Protein 5FFF (pdb70)

Solvent-accessible surface area: 20639 Å² total; per-residue (Å²): 136,57,36,125,127,25,16,31,1,140,56,22,7,0,1,0,3,19,0,16,106,16,26,0,46,18,0,0,60,6,0,21,44,29,25,3,97,1,4,0,1,15,178,66,102,68,71,6,114,128,11,36,86,76,2,130,124,102,184,71,83,18,50,19,29,52,2,42,8,44,32,120,97,58,3,59,84,0,8,122,74,0,39,76,54,9,126,25,113,0,20,2,0,0,11,24,27,37,15,110,26,79,67,98,136,148,34,36,61,78,125,21,109,68,92,0,45,22,13,6,47,78,4,4,89,7,4,1,83,53,2,40,94,8,0,115,50,23,42,79,3,4,0,0,2,11,3,10,3,3,26,100,58,101,31,120,16,25,34,32,31,14,70,7,11,24,34,4,11,79,25,0,74,64,12,0,31,114,30,5,166,17,70,0,19,0,0,0,0,0,8,12,26,6,118,19,57,72,32,103,87,54,29,136,72,111,108,24,24,87,157,22,34,83,80,9,30,33,46,81,6,0,52,25,63,10,0,0,0,0,0,0,0,0,13,0,50,2,0,35,1,0,0,2,18,34,1,1,0,1,0,0,25,23,43,34,106,154,65,48,138,98,26,16,19,1,116,68,19,12,0,2,0,3,16,0,17,78,16,29,0,51,18,0,0,63,6,0,18,44,30,22,3,101,1,3,0,2,16,172,67,103,54,58,6,116,133,11,28,100,104,2,93,126,99,174,73,70,9,52,20,34,66,6,44,10,50,32,123,97,66,4,77,144,4,9,125,75,0,36,81,53,12,140,27,104,0,14,1,0,0,13,22,31,43,10,26,24,46,67,97,136,148,35,37,60,79,124,20,108,70,93,0,43,20,18,6,48,79,4,5,90,8,2,1,88,52,2,38,92,8,0,117,61,16,35,82,0,0,0,0,1,11,3,2,0,1,27,101,56,105,9,94,16,2,34,31,28,14,71,7,13,27,36,3,11,80,23,0,73,66,11,0,36,112,29,11,156,21,60,0,13,0,0,0,0,0,8,4,3,8,121,17,116,64,50,144,26,11,44,85,75,132,116,4,52,65,64,1,57,80,72,7,30,39,38,79,9,0,50,24,60,10,0,0,0,1,0,0,0,0,11,0,52,2,0,36,1,0,0,2,16,35,1,2,0,1,0,0,19,22,46,32,103

Foldseek 3Di:
DDPLQLQACAPAEEEQEPCLWFLNVLLLVLNLVRHYQYEYEEQDVVSVVVSVVVCVVVVRRYHYDYADLLDLVRLLVRLVVSCVVVVLAHAEYELEWADAWFDAPVPDDPVNLSRRLSGLAVSLVSNCVSSVRNNLVNQAHEYEYEAALCLQDDDHRCVSNSVSSVVVLVVQQVCQVVCVVSNYAGEYEHEYAEDMPVCVVVVVVVVNQQVQLVLAPVSHHHYSNLRSVVSSSCSGSNVSPPHSYYHYSYNCRNVGD/DDPLQLQACAPAEEEQEPCLFFLNVLLLVLNQVRHYAYEYEEQDPVSVVVSVVVCVVVVGRYHYDYADLLDPVRLLVVLVVSCVVVVLAHAEYELEDAAAWFDAPVPDDPVNLSRRLSRLPVSLVVNCVSSVRNNLVNLAHEYEYEAAPCLQPDDHRCVSNSVSSVVVLVVQQVCQVVCVVSNYAGEYEHEYAEPTPPGCDQCNDPVSQCVLLVQQPVSHHHYSNLRSVVSSSCSGSNVSPDHSYYHYSYNCRNPGD

InterPro domains:
  IPR002347 Short-chain dehydrogenase/reductase SDR [PF13561] (21-253)
  IPR002347 Short-chain dehydrogenase/reductase SDR [PR00080] (88-99)
  IPR002347 Short-chain dehydrogenase/reductase SDR [PR00080] (141-149)
  IPR002347 Short-chain dehydrogenase/reductase SDR [PR00080] (161-180)
  IPR002347 Short-chain dehydrogenase/reductase SDR [PR00081] (13-30)
  IPR002347 Short-chain dehydrogenase/reductase SDR [PR00081] (88-99)
  IPR002347 Short-chain dehydrogenase/reductase SDR [PR00081] (135-151)
  IPR002347 Short-chain dehydrogenase/reductase SDR [PR00081] (161-180)
  IPR002347 Short-chain dehydrogenase/reductase SDR [PR00081] (182-199)
  IPR002347 Short-chain dehydrogenase/reductase SDR [PR00081] (217-237)
  IPR020904 Short-chain dehydrogenase/reductase, conserved site [PS00061] (148-176)
  IPR036291 NAD(P)-binding domain superfamily [SSF51735] (10-255)
  IPR045000 Tropinone reductase [PTHR42898] (5-257)

Organism: Narcissus pseudonarcissus (NCBI:txid39639)

Nearest PDB structures (foldseek):
  5ff9-assembly1_B  TM=1.003E+00  e=3.845E-52  Narcissus pseudonarcissus
  5feu-assembly1_A  TM=1.003E+00  e=7.353E-50  Narcissus pseudonarcissus
  6y4d-assembly1_A  TM=1.000E+00  e=2.587E-48  Zephyranthes treatiae
  5ff9-assembly1_C  TM=1.002E+00  e=4.375E-48  Narcissus pseudonarcissus
  2ae2-assembly1_A  TM=9.835E-01  e=3.201E-36  Datura stramonium

Radius of gyration: 22.91 Å; Cα contacts (8 Å, |Δi|>4): 1207; chains: 2; bounding box: 52×70×50 Å

B-factor: mean 20.73, std 10.27, range [9.06, 71.59]

Structure (mmCIF, N/CA/C/O backbone):
data_5FFF
#
_entry.id   5FFF
#
_cell.length_a   73.386
_cell.length_b   73.386
_cell.length_c   167.892
_cell.angle_alpha   90.00
_cell.angle_beta   90.00
_cell.angle_gamma   120.00
#
_symmetry.space_group_name_H-M   'P 31 2 1'
#
loop_
_entity.id
_entity.type
_entity.pdbx_description
1 polymer 'Noroxomaritidine/Norcraugsodine Reductase'
2 non-polymer 'NADP NICOTINAMIDE-ADENINE-DINUCLEOTIDE PHOSPHATE'
3 non-polymer 1,3-benzodioxole-5-carbaldehyde
4 water water
#
loop_
_atom_site.group_PDB
_atom_site.id
_atom_site.type_symbol
_atom_site.label_atom_id
_atom_site.label_alt_id
_atom_site.label_comp_id
_atom_site.label_asym_id
_atom_site.label_entity_id
_atom_site.label_seq_id
_atom_site.pdbx_PDB_ins_code
_atom_site.Cartn_x
_atom_site.Cartn_y
_atom_site.Cartn_z
_atom_site.occupancy
_atom_site.B_iso_or_equiv
_atom_site.auth_seq_id
_atom_site.auth_comp_id
_atom_site.auth_asym_id
_atom_site.auth_atom_id
_atom_site.pdbx_PDB_model_num
ATOM 1 N N . MET A 1 1 ? 8.307 84.565 -1.918 1.00 26.56 15 MET A N 1
ATOM 2 C CA . MET A 1 1 ? 7.785 83.220 -1.685 1.00 22.42 15 MET A CA 1
ATOM 3 C C . MET A 1 1 ? 6.390 83.300 -1.072 1.00 19.96 15 MET A C 1
ATOM 4 O O . MET A 1 1 ? 6.132 84.143 -0.210 1.00 19.65 15 MET A O 1
ATOM 9 N N . SER A 1 2 ? 5.498 82.418 -1.516 1.00 17.95 16 SER A N 1
ATOM 10 C CA . SER A 1 2 ? 4.129 82.411 -1.017 1.00 16.86 16 SER A CA 1
ATOM 11 C C . SER A 1 2 ? 4.099 82.136 0.478 1.00 13.88 16 SER A C 1
ATOM 12 O O . SER A 1 2 ? 4.996 81.499 1.035 1.00 15.63 16 SER A O 1
ATOM 15 N N . LEU A 1 3 ? 3.032 82.603 1.128 1.00 15.69 17 LEU A N 1
ATOM 16 C CA . LEU A 1 3 ? 2.829 82.270 2.529 1.00 15.39 17 LEU A CA 1
ATOM 17 C C . LEU A 1 3 ? 2.789 80.760 2.719 1.00 17.24 17 LEU A C 1
ATOM 18 O O . LEU A 1 3 ? 3.380 80.228 3.668 1.00 15.17 17 LEU A O 1
ATOM 23 N N . GLU A 1 4 ? 2.127 80.053 1.804 1.00 15.81 18 GLU A N 1
ATOM 24 C CA . GLU A 1 4 ? 2.002 78.606 1.922 1.00 14.55 18 GLU A CA 1
ATOM 25 C C . GLU A 1 4 ? 3.374 77.938 1.943 1.00 15.79 18 GLU A C 1
ATOM 26 O O . GLU A 1 4 ? 3.648 77.087 2.799 1.00 14.87 18 GLU A O 1
ATOM 32 N N . LYS A 1 5 ? 4.258 78.324 1.013 1.00 13.70 19 LYS A N 1
ATOM 33 C CA . LYS A 1 5 ? 5.591 77.727 0.984 1.00 14.30 19 LYS A CA 1
ATOM 34 C C . LYS A 1 5 ? 6.445 78.187 2.153 1.00 13.81 19 LYS A C 1
ATOM 35 O O . LYS A 1 5 ? 7.274 77.413 2.651 1.00 14.45 19 LYS A O 1
ATOM 41 N N . ARG A 1 6 ? 6.284 79.434 2.604 1.00 12.63 20 ARG A N 1
ATOM 42 C CA . ARG A 1 6 ? 7.095 79.896 3.724 1.00 12.68 20 ARG A CA 1
ATOM 43 C C . ARG A 1 6 ? 6.765 79.157 5.014 1.00 12.81 20 ARG A C 1
ATOM 44 O O . ARG A 1 6 ? 7.623 79.057 5.896 1.00 15.61 20 ARG A O 1
ATOM 52 N N . TRP A 1 7 ? 5.557 78.619 5.145 1.00 12.59 21 TRP A N 1
ATOM 53 C CA . TRP A 1 7 ? 5.146 77.912 6.352 1.00 12.31 21 TRP A CA 1
ATOM 54 C C . TRP A 1 7 ? 5.052 76.403 6.137 1.00 13.00 21 TRP A C 1
ATOM 55 O O . TRP A 1 7 ? 4.215 75.734 6.750 1.00 16.43 21 TRP A O 1
ATOM 66 N N . SER A 1 8 ? 5.922 75.847 5.294 1.00 13.32 22 SER A N 1
ATOM 67 C CA . SER A 1 8 ? 5.859 74.433 4.958 1.00 12.12 22 SER A CA 1
ATOM 68 C C . SER A 1 8 ? 7.248 73.824 5.000 1.00 14.70 22 SER A C 1
ATOM 69 O O . SER A 1 8 ? 8.248 74.504 4.774 1.00 14.12 22 SER A O 1
ATOM 72 N N . LEU A 1 9 ? 7.288 72.519 5.262 1.00 14.45 23 LEU A N 1
ATOM 73 C CA . LEU A 1 9 ? 8.505 71.726 5.149 1.00 12.72 23 LEU A CA 1
ATOM 74 C C . LEU A 1 9 ? 8.358 70.650 4.074 1.00 14.37 23 LEU A C 1
ATOM 75 O O . LEU A 1 9 ? 9.079 69.649 4.085 1.00 14.88 23 LEU A O 1
ATOM 80 N N . GLU A 1 10 ? 7.447 70.852 3.123 1.00 14.82 24 GLU A N 1
ATOM 81 C CA . GLU A 1 10 ? 7.186 69.849 2.098 1.00 14.55 24 GLU A CA 1
ATOM 82 C C . GLU A 1 10 ? 8.437 69.605 1.266 1.00 19.05 24 GLU A C 1
ATOM 83 O O . GLU A 1 10 ? 9.024 70.542 0.717 1.00 26.94 24 GLU A O 1
ATOM 89 N N . GLY A 1 11 ? 8.846 68.345 1.177 1.00 21.33 25 GLY A N 1
ATOM 90 C CA . GLY A 1 11 ? 10.012 67.980 0.401 1.00 28.16 25 GLY A CA 1
ATOM 91 C C . GLY A 1 11 ? 11.301 67.910 1.192 1.00 27.25 25 GLY A C 1
ATOM 92 O O . GLY A 1 11 ? 12.290 67.369 0.684 1.00 31.55 25 GLY A O 1
ATOM 93 N N . THR A 1 12 ? 11.324 68.424 2.418 1.00 17.59 26 THR A N 1
ATOM 94 C CA . THR A 1 12 ? 12.575 68.476 3.161 1.00 16.36 26 THR A CA 1
ATOM 95 C C . THR A 1 12 ? 12.911 67.131 3.803 1.00 21.52 26 THR A C 1
ATOM 96 O O . THR A 1 12 ? 12.071 66.236 3.927 1.00 20.13 26 THR A O 1
ATOM 100 N N . THR A 1 13 ? 14.169 67.008 4.224 1.00 16.41 27 THR A N 1
ATOM 101 C CA . THR A 1 13 ? 14.666 65.857 4.964 1.00 16.84 27 THR A CA 1
ATOM 102 C C . THR A 1 13 ? 15.204 66.319 6.311 1.00 16.16 27 THR A C 1
ATOM 103 O O . THR A 1 13 ? 15.749 67.423 6.433 1.00 16.85 27 THR A O 1
ATOM 107 N N . ALA A 1 14 ? 15.051 65.472 7.326 1.00 13.98 28 ALA A N 1
ATOM 108 C CA . ALA A 1 14 ? 15.377 65.876 8.688 1.00 12.77 28 ALA A CA 1
ATOM 109 C C . ALA A 1 14 ? 15.938 64.707 9.484 1.00 15.34 28 ALA A C 1
ATOM 110 O O . ALA A 1 14 ? 15.521 63.559 9.306 1.00 14.63 28 ALA A O 1
ATOM 112 N N . LEU A 1 15 ? 16.893 65.015 10.361 1.00 12.46 29 LEU A N 1
ATOM 113 C CA . LEU A 1 15 ? 17.423 64.083 11.347 1.00 12.21 29 LEU A CA 1
ATOM 114 C C . LEU A 1 15 ? 17.104 64.647 12.724 1.00 13.60 29 LEU A C 1
ATOM 115 O O . LEU A 1 15 ? 17.480 65.783 13.025 1.00 13.75 29 LEU A O 1
ATOM 120 N N . VAL A 1 16 ? 16.399 63.870 13.543 1.00 14.29 30 VAL A N 1
ATOM 121 C CA . VAL A 1 16 ? 16.078 64.234 14.920 1.00 12.54 30 VAL A CA 1
ATOM 122 C C . VAL A 1 16 ? 16.675 63.169 15.823 1.00 12.74 30 VAL A C 1
ATOM 123 O O . VAL A 1 16 ? 16.272 62.004 15.738 1.00 13.30 30 VAL A O 1
ATOM 127 N N . THR A 1 17 ? 17.618 63.545 16.686 1.00 12.28 31 THR A N 1
ATOM 128 C CA . THR A 1 17 ? 18.190 62.549 17.589 1.00 13.85 31 THR A CA 1
ATOM 129 C C . THR A 1 17 ? 17.301 62.386 18.817 1.00 13.92 31 THR A C 1
ATOM 130 O O . THR A 1 17 ? 16.711 63.352 19.311 1.00 15.54 31 THR A O 1
ATOM 134 N N . GLY A 1 18 ? 17.171 61.142 19.279 1.00 13.87 32 GLY A N 1
ATOM 135 C CA . GLY A 1 18 ? 16.368 60.858 20.456 1.00 12.94 32 GLY A CA 1
ATOM 136 C C . GLY A 1 18 ? 14.887 61.089 20.236 1.00 12.96 32 GLY A C 1
ATOM 137 O O . GLY A 1 18 ? 14.253 61.846 20.981 1.00 14.28 32 GLY A O 1
ATOM 138 N N . GLY A 1 19 ? 14.327 60.429 19.226 1.00 13.82 33 GLY A N 1
ATOM 139 C CA . GLY A 1 19 ? 12.969 60.691 18.798 1.00 14.27 33 GLY A CA 1
ATOM 140 C C . GLY A 1 19 ? 11.907 59.735 19.291 1.00 14.38 33 GLY A C 1
ATOM 141 O O . GLY A 1 19 ? 10.765 59.823 18.826 1.00 15.86 33 GLY A O 1
ATOM 142 N N . THR A 1 20 ? 12.226 58.836 20.219 1.00 13.25 34 THR A N 1
ATOM 143 C CA . THR A 1 20 ? 11.248 57.837 20.637 1.00 14.50 34 THR A CA 1
ATOM 144 C C . THR A 1 20 ? 10.401 58.269 21.827 1.00 14.92 34 THR A C 1
ATOM 145 O O . THR A 1 20 ? 9.415 57.594 22.133 1.00 16.76 34 THR A O 1
ATOM 149 N N . LYS A 1 21 ? 10.753 59.364 22.501 1.00 13.87 35 LYS A N 1
ATOM 150 C CA . LYS A 1 21 ? 10.074 59.812 23.710 1.00 14.65 35 LYS A CA 1
ATOM 151 C C . LYS A 1 21 ? 10.142 61.328 23.776 1.00 13.03 35 LYS A C 1
ATOM 152 O O . LYS A 1 21 ? 10.992 61.951 23.131 1.00 14.66 35 LYS A O 1
ATOM 158 N N . GLY A 1 22 ? 9.250 61.913 24.581 1.00 13.26 36 GLY A N 1
ATOM 159 C CA . GLY A 1 22 ? 9.437 63.280 25.047 1.00 13.43 36 GLY A CA 1
ATOM 160 C C . GLY A 1 22 ? 9.468 64.302 23.930 1.00 16.34 36 GLY A C 1
ATOM 161 O O . GLY A 1 22 ? 8.728 64.222 22.942 1.00 15.32 36 GLY A O 1
ATOM 162 N N . ILE A 1 23 ? 10.340 65.297 24.092 1.00 12.61 37 ILE A N 1
ATOM 163 C CA . ILE A 1 23 ? 10.407 66.399 23.133 1.00 13.19 37 ILE A CA 1
ATOM 164 C C . ILE A 1 23 ? 10.768 65.890 21.743 1.00 13.36 37 ILE A C 1
ATOM 165 O O . ILE A 1 23 ? 10.202 66.331 20.737 1.00 13.39 37 ILE A O 1
ATOM 170 N N . GLY A 1 24 ? 11.714 64.957 21.656 1.00 12.08 38 GLY A N 1
ATOM 171 C CA . GLY A 1 24 ? 12.130 64.469 20.349 1.00 12.53 38 GLY A CA 1
ATOM 172 C C . GLY A 1 24 ? 11.006 63.791 19.589 1.00 12.74 38 GLY A C 1
ATOM 173 O O . GLY A 1 24 ? 10.864 63.975 18.380 1.00 13.75 38 GLY A O 1
ATOM 174 N N . HIS A 1 25 ? 10.193 63.001 20.290 1.00 13.11 39 HIS A N 1
ATOM 175 C CA . HIS A 1 25 ? 9.043 62.363 19.652 1.00 13.16 39 HIS A CA 1
ATOM 176 C C . HIS A 1 25 ? 8.072 63.409 19.116 1.00 13.34 39 HIS A C 1
ATOM 177 O O . HIS A 1 25 ? 7.584 63.298 17.981 1.00 13.16 39 HIS A O 1
ATOM 184 N N . ALA A 1 26 ? 7.805 64.453 19.907 1.00 13.45 40 ALA A N 1
ATOM 185 C CA . ALA A 1 26 ? 6.932 65.527 19.455 1.00 12.37 40 ALA A CA 1
ATOM 186 C C . ALA A 1 26 ? 7.535 66.277 18.272 1.00 13.58 40 ALA A C 1
ATOM 187 O O . ALA A 1 26 ? 6.797 66.724 17.388 1.00 13.58 40 ALA A O 1
ATOM 189 N N . ILE A 1 27 ? 8.862 66.436 18.235 1.00 12.11 41 ILE A N 1
ATOM 190 C CA . ILE A 1 27 ? 9.478 67.110 17.097 1.00 12.61 41 ILE A CA 1
ATOM 191 C C . ILE A 1 27 ? 9.341 66.273 15.831 1.00 12.77 41 ILE A C 1
ATOM 192 O O . ILE A 1 27 ? 9.026 66.805 14.760 1.00 13.98 41 ILE A O 1
ATOM 197 N N . VAL A 1 28 ? 9.574 64.959 15.923 1.00 12.62 42 VAL A N 1
ATOM 198 C CA . VAL A 1 28 ? 9.392 64.098 14.754 1.00 12.55 42 VAL A CA 1
ATOM 199 C C . VAL A 1 28 ? 8.002 64.296 14.175 1.00 14.98 42 VAL A C 1
ATOM 200 O O . VAL A 1 28 ? 7.825 64.476 12.963 1.00 14.52 42 VAL A O 1
ATOM 204 N N . GLU A 1 29 ? 6.991 64.270 15.037 1.00 11.86 43 GLU A N 1
ATOM 205 C CA . GLU A 1 29 ? 5.629 64.338 14.529 1.00 13.77 43 GLU A CA 1
ATOM 206 C C . GLU A 1 29 ? 5.310 65.722 13.989 1.00 14.42 43 GLU A C 1
ATOM 207 O O . GLU A 1 29 ? 4.589 65.846 12.990 1.00 15.42 43 GLU A O 1
ATOM 213 N N . GLU A 1 30 ? 5.845 66.777 14.617 1.00 13.16 44 GLU A N 1
ATOM 214 C CA . GLU A 1 30 ? 5.601 68.124 14.114 1.00 13.19 44 GLU A CA 1
ATOM 215 C C . GLU A 1 30 ? 6.212 68.303 12.724 1.00 14.14 44 GLU A C 1
ATOM 216 O O . GLU A 1 30 ? 5.564 68.836 11.813 1.00 15.87 44 GLU A O 1
ATOM 222 N N . LEU A 1 31 ? 7.460 67.853 12.539 1.00 12.89 45 LEU A N 1
ATOM 223 C CA . LEU A 1 31 ? 8.100 67.978 11.225 1.00 13.95 45 LEU A CA 1
ATOM 224 C C . LEU A 1 31 ? 7.346 67.186 10.156 1.00 13.85 45 LEU A C 1
ATOM 225 O O . LEU A 1 31 ? 7.129 67.680 9.040 1.00 15.26 45 LEU A O 1
ATOM 230 N N . VAL A 1 32 ? 6.965 65.939 10.467 1.00 14.06 46 VAL A N 1
ATOM 231 C CA . VAL A 1 32 ? 6.180 65.137 9.527 1.00 14.89 46 VAL A CA 1
ATOM 232 C C . VAL A 1 32 ? 4.873 65.845 9.182 1.00 14.33 46 VAL A C 1
ATOM 233 O O . VAL A 1 32 ? 4.406 65.805 8.034 1.00 16.44 46 VAL A O 1
ATOM 237 N N . GLY A 1 33 ? 4.284 66.537 10.165 1.00 15.67 47 GLY A N 1
ATOM 238 C CA . GLY A 1 33 ? 3.024 67.223 9.940 1.00 16.65 47 GLY A CA 1
ATOM 239 C C . GLY A 1 33 ? 3.114 68.330 8.912 1.00 16.27 47 GLY A C 1
ATOM 240 O O . GLY A 1 33 ? 2.107 68.676 8.282 1.00 19.70 47 GLY A O 1
ATOM 241 N N . PHE A 1 34 ? 4.312 68.888 8.717 1.00 15.49 48 PHE A N 1
ATOM 242 C CA . PHE A 1 34 ? 4.543 69.906 7.702 1.00 15.83 48 PHE A CA 1
ATOM 243 C C . PHE A 1 34 ? 5.237 69.350 6.461 1.00 16.99 48 PHE A C 1
ATOM 244 O O . PHE A 1 34 ? 5.732 70.121 5.632 1.00 16.00 48 PHE A O 1
ATOM 252 N N . GLY A 1 35 ? 5.256 68.029 6.302 1.00 21.44 49 GLY A N 1
ATOM 253 C CA . GLY A 1 35 ? 5.685 67.415 5.063 1.00 21.57 49 GLY A CA 1
ATOM 254 C C . GLY A 1 35 ? 7.107 66.907 5.025 1.00 20.14 49 GLY A C 1
ATOM 255 O O . GLY A 1 35 ? 7.544 66.444 3.965 1.00 20.51 49 GLY A O 1
ATOM 256 N N . ALA A 1 36 ? 7.840 66.973 6.130 1.00 18.79 50 ALA A N 1
ATOM 257 C CA . ALA A 1 36 ? 9.219 66.512 6.136 1.00 17.64 50 ALA A CA 1
ATOM 258 C C . ALA A 1 36 ? 9.305 64.987 6.106 1.00 18.40 50 ALA A C 1
ATOM 259 O O . ALA A 1 36 ? 8.416 64.275 6.584 1.00 17.85 50 ALA A O 1
ATOM 261 N N . ARG A 1 37 ? 10.389 64.494 5.506 1.00 17.35 51 ARG A N 1
ATOM 262 C CA . ARG A 1 37 ? 10.821 63.109 5.644 1.00 17.18 51 ARG A CA 1
ATOM 263 C C . ARG A 1 37 ? 11.820 63.070 6.787 1.00 16.06 51 ARG A C 1
ATOM 264 O O . ARG A 1 37 ? 12.783 63.838 6.778 1.00 16.21 51 ARG A O 1
ATOM 272 N N . VAL A 1 38 ? 11.586 62.216 7.787 1.00 15.61 52 VAL A N 1
ATOM 273 C CA . VAL A 1 38 ? 12.330 62.296 9.040 1.00 14.11 52 VAL A CA 1
ATOM 274 C C . VAL A 1 38 ? 13.094 61.002 9.297 1.00 13.88 52 VAL A C 1
ATOM 275 O O . VAL A 1 38 ? 12.586 59.900 9.055 1.00 16.53 52 VAL A O 1
ATOM 279 N N . TYR A 1 39 ? 14.325 61.150 9.778 1.00 14.93 53 TYR A N 1
ATOM 280 C CA . TYR A 1 39 ? 15.157 60.062 10.274 1.00 14.42 53 TYR A CA 1
ATOM 281 C C . TYR A 1 39 ? 15.344 60.293 11.767 1.00 14.38 53 TYR A C 1
ATOM 282 O O . TYR A 1 39 ? 15.586 61.428 12.187 1.00 14.38 53 TYR A O 1
ATOM 291 N N . THR A 1 40 ? 15.218 59.244 12.582 1.00 14.62 54 THR A N 1
ATOM 292 C CA . THR A 1 40 ? 15.432 59.439 14.011 1.00 12.68 54 THR A CA 1
ATOM 293 C C . THR A 1 40 ? 16.207 58.255 14.586 1.00 13.76 54 THR A C 1
ATOM 294 O O . THR A 1 40 ? 16.534 57.297 13.883 1.00 16.57 54 THR A O 1
ATOM 298 N N . CYS A 1 41 ? 16.535 58.344 15.872 1.00 13.88 55 CYS A N 1
ATOM 299 C CA . CYS A 1 41 ? 17.304 57.290 16.525 1.00 14.62 55 CYS A CA 1
ATOM 300 C C . CYS A 1 41 ? 17.000 57.305 18.013 1.00 14.29 55 CYS A C 1
ATOM 301 O O . CYS A 1 41 ? 16.473 58.279 18.555 1.00 15.71 55 CYS A O 1
ATOM 304 N N . SER A 1 42 ? 17.393 56.215 18.667 1.00 14.28 56 SER A N 1
ATOM 305 C CA . SER A 1 42 ? 17.461 56.127 20.119 1.00 12.69 56 SER A CA 1
ATOM 306 C C . SER A 1 42 ? 18.399 54.970 20.435 1.00 14.17 56 SER A C 1
ATOM 307 O O . SER A 1 42 ? 18.892 54.285 19.536 1.00 17.05 56 SER A O 1
ATOM 310 N N . ARG A 1 43 ? 18.602 54.716 21.724 1.00 17.03 57 ARG A N 1
ATOM 311 C CA . ARG A 1 43 ? 19.475 53.616 22.114 1.00 15.24 57 ARG A CA 1
ATOM 312 C C . ARG A 1 43 ? 18.761 52.275 22.203 1.00 17.18 57 ARG A C 1
ATOM 313 O O . ARG A 1 43 ? 19.429 51.249 22.354 1.00 21.11 57 ARG A O 1
ATOM 321 N N . ASN A 1 44 ? 17.439 52.245 22.093 1.00 19.74 58 ASN A N 1
ATOM 322 C CA . ASN A 1 44 ? 16.648 51.061 22.418 1.00 19.62 58 ASN A CA 1
ATOM 323 C C . ASN A 1 44 ? 15.966 50.536 21.156 1.00 19.91 58 ASN A C 1
ATOM 324 O O . ASN A 1 44 ? 15.012 51.148 20.659 1.00 21.86 58 ASN A O 1
ATOM 329 N N . GLU A 1 45 ? 16.436 49.385 20.655 1.00 19.13 59 GLU A N 1
ATOM 330 C CA . GLU A 1 45 ? 15.938 48.880 19.376 1.00 23.09 59 GLU A CA 1
ATOM 331 C C . GLU A 1 45 ? 14.449 48.560 19.423 1.00 23.49 59 GLU A C 1
ATOM 332 O O . GLU A 1 45 ? 13.710 48.876 18.482 1.00 23.54 59 GLU A O 1
ATOM 338 N N . ALA A 1 46 ? 13.987 47.906 20.492 1.00 22.81 60 ALA A N 1
ATOM 339 C CA . ALA A 1 46 ? 12.586 47.505 20.546 1.00 26.95 60 ALA A CA 1
ATOM 340 C C . ALA A 1 46 ? 11.663 48.720 20.565 1.00 22.89 60 ALA A C 1
ATOM 341 O O . ALA A 1 46 ? 10.640 48.743 19.871 1.00 26.12 60 ALA A O 1
ATOM 343 N N . GLU A 1 47 ? 12.007 49.737 21.357 1.00 20.99 61 GLU A N 1
ATOM 344 C CA . GLU A 1 47 ? 11.169 50.935 21.416 1.00 20.27 61 GLU A CA 1
ATOM 345 C C . GLU A 1 47 ? 11.205 51.711 20.108 1.00 19.43 61 GLU A C 1
ATOM 346 O O . GLU A 1 47 ? 10.171 52.215 19.652 1.00 20.80 61 GLU A O 1
ATOM 352 N N . LEU A 1 48 ? 12.389 51.842 19.501 1.00 18.64 62 LEU A N 1
ATOM 353 C CA . LEU A 1 48 ? 12.480 52.502 18.203 1.00 18.49 62 LEU A CA 1
ATOM 354 C C . LEU A 1 48 ? 11.652 51.775 17.147 1.00 18.84 62 LEU A C 1
ATOM 355 O O . LEU A 1 48 ? 10.923 52.412 16.376 1.00 19.51 62 LEU A O 1
ATOM 360 N N . ARG A 1 49 ? 11.743 50.441 17.093 1.00 19.68 63 ARG A N 1
ATOM 361 C CA . ARG A 1 49 ? 10.964 49.728 16.086 1.00 23.13 63 ARG A CA 1
ATOM 362 C C . ARG A 1 49 ? 9.476 49.939 16.292 1.00 24.85 63 ARG A C 1
ATOM 363 O O . ARG A 1 49 ? 8.730 50.118 15.323 1.00 24.89 63 ARG A O 1
ATOM 371 N N . LYS A 1 50 ? 9.015 49.902 17.543 1.00 22.48 64 LYS A N 1
ATOM 372 C CA . LYS A 1 50 ? 7.596 50.128 17.780 1.00 23.61 64 LYS A CA 1
ATOM 373 C C . LYS A 1 50 ? 7.182 51.524 17.329 1.00 22.40 64 LYS A C 1
ATOM 374 O O . LYS A 1 50 ? 6.131 51.688 16.699 1.00 23.35 64 LYS A O 1
ATOM 380 N N . CYS A 1 51 ? 7.993 52.543 17.643 1.00 20.53 65 CYS A N 1
ATOM 381 C CA . CYS A 1 51 ? 7.700 53.891 17.163 1.00 19.54 65 CYS A CA 1
ATOM 382 C C . CYS A 1 51 ? 7.605 53.928 15.648 1.00 20.75 65 CYS A C 1
ATOM 383 O O . CYS A 1 51 ? 6.685 54.531 15.087 1.00 21.33 65 CYS A O 1
ATOM 386 N N . LEU A 1 52 ? 8.570 53.309 14.964 1.00 20.62 66 LEU A N 1
ATOM 387 C CA . LEU A 1 52 ? 8.560 53.336 13.506 1.00 19.97 66 LEU A CA 1
ATOM 388 C C . LEU A 1 52 ? 7.337 52.615 12.944 1.00 21.77 66 LEU A C 1
ATOM 389 O O . LEU A 1 52 ? 6.761 53.043 11.942 1.00 27.08 66 LEU A O 1
ATOM 394 N N . GLN A 1 53 ? 6.905 51.537 13.590 1.00 24.79 67 GLN A N 1
ATOM 395 C CA . GLN A 1 53 ? 5.694 50.853 13.140 1.00 27.16 67 GLN A CA 1
ATOM 396 C C . GLN A 1 53 ? 4.458 51.694 13.358 1.00 29.92 67 GLN A C 1
ATOM 397 O O . GLN A 1 53 ? 3.558 51.721 12.511 1.00 31.14 67 GLN A O 1
ATOM 403 N N . GLU A 1 54 ? 4.355 52.305 14.534 1.00 28.14 68 GLU A N 1
ATOM 404 C CA . GLU A 1 54 ? 3.234 53.188 14.788 1.00 27.92 68 GLU A CA 1
ATOM 405 C C . GLU A 1 54 ? 3.180 54.283 13.741 1.00 24.66 68 GLU A C 1
ATOM 406 O O . GLU A 1 54 ? 2.110 54.588 13.203 1.00 29.39 68 GLU A O 1
ATOM 412 N N . TRP A 1 55 ? 4.332 54.866 13.420 1.00 23.79 69 TRP A N 1
ATOM 413 C CA . TRP A 1 55 ? 4.357 55.943 12.438 1.00 23.21 69 TRP A CA 1
ATOM 414 C C . TRP A 1 55 ? 4.023 55.432 11.041 1.00 25.77 69 TRP A C 1
ATOM 415 O O . TRP A 1 55 ? 3.319 56.110 10.283 1.00 28.02 69 TRP A O 1
ATOM 426 N N . GLU A 1 56 ? 4.496 54.235 10.682 1.00 23.79 70 GLU A N 1
ATOM 427 C CA . GLU A 1 56 ? 4.115 53.694 9.378 1.00 28.41 70 GLU A CA 1
ATOM 428 C C . GLU A 1 56 ? 2.623 53.400 9.321 1.00 30.38 70 GLU A C 1
ATOM 429 O O . GLU A 1 56 ? 1.978 53.637 8.291 1.00 39.15 70 GLU A O 1
ATOM 435 N N . ASN A 1 57 ? 2.048 52.887 10.416 1.00 28.75 71 ASN A N 1
ATOM 436 C CA . ASN A 1 57 ? 0.601 52.694 10.468 1.00 33.12 71 ASN A CA 1
ATOM 437 C C . ASN A 1 57 ? -0.134 53.997 10.182 1.00 35.84 71 ASN A C 1
ATOM 438 O O . ASN A 1 57 ? -1.155 54.005 9.485 1.00 38.43 71 ASN A O 1
ATOM 443 N N . LEU A 1 58 ? 0.378 55.112 10.710 1.00 30.79 72 LEU A N 1
ATOM 444 C CA . LEU A 1 58 ? -0.200 56.430 10.483 1.00 35.01 72 LEU A CA 1
ATOM 445 C C . LEU A 1 58 ? 0.208 57.042 9.148 1.00 36.97 72 LEU A C 1
ATOM 446 O O . LEU A 1 58 ? -0.186 58.179 8.865 1.00 36.51 72 LEU A O 1
ATOM 451 N N . LYS A 1 59 ? 0.984 56.325 8.333 1.00 32.95 73 LYS A N 1
ATOM 452 C CA . LYS A 1 59 ? 1.536 56.845 7.079 1.00 33.21 73 LYS A CA 1
ATOM 453 C C . LYS A 1 59 ? 2.441 58.057 7.304 1.00 36.90 73 LYS A C 1
ATOM 454 O O . LYS A 1 59 ? 2.493 58.964 6.467 1.00 35.40 73 LYS A O 1
ATOM 460 N N . TYR A 1 60 ? 3.158 58.088 8.429 1.00 27.40 74 TYR A N 1
ATOM 461 C CA . TYR A 1 60 ? 4.180 59.103 8.662 1.00 26.00 74 TYR A CA 1
ATOM 462 C C . TYR A 1 60 ? 5.494 58.604 8.080 1.00 32.34 74 TYR A C 1
ATOM 463 O O . TYR A 1 60 ? 5.913 57.477 8.365 1.00 30.17 74 TYR A O 1
ATOM 472 N N . ASP A 1 61 ? 6.141 59.437 7.263 1.00 26.10 75 ASP A N 1
ATOM 473 C CA . ASP A 1 61 ? 7.396 59.052 6.615 1.00 26.07 75 ASP A CA 1
ATOM 474 C C . ASP A 1 61 ? 8.551 59.242 7.596 1.00 25.54 75 ASP A C 1
ATOM 475 O O . ASP A 1 61 ? 9.243 60.263 7.610 1.00 22.11 75 ASP A O 1
ATOM 480 N N . VAL A 1 62 ? 8.772 58.220 8.422 1.00 24.08 76 VAL A N 1
ATOM 481 C CA . VAL A 1 62 ? 9.840 58.219 9.413 1.00 18.01 76 VAL A CA 1
ATOM 482 C C . VAL A 1 62 ? 10.625 56.922 9.294 1.00 20.03 76 VAL A C 1
ATOM 483 O O . VAL A 1 62 ? 10.040 55.837 9.200 1.00 22.23 76 VAL A O 1
ATOM 487 N N A THR A 1 63 ? 11.945 57.030 9.290 0.59 18.54 77 THR A N 1
ATOM 488 N N B THR A 1 63 ? 11.952 57.044 9.305 0.41 18.40 77 THR A N 1
ATOM 489 C CA A THR A 1 63 ? 12.796 55.859 9.371 0.59 20.36 77 THR A CA 1
ATOM 490 C CA B THR A 1 63 ? 12.886 55.930 9.276 0.41 20.56 77 THR A CA 1
ATOM 491 C C A THR A 1 63 ? 13.797 56.100 10.491 0.59 15.99 77 THR A C 1
ATOM 492 C C B THR A 1 63 ? 13.871 56.141 10.422 0.41 16.42 77 THR A C 1
ATOM 493 O O A THR A 1 63 ? 13.804 57.161 11.122 0.59 15.77 77 THR A O 1
ATOM 494 O O B THR A 1 63 ? 13.927 57.221 11.012 0.41 19.50 77 THR A O 1
ATOM 501 N N . GLY A 1 64 ? 14.615 55.101 10.783 1.00 17.95 78 GLY A N 1
ATOM 502 C CA . GLY A 1 64 ? 15.553 55.272 11.875 1.00 18.19 78 GLY A CA 1
ATOM 503 C C . GLY A 1 64 ? 16.429 54.066 12.112 1.00 15.75 78 GLY A C 1
ATOM 504 O O . GLY A 1 64 ? 16.259 53.005 11.510 1.00 20.80 78 GLY A O 1
ATOM 505 N N . SER A 1 65 ? 17.389 54.261 13.013 1.00 16.85 79 SER A N 1
ATOM 506 C CA . SER A 1 65 ? 18.300 53.200 13.409 1.00 16.78 79 SER A CA 1
ATOM 507 C C . SER A 1 65 ? 18.719 53.461 14.846 1.00 15.52 79 SER A C 1
ATOM 508 O O . SER A 1 65 ? 18.616 54.582 15.346 1.00 15.90 79 SER A O 1
ATOM 511 N N . VAL A 1 66 ? 19.200 52.411 15.504 1.00 19.66 80 VAL A N 1
ATOM 512 C CA . VAL A 1 66 ? 19.696 52.543 16.866 1.00 17.80 80 VAL A CA 1
ATOM 513 C C . VAL A 1 66 ? 21.026 53.280 16.849 1.00 18.15 80 VAL A C 1
ATOM 514 O O . VAL A 1 66 ? 21.932 52.941 16.077 1.00 20.76 80 VAL A O 1
ATOM 518 N N . CYS A 1 67 ? 21.148 54.298 17.700 1.00 17.77 81 CYS A N 1
ATOM 519 C CA . CYS A 1 67 ? 22.394 55.047 17.797 1.00 18.21 81 CYS A CA 1
ATOM 520 C C . CYS A 1 67 ? 22.505 55.665 19.178 1.00 18.63 81 CYS A C 1
ATOM 521 O O . CYS A 1 67 ? 21.596 56.379 19.607 1.00 20.07 81 CYS A O 1
ATOM 524 N N . ASP A 1 68 ? 23.621 55.408 19.858 1.00 17.68 82 ASP A N 1
ATOM 525 C CA . ASP A 1 68 ? 23.980 56.144 21.069 1.00 14.20 82 ASP A CA 1
ATOM 526 C C . ASP A 1 68 ? 24.842 57.327 20.646 1.00 16.03 82 ASP A C 1
ATOM 527 O O . ASP A 1 68 ? 26.024 57.156 20.336 1.00 18.19 82 ASP A O 1
ATOM 532 N N . VAL A 1 69 ? 24.262 58.531 20.650 1.00 14.16 83 VAL A N 1
ATOM 533 C CA . VAL A 1 69 ? 24.987 59.695 20.140 1.00 14.20 83 VAL A CA 1
ATOM 534 C C . VAL A 1 69 ? 26.156 60.113 21.019 1.00 15.30 83 VAL A C 1
ATOM 535 O O . VAL A 1 69 ? 26.900 61.024 20.640 1.00 17.08 83 VAL A O 1
ATOM 539 N N . SER A 1 70 ? 26.347 59.491 22.180 1.00 15.30 84 SER A N 1
ATOM 540 C CA . SER A 1 70 ? 27.531 59.804 22.975 1.00 15.88 84 SER A CA 1
ATOM 541 C C . SER A 1 70 ? 28.762 59.045 22.507 1.00 17.66 84 SER A C 1
ATOM 542 O O . SER A 1 70 ? 29.854 59.288 23.029 1.00 20.00 84 SER A O 1
ATOM 545 N N . SER A 1 71 ? 28.615 58.151 21.530 1.00 15.97 85 SER A N 1
ATOM 546 C CA . SER A 1 71 ? 29.730 57.372 21.000 1.00 17.17 85 SER A CA 1
ATOM 547 C C . SER A 1 71 ? 30.172 57.949 19.663 1.00 17.29 85 SER A C 1
ATOM 548 O O . SER A 1 71 ? 29.348 58.114 18.752 1.00 16.43 85 SER A O 1
ATOM 551 N N . ARG A 1 72 ? 31.469 58.248 19.552 1.00 18.11 86 ARG A N 1
ATOM 552 C CA . ARG A 1 72 ? 32.008 58.821 18.321 1.00 17.03 86 ARG A CA 1
ATOM 553 C C . ARG A 1 72 ? 31.759 57.906 17.127 1.00 15.85 86 ARG A C 1
ATOM 554 O O . ARG A 1 72 ? 31.301 58.361 16.074 1.00 18.72 86 ARG A O 1
ATOM 562 N N . THR A 1 73 ? 32.041 56.605 17.273 1.00 17.91 87 THR A N 1
ATOM 563 C CA . THR A 1 73 ? 31.867 55.702 16.138 1.00 19.54 87 THR A CA 1
ATOM 564 C C . THR A 1 73 ? 30.395 55.521 15.776 1.00 19.72 87 THR A C 1
ATOM 565 O O . THR A 1 73 ? 30.064 55.370 14.593 1.00 20.35 87 THR A O 1
ATOM 569 N N . GLU A 1 74 ? 29.495 55.545 16.760 1.00 16.60 88 GLU A N 1
ATOM 570 C CA . GLU A 1 74 ? 28.081 55.427 16.420 1.00 15.44 88 GLU A CA 1
ATOM 571 C C . GLU A 1 74 ? 27.581 56.681 15.716 1.00 16.38 88 GLU A C 1
ATOM 572 O O . GLU A 1 74 ? 26.730 56.594 14.822 1.00 18.25 88 GLU A O 1
ATOM 578 N N . ARG A 1 75 ? 28.083 57.859 16.105 1.00 16.39 89 ARG A N 1
ATOM 579 C CA . ARG A 1 75 ? 27.717 59.074 15.382 1.00 15.52 89 ARG A CA 1
ATOM 580 C C . ARG A 1 75 ? 28.170 59.001 13.929 1.00 17.92 89 ARG A C 1
ATOM 581 O O . ARG A 1 75 ? 27.421 59.369 13.015 1.00 16.89 89 ARG A O 1
ATOM 589 N N . GLU A 1 76 ? 29.402 58.540 13.703 1.00 16.99 90 GLU A N 1
ATOM 590 C CA . GLU A 1 76 ? 29.906 58.383 12.343 1.00 17.88 90 GLU A CA 1
ATOM 591 C C . GLU A 1 76 ? 29.023 57.439 11.546 1.00 19.46 90 GLU A C 1
ATOM 592 O O . GLU A 1 76 ? 28.696 57.705 10.385 1.00 19.73 90 GLU A O 1
ATOM 598 N N . LYS A 1 77 ? 28.601 56.344 12.161 1.00 17.51 91 LYS A N 1
ATOM 599 C CA . LYS A 1 77 ? 27.797 55.386 11.421 1.00 18.17 91 LYS A CA 1
ATOM 600 C C . LYS A 1 77 ? 26.408 55.953 11.142 1.00 20.58 91 LYS A C 1
ATOM 601 O O . LYS A 1 77 ? 25.860 55.751 10.050 1.00 22.04 91 LYS A O 1
ATOM 607 N N . LEU A 1 78 ? 25.852 56.716 12.092 1.00 17.56 92 LEU A N 1
ATOM 608 C CA . LEU A 1 78 ? 24.554 57.355 11.876 1.00 18.51 92 LEU A CA 1
ATOM 609 C C . LEU A 1 78 ? 24.611 58.330 10.714 1.00 18.40 92 LEU A C 1
ATOM 610 O O . LEU A 1 78 ? 23.718 58.349 9.859 1.00 18.49 92 LEU A O 1
ATOM 615 N N . ALA A 1 79 ? 25.627 59.190 10.700 1.00 16.97 93 ALA A N 1
ATOM 616 C CA . ALA A 1 79 ? 25.704 60.188 9.642 1.00 18.04 93 ALA A CA 1
ATOM 617 C C . ALA A 1 79 ? 25.855 59.528 8.282 1.00 18.87 93 ALA A C 1
ATOM 618 O O . ALA A 1 79 ? 25.303 60.010 7.287 1.00 21.64 93 ALA A O 1
ATOM 620 N N . GLU A 1 80 ? 26.606 58.426 8.215 1.00 17.20 94 GLU A N 1
ATOM 621 C CA . GLU A 1 80 ? 26.763 57.719 6.950 1.00 20.97 94 GLU A CA 1
ATOM 622 C C . GLU A 1 80 ? 25.441 57.123 6.496 1.00 20.22 94 GLU A C 1
ATOM 623 O O . GLU A 1 80 ? 25.111 57.158 5.305 1.00 22.08 94 GLU A O 1
ATOM 629 N N . GLU A 1 81 ? 24.664 56.582 7.438 1.00 20.66 95 GLU A N 1
ATOM 630 C CA . GLU A 1 81 ? 23.397 55.959 7.079 1.00 20.50 95 GLU A CA 1
ATOM 631 C C . GLU A 1 81 ? 22.367 57.008 6.696 1.00 20.32 95 GLU A C 1
ATOM 632 O O . GLU A 1 81 ? 21.614 56.819 5.733 1.00 22.18 95 GLU A O 1
ATOM 638 N N . VAL A 1 82 ? 22.334 58.129 7.424 1.00 19.37 96 VAL A N 1
ATOM 639 C CA . VAL A 1 82 ? 21.421 59.215 7.084 1.00 16.48 96 VAL A CA 1
ATOM 640 C C . VAL A 1 82 ? 21.734 59.758 5.696 1.00 19.83 96 VAL A C 1
ATOM 641 O O . VAL A 1 82 ? 20.832 59.974 4.880 1.00 20.63 96 VAL A O 1
ATOM 645 N N . SER A 1 83 ? 23.018 59.967 5.400 1.00 19.96 97 SER A N 1
ATOM 646 C CA . SER A 1 83 ? 23.396 60.446 4.072 1.00 21.47 97 SER A CA 1
ATOM 647 C C . SER A 1 83 ? 22.971 59.453 2.994 1.00 23.82 97 SER A C 1
ATOM 648 O O . SER A 1 83 ? 22.460 59.849 1.939 1.00 25.10 97 SER A O 1
ATOM 651 N N . SER A 1 84 ? 23.161 58.155 3.247 1.00 23.06 98 SER A N 1
ATOM 652 C CA A SER A 1 84 ? 22.752 57.147 2.273 0.38 24.53 98 SER A CA 1
ATOM 653 C CA B SER A 1 84 ? 22.753 57.145 2.275 0.62 24.07 98 SER A CA 1
ATOM 654 C C . SER A 1 84 ? 21.245 57.169 2.047 1.00 24.94 98 SER A C 1
ATOM 655 O O . SER A 1 84 ? 20.780 57.109 0.902 1.00 29.62 98 SER A O 1
ATOM 660 N N . VAL A 1 85 ? 20.466 57.258 3.128 1.00 22.68 99 VAL A N 1
ATOM 661 C CA . VAL A 1 85 ? 19.011 57.190 3.023 1.00 25.58 99 VAL A CA 1
ATOM 662 C C . VAL A 1 85 ? 18.458 58.421 2.320 1.00 21.71 99 VAL A C 1
ATOM 663 O O . VAL A 1 85 ? 17.506 58.332 1.534 1.00 24.71 99 VAL A O 1
ATOM 667 N N . PHE A 1 86 ? 19.034 59.587 2.590 1.00 19.33 100 PHE A N 1
ATOM 668 C CA . PHE A 1 86 ? 18.567 60.836 2.008 1.00 18.56 100 PHE A CA 1
ATOM 669 C C . PHE A 1 86 ? 19.376 61.255 0.794 1.00 20.28 100 PHE A C 1
ATOM 670 O O . PHE A 1 86 ? 19.258 62.402 0.351 1.00 20.20 100 PHE A O 1
ATOM 678 N N . ASN A 1 87 ? 20.196 60.356 0.248 1.00 20.12 101 ASN A N 1
ATOM 679 C CA . ASN A 1 87 ? 20.950 60.641 -0.968 1.00 22.28 101 ASN A CA 1
ATOM 680 C C . ASN A 1 87 ? 21.803 61.904 -0.821 1.00 23.88 101 ASN A C 1
ATOM 681 O O . ASN A 1 87 ? 21.916 62.719 -1.740 1.00 23.93 101 ASN A O 1
ATOM 686 N N . GLY A 1 88 ? 22.401 62.077 0.355 1.00 18.31 102 GLY A N 1
ATOM 687 C CA . GLY A 1 88 ? 23.391 63.123 0.556 1.00 19.28 102 GLY A CA 1
ATOM 688 C C . GLY A 1 88 ? 22.851 64.515 0.802 1.00 19.85 102 GLY A C 1
ATOM 689 O O . GLY A 1 88 ? 23.635 65.470 0.805 1.00 21.62 102 GLY A O 1
ATOM 690 N N . LYS A 1 89 ? 21.549 64.669 1.031 1.00 20.26 103 LYS A N 1
ATOM 691 C CA . LYS A 1 89 ? 20.945 65.984 1.226 1.00 17.15 103 LYS A CA 1
ATOM 692 C C . LYS A 1 89 ? 20.104 65.978 2.491 1.00 18.05 103 LYS A C 1
ATOM 693 O O . LYS A 1 89 ? 19.133 65.218 2.589 1.00 19.03 103 LYS A O 1
ATOM 699 N N . LEU A 1 90 ? 20.463 66.848 3.437 1.00 15.16 104 LEU A N 1
ATOM 700 C CA . LEU A 1 90 ? 19.781 66.971 4.721 1.00 14.33 104 LEU A CA 1
ATOM 701 C C . LEU A 1 90 ? 19.394 68.424 4.932 1.00 14.33 104 LEU A C 1
ATOM 702 O O . LEU A 1 90 ? 20.271 69.284 5.036 1.00 18.25 104 LEU A O 1
ATOM 707 N N . ASN A 1 91 ? 18.092 68.701 5.025 1.00 14.12 105 ASN A N 1
ATOM 708 C CA . ASN A 1 91 ? 17.705 70.079 5.299 1.00 15.26 105 ASN A CA 1
ATOM 709 C C . ASN A 1 91 ? 17.812 70.435 6.770 1.00 15.22 105 ASN A C 1
ATOM 710 O O . ASN A 1 91 ? 18.104 71.587 7.095 1.00 14.80 105 ASN A O 1
ATOM 715 N N . ILE A 1 92 ? 17.557 69.483 7.666 1.00 14.04 106 ILE A N 1
ATOM 716 C CA . ILE A 1 92 ? 17.272 69.781 9.065 1.00 12.61 106 ILE A CA 1
ATOM 717 C C . ILE A 1 92 ? 18.055 68.832 9.961 1.00 14.13 106 ILE A C 1
ATOM 718 O O . ILE A 1 92 ? 18.027 67.615 9.750 1.00 13.84 106 ILE A O 1
ATOM 723 N N . LEU A 1 93 ? 18.737 69.387 10.966 1.00 11.90 107 LEU A N 1
ATOM 724 C CA . LEU A 1 93 ? 19.365 68.613 12.027 1.00 11.63 107 LEU A CA 1
ATOM 725 C C . LEU A 1 93 ? 18.844 69.125 13.363 1.00 12.45 107 LEU A C 1
ATOM 726 O O . LEU A 1 93 ? 19.053 70.296 13.696 1.00 12.71 107 LEU A O 1
ATOM 731 N N . ILE A 1 94 ? 18.140 68.274 14.111 1.00 11.85 108 ILE A N 1
ATOM 732 C CA A ILE A 1 94 ? 17.654 68.606 15.448 0.06 13.01 108 ILE A CA 1
ATOM 733 C CA B ILE A 1 94 ? 17.670 68.620 15.452 0.94 11.02 108 ILE A CA 1
ATOM 734 C C . ILE A 1 94 ? 18.482 67.812 16.451 1.00 13.56 108 ILE A C 1
ATOM 735 O O . ILE A 1 94 ? 18.312 66.594 16.561 1.00 13.07 108 ILE A O 1
ATOM 744 N N . ASN A 1 95 ? 19.356 68.488 17.195 1.00 12.11 109 ASN A N 1
ATOM 745 C CA . ASN A 1 95 ? 20.153 67.839 18.240 1.00 12.29 109 ASN A CA 1
ATOM 746 C C . ASN A 1 95 ? 19.358 67.868 19.535 1.00 14.12 109 ASN A C 1
ATOM 747 O O . ASN A 1 95 ? 19.485 68.777 20.362 1.00 14.18 109 ASN A O 1
ATOM 752 N N . ASN A 1 96 ? 18.511 66.862 19.706 1.00 12.55 110 ASN A N 1
ATOM 753 C CA . ASN A 1 96 ? 17.618 66.775 20.851 1.00 12.03 110 ASN A CA 1
ATOM 754 C C . ASN A 1 96 ? 18.108 65.821 21.928 1.00 13.48 110 ASN A C 1
ATOM 755 O O . ASN A 1 96 ? 17.886 66.077 23.116 1.00 13.96 110 ASN A O 1
ATOM 760 N N . ALA A 1 97 ? 18.757 64.721 21.558 1.00 14.65 111 ALA A N 1
ATOM 761 C CA . ALA A 1 97 ? 19.238 63.798 22.576 1.00 16.51 111 ALA A CA 1
ATOM 762 C C . ALA A 1 97 ? 20.214 64.499 23.510 1.00 14.24 111 ALA A C 1
ATOM 763 O O . ALA A 1 97 ? 21.072 65.276 23.082 1.00 17.17 111 ALA A O 1
ATOM 765 N N . GLY A 1 98 ? 20.047 64.249 24.804 1.00 15.82 112 GLY A N 1
ATOM 766 C CA . GLY A 1 98 ? 20.919 64.832 25.804 1.00 16.31 112 GLY A CA 1
ATOM 767 C C . GLY A 1 98 ? 20.960 63.972 27.046 1.00 16.70 112 GLY A C 1
ATOM 768 O O . GLY A 1 98 ? 20.569 62.804 27.009 1.00 18.13 112 GLY A O 1
ATOM 769 N N . GLY A 1 99 ? 21.434 64.531 28.152 1.00 14.66 113 GLY A N 1
ATOM 770 C CA . GLY A 1 99 ? 21.484 63.796 29.400 1.00 15.49 113 GLY A CA 1
ATOM 771 C C . GLY A 1 99 ? 21.443 64.759 30.563 1.00 13.05 113 GLY A C 1
ATOM 772 O O . GLY A 1 99 ? 21.709 65.956 30.415 1.00 14.63 113 GLY A O 1
ATOM 773 N N . TYR A 1 100 ? 21.139 64.218 31.738 1.00 13.79 114 TYR A N 1
ATOM 774 C CA . TYR A 1 100 ? 20.869 65.055 32.901 1.00 13.57 114 TYR A CA 1
ATOM 775 C C . TYR A 1 100 ? 21.335 64.358 34.170 1.00 17.05 114 TYR A C 1
ATOM 776 O O . TYR A 1 100 ? 21.080 63.164 34.357 1.00 18.49 114 TYR A O 1
ATOM 785 N N . VAL A 1 101 ? 22.038 65.102 35.020 1.00 16.22 115 VAL A N 1
ATOM 786 C CA . VAL A 1 101 ? 22.417 64.667 36.362 1.00 15.28 115 VAL A CA 1
ATOM 787 C C . VAL A 1 101 ? 22.137 65.843 37.284 1.00 16.49 115 VAL A C 1
ATOM 788 O O . VAL A 1 101 ? 22.469 66.984 36.949 1.00 20.64 115 VAL A O 1
ATOM 792 N N . ASN A 1 102 ? 21.508 65.582 38.427 1.00 16.34 116 ASN A N 1
ATOM 793 C CA . ASN A 1 102 ? 21.207 66.623 39.401 1.00 15.52 116 ASN A CA 1
ATOM 794 C C . ASN A 1 102 ? 21.945 66.275 40.689 1.00 14.72 116 ASN A C 1
ATOM 795 O O . ASN A 1 102 ? 21.583 65.318 41.382 1.00 17.85 116 ASN A O 1
ATOM 800 N N . LYS A 1 103 ? 22.983 67.050 41.001 1.00 14.33 117 LYS A N 1
ATOM 801 C CA . LYS A 1 103 ? 23.759 66.866 42.222 1.00 15.27 117 LYS A CA 1
ATOM 802 C C . LYS A 1 103 ? 24.287 68.217 42.668 1.00 14.20 117 LYS A C 1
ATOM 803 O O . LYS A 1 103 ? 24.492 69.095 41.830 1.00 17.36 117 LYS A O 1
ATOM 809 N N . PRO A 1 104 ? 24.549 68.405 43.968 1.00 15.82 118 PRO A N 1
ATOM 810 C CA . PRO A 1 104 ? 25.318 69.592 44.381 1.00 15.42 118 PRO A CA 1
ATOM 811 C C . PRO A 1 104 ? 26.689 69.568 43.727 1.00 19.37 118 PRO A C 1
ATOM 812 O O . PRO A 1 104 ? 27.217 68.505 43.393 1.00 17.26 118 PRO A O 1
ATOM 816 N N . ILE A 1 105 ? 27.258 70.762 43.531 1.00 14.42 119 ILE A N 1
ATOM 817 C CA . ILE A 1 105 ? 28.585 70.864 42.928 1.00 14.34 119 ILE A CA 1
ATOM 818 C C . ILE A 1 105 ? 29.567 69.925 43.618 1.00 14.56 119 ILE A C 1
ATOM 819 O O . ILE A 1 105 ? 30.338 69.220 42.956 1.00 19.62 119 ILE A O 1
ATOM 824 N N . ASP A 1 106 ? 29.532 69.874 44.954 1.00 15.41 120 ASP A N 1
ATOM 825 C CA . ASP A 1 106 ? 30.442 69.010 45.708 1.00 17.73 120 ASP A CA 1
ATOM 826 C C . ASP A 1 106 ? 30.326 67.535 45.317 1.00 21.92 120 ASP A C 1
ATOM 827 O O . ASP A 1 106 ? 31.282 66.773 45.494 1.00 21.74 120 ASP A O 1
ATOM 832 N N . GLY A 1 107 ? 29.177 67.106 44.800 1.00 17.86 121 GLY A N 1
ATOM 833 C CA . GLY A 1 107 ? 28.949 65.685 44.600 1.00 20.69 121 GLY A CA 1
ATOM 834 C C . GLY A 1 107 ? 29.287 65.122 43.236 1.00 18.89 121 GLY A C 1
ATOM 835 O O . GLY A 1 107 ? 29.301 63.897 43.073 1.00 20.92 121 GLY A O 1
ATOM 836 N N . PHE A 1 108 ? 29.565 65.965 42.246 1.00 16.63 122 PHE A N 1
ATOM 837 C CA . PHE A 1 108 ? 29.783 65.472 40.892 1.00 19.50 122 PHE A CA 1
ATOM 838 C C . PHE A 1 108 ? 31.086 64.696 40.798 1.00 18.88 122 PHE A C 1
ATOM 839 O O . PHE A 1 108 ? 32.134 65.155 41.257 1.00 20.95 122 PHE A O 1
ATOM 847 N N . THR A 1 109 ? 31.017 63.527 40.176 1.00 17.42 123 THR A N 1
ATOM 848 C CA . THR A 1 109 ? 32.189 62.710 39.915 1.00 20.91 123 THR A CA 1
ATOM 849 C C . THR A 1 109 ? 32.797 63.063 38.557 1.00 16.04 123 THR A C 1
ATOM 850 O O . THR A 1 109 ? 32.183 63.734 37.725 1.00 18.19 123 THR A O 1
ATOM 854 N N . ALA A 1 110 ? 34.019 62.577 38.326 1.00 18.53 124 ALA A N 1
ATOM 855 C CA . ALA A 1 110 ? 34.610 62.718 36.998 1.00 18.58 124 ALA A CA 1
ATOM 856 C C . ALA A 1 110 ? 33.720 62.076 35.940 1.00 15.88 124 ALA A C 1
ATOM 857 O O . ALA A 1 110 ? 33.580 62.597 34.827 1.00 16.99 124 ALA A O 1
ATOM 859 N N . GLU A 1 111 ? 33.078 60.964 36.290 1.00 18.34 125 GLU A N 1
ATOM 860 C CA . GLU A 1 111 ? 32.218 60.259 35.345 1.00 16.98 125 GLU A CA 1
ATOM 861 C C . GLU A 1 111 ? 30.945 61.049 35.041 1.00 15.73 125 GLU A C 1
ATOM 862 O O . GLU A 1 111 ? 30.474 61.059 33.896 1.00 16.85 125 GLU A O 1
ATOM 868 N N . ASP A 1 112 ? 30.364 61.710 36.048 1.00 16.09 126 ASP A N 1
ATOM 869 C CA . ASP A 1 112 ? 29.235 62.598 35.789 1.00 15.20 126 ASP A CA 1
ATOM 870 C C . ASP A 1 112 ? 29.622 63.683 34.795 1.00 16.46 126 ASP A C 1
ATOM 871 O O . ASP A 1 112 ? 28.871 63.995 33.863 1.00 15.00 126 ASP A O 1
ATOM 876 N N . PHE A 1 113 ? 30.781 64.301 35.017 1.00 14.50 127 PHE A N 1
ATOM 877 C CA . PHE A 1 113 ? 31.239 65.365 34.137 1.00 16.59 127 PHE A CA 1
ATOM 878 C C . PHE A 1 113 ? 31.411 64.852 32.711 1.00 14.27 127 PHE A C 1
ATOM 879 O O . PHE A 1 113 ? 30.898 65.451 31.760 1.00 15.81 127 PHE A O 1
ATOM 887 N N . SER A 1 114 ? 32.116 63.726 32.544 1.00 15.01 128 SER A N 1
ATOM 888 C CA A SER A 1 114 ? 32.365 63.199 31.204 0.43 16.47 128 SER A CA 1
ATOM 889 C CA B SER A 1 114 ? 32.362 63.231 31.193 0.57 16.28 128 SER A CA 1
ATOM 890 C C . SER A 1 114 ? 31.067 62.791 30.519 1.00 17.91 128 SER A C 1
ATOM 891 O O . SER A 1 114 ? 30.894 62.998 29.313 1.00 16.52 128 SER A O 1
ATOM 896 N N . PHE A 1 115 ? 30.141 62.199 31.278 1.00 14.43 129 PHE A N 1
ATOM 897 C CA . PHE A 1 115 ? 28.854 61.804 30.712 1.00 14.89 129 PHE A CA 1
ATOM 898 C C . PHE A 1 115 ? 28.121 63.006 30.133 1.00 14.70 129 PHE A C 1
ATOM 899 O O . PHE A 1 115 ? 27.661 62.977 28.981 1.00 15.96 129 PHE A O 1
ATOM 907 N N . LEU A 1 116 ? 28.023 64.085 30.913 1.00 13.67 130 LEU A N 1
ATOM 908 C CA . LEU A 1 116 ? 27.240 65.234 30.477 1.00 13.15 130 LEU A CA 1
ATOM 909 C C . LEU A 1 116 ? 27.909 65.965 29.317 1.00 12.67 130 LEU A C 1
ATOM 910 O O . LEU A 1 116 ? 27.229 66.412 28.386 1.00 15.77 130 LEU A O 1
ATOM 915 N N . VAL A 1 117 ? 29.238 66.082 29.334 1.00 12.99 131 VAL A N 1
ATOM 916 C CA . VAL A 1 117 ? 29.912 66.753 28.222 1.00 15.22 131 VAL A CA 1
ATOM 917 C C . VAL A 1 117 ? 29.730 65.962 26.929 1.00 14.66 131 VAL A C 1
ATOM 918 O O . VAL A 1 117 ? 29.473 66.538 25.863 1.00 15.70 131 VAL A O 1
ATOM 922 N N . ALA A 1 118 ? 29.855 64.632 27.003 1.00 13.91 132 ALA A N 1
ATOM 923 C CA . ALA A 1 118 ? 29.769 63.815 25.794 1.00 14.10 132 ALA A CA 1
ATOM 924 C C . ALA A 1 118 ? 28.376 63.870 25.182 1.00 17.42 132 ALA A C 1
ATOM 925 O O . ALA A 1 118 ? 28.235 64.034 23.965 1.00 16.79 132 ALA A O 1
ATOM 927 N N . VAL A 1 119 ? 27.332 63.726 26.002 1.00 15.93 133 VAL A N 1
ATOM 928 C CA . VAL A 1 119 ? 26.000 63.594 25.426 1.00 16.36 133 VAL A CA 1
ATOM 929 C C . VAL A 1 119 ? 25.367 64.951 25.115 1.00 14.78 133 VAL A C 1
ATOM 930 O O . VAL A 1 119 ? 24.570 65.054 24.176 1.00 17.47 133 VAL A O 1
ATOM 934 N N . ASN A 1 120 ? 25.703 66.013 25.860 1.00 14.37 134 ASN A N 1
ATOM 935 C CA . ASN A 1 120 ? 25.068 67.302 25.612 1.00 12.52 134 ASN A CA 1
ATOM 936 C C . ASN A 1 120 ? 25.870 68.197 24.681 1.00 13.74 134 ASN A C 1
ATOM 937 O O . ASN A 1 120 ? 25.275 68.997 23.947 1.00 20.52 134 ASN A O 1
ATOM 942 N N . LEU A 1 121 ? 27.199 68.126 24.712 1.00 13.10 135 LEU A N 1
ATOM 943 C CA . LEU A 1 121 ? 28.014 69.058 23.941 1.00 13.43 135 LEU A CA 1
ATOM 944 C C . LEU A 1 121 ? 28.763 68.373 22.804 1.00 13.65 135 LEU A C 1
ATOM 945 O O . LEU A 1 121 ? 28.608 68.769 21.645 1.00 14.76 135 LEU A O 1
ATOM 950 N N . GLU A 1 122 ? 29.570 67.348 23.095 1.00 13.89 136 GLU A N 1
ATOM 951 C CA . GLU A 1 122 ? 30.365 66.762 22.021 1.00 13.42 136 GLU A CA 1
ATOM 952 C C . GLU A 1 122 ? 29.475 66.084 20.985 1.00 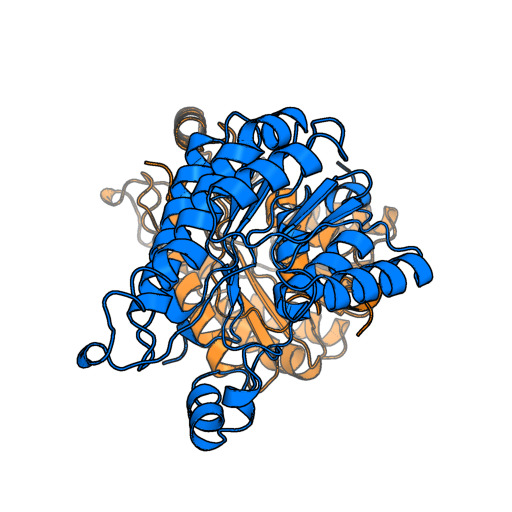14.15 136 GLU A C 1
ATOM 953 O O . GLU A 1 122 ? 29.763 66.142 19.782 1.00 14.94 136 GLU A O 1
ATOM 959 N N . SER A 1 123 ? 28.376 65.463 21.423 1.00 13.81 137 SER A N 1
ATOM 960 C CA . SER A 1 123 ? 27.491 64.793 20.473 1.00 13.63 137 SER A CA 1
ATOM 961 C C . SER A 1 123 ? 26.981 65.773 19.425 1.00 13.32 137 SER A C 1
ATOM 962 O O . SER A 1 123 ? 27.052 65.505 18.220 1.00 14.72 137 SER A O 1
ATOM 965 N N . ALA A 1 124 ? 26.487 66.935 19.872 1.00 14.30 138 ALA A N 1
ATOM 966 C CA . ALA A 1 124 ? 25.952 67.932 18.949 1.00 14.01 138 ALA A CA 1
ATOM 967 C C . ALA A 1 124 ? 27.052 68.519 18.075 1.00 13.75 138 ALA A C 1
ATOM 968 O O . ALA A 1 124 ? 26.870 68.696 16.863 1.00 16.13 138 ALA A O 1
ATOM 970 N N . PHE A 1 125 ? 28.203 68.815 18.675 1.00 14.04 139 PHE A N 1
ATOM 971 C CA . PHE A 1 125 ? 29.306 69.382 17.913 1.00 13.41 139 PHE A CA 1
ATOM 972 C C . PHE A 1 125 ? 29.741 68.443 16.797 1.00 12.51 139 PHE A C 1
ATOM 973 O O . PHE A 1 125 ? 29.866 68.846 15.634 1.00 13.54 139 PHE A O 1
ATOM 981 N N . HIS A 1 126 ? 29.995 67.179 17.141 1.00 13.15 140 HIS A N 1
ATOM 982 C CA . HIS A 1 126 ? 30.471 66.231 16.144 1.00 12.97 140 HIS A CA 1
ATOM 983 C C . HIS A 1 126 ? 29.399 65.937 15.099 1.00 11.90 140 HIS A C 1
ATOM 984 O O . HIS A 1 126 ? 29.704 65.825 13.905 1.00 14.09 140 HIS A O 1
ATOM 991 N N . LEU A 1 127 ? 28.136 65.798 15.519 1.00 13.22 141 LEU A N 1
ATOM 992 C CA . LEU A 1 127 ? 27.086 65.560 14.535 1.00 14.32 141 LEU A CA 1
ATOM 993 C C . LEU A 1 127 ? 26.951 66.736 13.575 1.00 13.78 141 LEU A C 1
ATOM 994 O O . LEU A 1 127 ? 26.694 66.542 12.383 1.00 14.68 141 LEU A O 1
ATOM 999 N N . CYS A 1 128 ? 27.126 67.962 14.069 1.00 14.19 142 CYS A N 1
ATOM 1000 C CA . CYS A 1 128 ? 27.143 69.111 13.167 1.00 14.29 142 CYS A CA 1
ATOM 1001 C C . CYS A 1 128 ? 28.269 68.991 12.148 1.00 13.87 142 CYS A C 1
ATOM 1002 O O . CYS A 1 128 ? 28.055 69.199 10.948 1.00 14.88 142 CYS A O 1
ATOM 1005 N N . GLN A 1 129 ? 29.484 68.664 12.605 1.00 12.82 143 GLN A N 1
ATOM 1006 C CA . GLN A 1 129 ? 30.590 68.454 11.672 1.00 13.74 143 GLN A CA 1
ATOM 1007 C C . GLN A 1 129 ? 30.237 67.397 10.642 1.00 12.71 143 GLN A C 1
ATOM 1008 O O . GLN A 1 129 ? 30.432 67.594 9.436 1.00 15.78 143 GLN A O 1
ATOM 1014 N N . LEU A 1 130 ? 29.732 66.252 11.107 1.00 13.56 144 LEU A N 1
ATOM 1015 C CA . LEU A 1 130 ? 29.444 65.145 10.203 1.00 16.60 144 LEU A CA 1
ATOM 1016 C C . LEU A 1 130 ? 28.346 65.502 9.213 1.00 18.06 144 LEU A C 1
ATOM 1017 O O . LEU A 1 130 ? 28.376 65.054 8.061 1.00 18.23 144 LEU A O 1
ATOM 1022 N N . ALA A 1 131 ? 27.359 66.280 9.652 1.00 15.35 145 ALA A N 1
ATOM 1023 C CA . ALA A 1 131 ? 26.220 66.626 8.813 1.00 14.27 145 ALA A CA 1
ATOM 1024 C C . ALA A 1 131 ? 26.474 67.830 7.913 1.00 15.49 145 ALA A C 1
ATOM 1025 O O . ALA A 1 131 ? 25.668 68.077 7.008 1.00 15.97 145 ALA A O 1
ATOM 1027 N N . HIS A 1 132 ? 27.581 68.555 8.106 1.00 15.59 146 HIS A N 1
ATOM 1028 C CA . HIS A 1 132 ? 27.796 69.776 7.332 1.00 14.61 146 HIS A CA 1
ATOM 1029 C C . HIS A 1 132 ? 27.742 69.531 5.826 1.00 16.61 146 HIS A C 1
ATOM 1030 O O . HIS A 1 132 ? 27.055 70.298 5.129 1.00 16.26 146 HIS A O 1
ATOM 1037 N N . PRO A 1 133 ? 28.389 68.499 5.260 1.00 15.52 147 PRO A N 1
ATOM 1038 C CA . PRO A 1 133 ? 28.279 68.317 3.805 1.00 17.52 147 PRO A CA 1
ATOM 1039 C C . PRO A 1 133 ? 26.848 68.127 3.336 1.00 17.96 147 PRO A C 1
ATOM 1040 O O . PRO A 1 133 ? 26.457 68.742 2.338 1.00 19.15 147 PRO A O 1
ATOM 1044 N N . MET A 1 134 ? 26.038 67.322 4.032 1.00 16.30 148 MET A N 1
ATOM 1045 C CA . MET A 1 134 ? 24.685 67.118 3.516 1.00 17.94 148 MET A CA 1
ATOM 1046 C C . MET A 1 134 ? 23.772 68.303 3.821 1.00 17.19 148 MET A C 1
ATOM 1047 O O . MET A 1 134 ? 22.869 68.590 3.023 1.00 17.86 148 MET A O 1
ATOM 1052 N N . LEU A 1 135 ? 24.010 69.034 4.920 1.00 15.24 149 LEU A N 1
ATOM 1053 C CA . LEU A 1 135 ? 23.291 70.287 5.129 1.00 14.26 149 LEU A CA 1
ATOM 1054 C C . LEU A 1 135 ? 23.601 71.288 4.024 1.00 18.19 149 LEU A C 1
ATOM 1055 O O . LEU A 1 135 ? 22.699 71.962 3.508 1.00 20.79 149 LEU A O 1
ATOM 1060 N N . LYS A 1 136 ? 24.879 71.411 3.657 1.00 18.28 150 LYS A N 1
ATOM 1061 C CA . LYS A 1 136 ? 25.253 72.305 2.570 1.00 19.50 150 LYS A CA 1
ATOM 1062 C C . LYS A 1 136 ? 24.659 71.840 1.246 1.00 21.55 150 LYS A C 1
ATOM 1063 O O . LYS A 1 136 ? 24.158 72.657 0.466 1.00 23.40 150 LYS A O 1
ATOM 1069 N N . ALA A 1 137 ? 24.679 70.525 0.989 1.00 18.96 151 ALA A N 1
ATOM 1070 C CA . ALA A 1 137 ? 24.180 69.996 -0.278 1.00 20.32 151 ALA A CA 1
ATOM 1071 C C . ALA A 1 137 ? 22.680 70.219 -0.442 1.00 25.70 151 ALA A C 1
ATOM 1072 O O . ALA A 1 137 ? 22.190 70.311 -1.576 1.00 27.56 151 ALA A O 1
ATOM 1074 N N . SER A 1 138 ? 21.938 70.301 0.665 1.00 22.97 152 SER A N 1
ATOM 1075 C CA . SER A 1 138 ? 20.497 70.527 0.583 1.00 22.01 152 SER A CA 1
ATOM 1076 C C . SER A 1 138 ? 20.168 71.901 0.024 1.00 28.26 152 SER A C 1
ATOM 1077 O O . SER A 1 138 ? 19.041 72.116 -0.438 1.00 26.54 152 SER A O 1
ATOM 1080 N N . GLY A 1 139 ? 21.122 72.832 0.066 1.00 25.73 153 GLY A N 1
ATOM 1081 C CA . GLY A 1 139 ? 20.895 74.195 -0.355 1.00 27.08 153 GLY A CA 1
ATOM 1082 C C . GLY A 1 139 ? 20.182 75.067 0.652 1.00 22.72 153 GLY A C 1
ATOM 1083 O O . GLY A 1 139 ? 20.292 76.298 0.571 1.00 27.46 153 GLY A O 1
ATOM 1084 N N . THR A 1 140 ? 19.456 74.477 1.603 1.00 25.39 154 THR A N 1
ATOM 1085 C CA . THR A 1 140 ? 18.815 75.243 2.667 1.00 22.52 154 THR A CA 1
ATOM 1086 C C . THR A 1 140 ? 18.841 74.397 3.936 1.00 23.49 154 THR A C 1
ATOM 1087 O O . THR A 1 140 ? 18.125 73.397 4.048 1.00 25.15 154 THR A O 1
ATOM 1091 N N . GLY A 1 141 ? 19.694 74.776 4.880 1.00 15.59 155 GLY A N 1
ATOM 1092 C CA . GLY A 1 141 ? 19.924 73.985 6.076 1.00 15.29 155 GLY A CA 1
ATOM 1093 C C . GLY A 1 141 ? 19.486 74.699 7.341 1.00 15.08 155 GLY A C 1
ATOM 1094 O O . GLY A 1 141 ? 19.586 75.923 7.453 1.00 15.25 155 GLY A O 1
ATOM 1095 N N . SER A 1 142 ? 18.995 73.918 8.301 1.00 12.59 156 SER A N 1
ATOM 1096 C CA . SER A 1 142 ? 18.590 74.446 9.599 1.00 12.14 156 SER A CA 1
ATOM 1097 C C . SER A 1 142 ? 19.039 73.476 10.681 1.00 13.04 156 SER A C 1
ATOM 1098 O O . SER A 1 142 ? 18.641 72.306 10.669 1.00 13.85 156 SER A O 1
ATOM 1101 N N . ILE A 1 143 ? 19.856 73.958 11.611 1.00 11.41 157 ILE A N 1
ATOM 1102 C CA . ILE A 1 143 ? 20.248 73.199 12.792 1.00 11.07 157 ILE A CA 1
ATOM 1103 C C . ILE A 1 143 ? 19.508 73.799 13.976 1.00 13.27 157 ILE A C 1
ATOM 1104 O O . ILE A 1 143 ? 19.516 75.024 14.154 1.00 12.46 157 ILE A O 1
ATOM 1109 N N . VAL A 1 144 ? 18.865 72.955 14.782 1.00 11.87 158 VAL A N 1
ATOM 1110 C CA . VAL A 1 144 ? 18.254 73.388 16.039 1.00 11.13 158 VAL A CA 1
ATOM 1111 C C . VAL A 1 144 ? 18.830 72.533 17.151 1.00 12.43 158 VAL A C 1
ATOM 1112 O O . VAL A 1 144 ? 18.706 71.304 17.109 1.00 12.28 158 VAL A O 1
ATOM 1116 N N . HIS A 1 145 ? 19.451 73.172 18.140 1.00 11.49 159 HIS A N 1
ATOM 1117 C CA . HIS A 1 145 ? 19.867 72.487 19.355 1.00 10.79 159 HIS A CA 1
ATOM 1118 C C . HIS A 1 145 ? 18.782 72.647 20.401 1.00 13.28 159 HIS A C 1
ATOM 1119 O O . HIS A 1 145 ? 18.184 73.720 20.526 1.00 12.18 159 HIS A O 1
ATOM 1126 N N . ILE A 1 146 ? 18.520 71.591 21.156 1.00 11.71 160 ILE A N 1
ATOM 1127 C CA . ILE A 1 146 ? 17.651 71.710 22.319 1.00 11.79 160 ILE A CA 1
ATOM 1128 C C . ILE A 1 146 ? 18.561 71.940 23.516 1.00 13.03 160 ILE A C 1
ATOM 1129 O O . ILE A 1 146 ? 19.259 71.031 23.972 1.00 13.57 160 ILE A O 1
ATOM 1134 N N A SER A 1 147 ? 18.562 73.180 24.011 0.68 11.44 161 SER A N 1
ATOM 1135 N N B SER A 1 147 ? 18.570 73.164 24.023 0.32 11.89 161 SER A N 1
ATOM 1136 C CA A SER A 1 147 ? 19.382 73.582 25.144 0.68 12.17 161 SER A CA 1
ATOM 1137 C CA B SER A 1 147 ? 19.430 73.543 25.137 0.32 12.15 161 SER A CA 1
ATOM 1138 C C A SER A 1 147 ? 18.565 73.490 26.428 0.68 11.30 161 SER A C 1
ATOM 1139 C C B SER A 1 147 ? 18.604 73.491 26.425 0.32 11.70 161 SER A C 1
ATOM 1140 O O A SER A 1 147 ? 17.843 72.508 26.628 0.68 14.40 161 SER A O 1
ATOM 1141 O O B SER A 1 147 ? 17.897 72.500 26.621 0.32 13.49 161 SER A O 1
ATOM 1146 N N . SER A 1 148 ? 18.655 74.494 27.299 1.00 10.79 162 SER A N 1
ATOM 1147 C CA . SER A 1 148 ? 17.829 74.540 28.501 1.00 10.60 162 SER A CA 1
ATOM 1148 C C . SER A 1 148 ? 17.780 75.978 28.987 1.00 11.50 162 SER A C 1
ATOM 1149 O O . SER A 1 148 ? 18.780 76.691 28.894 1.00 11.77 162 SER A O 1
ATOM 1152 N N . CYS A 1 149 ? 16.625 76.399 29.509 1.00 10.88 163 CYS A N 1
ATOM 1153 C CA . CYS A 1 149 ? 16.544 77.761 30.018 1.00 11.58 163 CYS A CA 1
ATOM 1154 C C . CYS A 1 149 ? 17.434 77.952 31.237 1.00 13.60 163 CYS A C 1
ATOM 1155 O O . CYS A 1 149 ? 17.792 79.091 31.558 1.00 12.80 163 CYS A O 1
ATOM 1158 N N . CYS A 1 150 ? 17.829 76.864 31.900 1.00 12.60 164 CYS A N 1
ATOM 1159 C CA . CYS A 1 150 ? 18.675 76.989 33.079 1.00 13.04 164 CYS A CA 1
ATOM 1160 C C . CYS A 1 150 ? 20.131 77.283 32.735 1.00 15.16 164 CYS A C 1
ATOM 1161 O O . CYS A 1 150 ? 20.959 77.393 33.650 1.00 16.44 164 CYS A O 1
ATOM 1164 N N . ALA A 1 151 ? 20.468 77.419 31.455 1.00 11.31 165 ALA A N 1
ATOM 1165 C CA . ALA A 1 151 ? 21.776 77.923 31.058 1.00 12.34 165 ALA A CA 1
ATOM 1166 C C . ALA A 1 151 ? 21.873 79.443 31.159 1.00 15.84 165 ALA A C 1
ATOM 1167 O O . ALA A 1 151 ? 22.856 80.010 30.675 1.00 18.01 165 ALA A O 1
ATOM 1169 N N . GLN A 1 152 ? 20.880 80.104 31.764 1.00 13.00 166 GLN A N 1
ATOM 1170 C CA . GLN A 1 152 ? 20.909 81.534 32.036 1.00 15.76 166 GLN A CA 1
ATOM 1171 C C . GLN A 1 152 ? 20.733 81.860 33.507 1.00 16.45 166 GLN A C 1
ATOM 1172 O O . GLN A 1 152 ? 20.886 83.026 33.887 1.00 17.12 166 GLN A O 1
ATOM 1178 N N . ILE A 1 153 ? 20.398 80.877 34.338 1.00 13.60 167 ILE A N 1
ATOM 1179 C CA . ILE A 1 153 ? 20.133 81.071 35.754 1.00 14.11 167 ILE A CA 1
ATOM 1180 C C . ILE A 1 153 ? 20.755 79.901 36.506 1.00 14.11 167 ILE A C 1
ATOM 1181 O O . ILE A 1 153 ? 21.257 78.954 35.901 1.00 16.94 167 ILE A O 1
ATOM 1186 N N . ALA A 1 154 ? 20.701 79.947 37.828 1.00 11.82 168 ALA A N 1
ATOM 1187 C CA . ALA A 1 154 ? 21.312 78.905 38.658 1.00 12.47 168 ALA A CA 1
ATOM 1188 C C . ALA A 1 154 ? 20.232 78.123 39.391 1.00 14.17 168 ALA A C 1
ATOM 1189 O O . ALA A 1 154 ? 19.713 78.576 40.413 1.00 17.24 168 ALA A O 1
ATOM 1191 N N . ILE A 1 155 ? 19.933 76.931 38.903 1.00 12.73 169 ILE A N 1
ATOM 1192 C CA A ILE A 1 155 ? 18.987 76.034 39.554 0.80 14.11 169 ILE A CA 1
ATOM 1193 C CA B ILE A 1 155 ? 18.986 76.015 39.537 0.20 14.08 169 ILE A CA 1
ATOM 1194 C C . ILE A 1 155 ? 19.786 75.046 40.397 1.00 14.21 169 ILE A C 1
ATOM 1195 O O . ILE A 1 155 ? 20.750 74.455 39.888 1.00 14.22 169 ILE A O 1
ATOM 1204 N N . PRO A 1 156 ? 19.439 74.856 41.671 1.00 13.80 170 PRO A N 1
ATOM 1205 C CA . PRO A 1 156 ? 20.177 73.899 42.508 1.00 14.09 170 PRO A CA 1
ATOM 1206 C C . PRO A 1 156 ? 20.326 72.548 41.825 1.00 15.33 170 PRO A C 1
ATOM 1207 O O . PRO A 1 156 ? 19.373 72.005 41.264 1.00 15.88 170 PRO A O 1
ATOM 1211 N N . GLY A 1 157 ? 21.546 72.012 41.859 1.00 16.26 171 GLY A N 1
ATOM 1212 C CA . GLY A 1 157 ? 21.820 70.714 41.292 1.00 15.11 171 GLY A CA 1
ATOM 1213 C C . GLY A 1 157 ? 22.173 70.707 39.819 1.00 15.57 171 GLY A C 1
ATOM 1214 O O . GLY A 1 157 ? 22.641 69.672 39.323 1.00 14.61 171 GLY A O 1
ATOM 1215 N N . HIS A 1 158 ? 21.978 71.816 39.103 1.00 14.53 172 HIS A N 1
ATOM 1216 C CA . HIS A 1 158 ? 22.092 71.819 37.647 1.00 12.75 172 HIS A CA 1
ATOM 1217 C C . HIS A 1 158 ? 23.465 72.250 37.128 1.00 11.73 172 HIS A C 1
ATOM 1218 O O . HIS A 1 158 ? 23.590 72.489 35.923 1.00 14.35 172 HIS A O 1
ATOM 1225 N N . SER A 1 159 ? 24.486 72.356 37.985 1.00 12.76 173 SER A N 1
ATOM 1226 C CA . SER A 1 159 ? 25.721 73.036 37.585 1.00 11.34 173 SER A CA 1
ATOM 1227 C C . SER A 1 159 ? 26.316 72.483 36.285 1.00 13.98 173 SER A C 1
ATOM 1228 O O . SER A 1 159 ? 26.495 73.223 35.312 1.00 13.51 173 SER A O 1
ATOM 1231 N N . ILE A 1 160 ? 26.642 71.188 36.237 1.00 13.02 174 ILE A N 1
ATOM 1232 C CA . ILE A 1 160 ? 27.301 70.695 35.026 1.00 12.78 174 ILE A CA 1
ATOM 1233 C C . ILE A 1 160 ? 26.316 70.613 33.865 1.00 12.71 174 ILE A C 1
ATOM 1234 O O . ILE A 1 160 ? 26.663 70.938 32.722 1.00 14.20 174 ILE A O 1
ATOM 1239 N N . TYR A 1 161 ? 25.073 70.204 34.138 1.00 12.99 175 TYR A N 1
ATOM 1240 C CA . TYR A 1 161 ? 24.048 70.174 33.101 1.00 12.39 175 TYR A CA 1
ATOM 1241 C C . TYR A 1 161 ? 23.915 71.539 32.432 1.00 10.81 175 TYR A C 1
ATOM 1242 O O . TYR A 1 161 ? 24.032 71.667 31.203 1.00 11.46 175 TYR A O 1
ATOM 1251 N N . SER A 1 162 ? 23.674 72.574 33.240 1.00 11.50 176 SER A N 1
ATOM 1252 C CA . SER A 1 162 ? 23.488 73.915 32.698 1.00 11.25 176 SER A CA 1
ATOM 1253 C C . SER A 1 162 ? 24.739 74.420 32.001 1.00 11.40 176 SER A C 1
ATOM 1254 O O . SER A 1 162 ? 24.649 75.143 31.002 1.00 11.58 176 SER A O 1
ATOM 1257 N N . SER A 1 163 ? 25.916 74.077 32.527 1.00 11.56 177 SER A N 1
ATOM 1258 C CA . SER A 1 163 ? 27.147 74.518 31.883 1.00 11.00 177 SER A CA 1
ATOM 1259 C C . SER A 1 163 ? 27.296 73.903 30.494 1.00 11.13 177 SER A C 1
ATOM 1260 O O . SER A 1 163 ? 27.719 74.585 29.552 1.00 11.40 177 SER A O 1
ATOM 1263 N N . THR A 1 164 ? 26.960 72.617 30.335 1.00 12.95 178 THR A N 1
ATOM 1264 C CA . THR A 1 164 ? 27.053 72.030 28.995 1.00 11.39 178 THR A CA 1
ATOM 1265 C C . THR A 1 164 ? 26.035 72.654 28.048 1.00 11.93 178 THR A C 1
ATOM 1266 O O . THR A 1 164 ? 26.330 72.855 26.860 1.00 11.34 178 THR A O 1
ATOM 1270 N N . LYS A 1 165 ? 24.839 72.989 28.557 1.00 11.92 179 LYS A N 1
ATOM 1271 C CA . LYS A 1 165 ? 23.858 73.674 27.720 1.00 11.01 179 LYS A CA 1
ATOM 1272 C C . LYS A 1 165 ? 24.284 75.109 27.416 1.00 12.23 179 LYS A C 1
ATOM 1273 O O . LYS A 1 165 ? 24.014 75.618 26.318 1.00 12.79 179 LYS A O 1
ATOM 1279 N N . GLY A 1 166 ? 24.983 75.763 28.345 1.00 10.88 180 GLY A N 1
ATOM 1280 C CA . GLY A 1 166 ? 25.519 77.081 28.044 1.00 11.84 180 GLY A CA 1
ATOM 1281 C C . GLY A 1 166 ? 26.584 77.021 26.966 1.00 12.62 180 GLY A C 1
ATOM 1282 O O . GLY A 1 166 ? 26.687 77.923 26.130 1.00 12.63 180 GLY A O 1
ATOM 1283 N N . ALA A 1 167 ? 27.366 75.940 26.954 1.00 9.77 181 ALA A N 1
ATOM 1284 C CA . ALA A 1 167 ? 28.308 75.722 25.861 1.00 10.48 181 ALA A CA 1
ATOM 1285 C C . ALA A 1 167 ? 27.575 75.571 24.534 1.00 11.34 181 ALA A C 1
ATOM 1286 O O . ALA A 1 167 ? 28.021 76.091 23.506 1.00 12.79 181 ALA A O 1
ATOM 1288 N N . ILE A 1 168 ? 26.446 74.851 24.538 1.00 10.34 182 ILE A N 1
ATOM 1289 C CA . ILE A 1 168 ? 25.641 74.696 23.330 1.00 11.19 182 ILE A CA 1
ATOM 1290 C C . ILE A 1 168 ? 25.112 76.042 22.850 1.00 11.94 182 ILE A C 1
ATOM 1291 O O . ILE A 1 168 ? 25.078 76.313 21.644 1.00 12.33 182 ILE A O 1
ATOM 1296 N N . ASN A 1 169 ? 24.692 76.907 23.778 1.00 12.78 183 ASN A N 1
ATOM 1297 C CA . ASN A 1 169 ? 24.211 78.229 23.383 1.00 12.62 183 ASN A CA 1
ATOM 1298 C C . ASN A 1 169 ? 25.294 79.018 22.657 1.00 12.08 183 ASN A C 1
ATOM 1299 O O . ASN A 1 169 ? 25.011 79.708 21.670 1.00 12.21 183 ASN A O 1
ATOM 1304 N N . GLN A 1 170 ? 26.542 78.934 23.129 1.00 12.16 184 GLN A N 1
ATOM 1305 C CA . GLN A 1 170 ? 27.613 79.655 22.448 1.00 12.79 184 GLN A CA 1
ATOM 1306 C C . GLN A 1 170 ? 27.926 79.009 21.106 1.00 12.08 184 GLN A C 1
ATOM 1307 O O . GLN A 1 170 ? 28.084 79.709 20.100 1.00 11.85 184 GLN A O 1
ATOM 1313 N N . LEU A 1 171 ? 27.989 77.673 21.067 1.00 11.44 185 LEU A N 1
ATOM 1314 C CA . LEU A 1 171 ? 28.253 76.984 19.806 1.00 12.24 185 LEU A CA 1
ATOM 1315 C C . LEU A 1 171 ? 27.233 77.380 18.746 1.00 11.62 185 LEU A C 1
ATOM 1316 O O . LEU A 1 171 ? 27.572 77.515 17.564 1.00 12.95 185 LEU A O 1
ATOM 1321 N N . THR A 1 172 ? 25.977 77.565 19.160 1.00 12.09 186 THR A N 1
ATOM 1322 C CA . THR A 1 172 ? 24.928 78.065 18.273 1.00 9.95 186 THR A CA 1
ATOM 1323 C C . THR A 1 172 ? 25.365 79.332 17.554 1.00 11.12 186 THR A C 1
ATOM 1324 O O . THR A 1 172 ? 25.170 79.478 16.340 1.00 11.08 186 THR A O 1
ATOM 1328 N N . ARG A 1 173 ? 25.969 80.263 18.301 1.00 10.97 187 ARG A N 1
ATOM 1329 C CA . ARG A 1 173 ? 26.426 81.512 17.702 1.00 11.81 187 ARG A CA 1
ATOM 1330 C C . ARG A 1 173 ? 27.554 81.271 16.703 1.00 11.85 187 ARG A C 1
ATOM 1331 O O . ARG A 1 173 ? 27.547 81.848 15.610 1.00 12.43 187 ARG A O 1
ATOM 1339 N N . ASN A 1 174 ? 28.523 80.418 17.049 1.00 11.10 188 ASN A N 1
ATOM 1340 C CA . ASN A 1 174 ? 29.630 80.167 16.124 1.00 12.15 188 ASN A CA 1
ATOM 1341 C C . ASN A 1 174 ? 29.154 79.470 14.856 1.00 12.40 188 ASN A C 1
ATOM 1342 O O . ASN A 1 174 ? 29.569 79.838 13.750 1.00 12.27 188 ASN A O 1
ATOM 1347 N N . LEU A 1 175 ? 28.284 78.465 14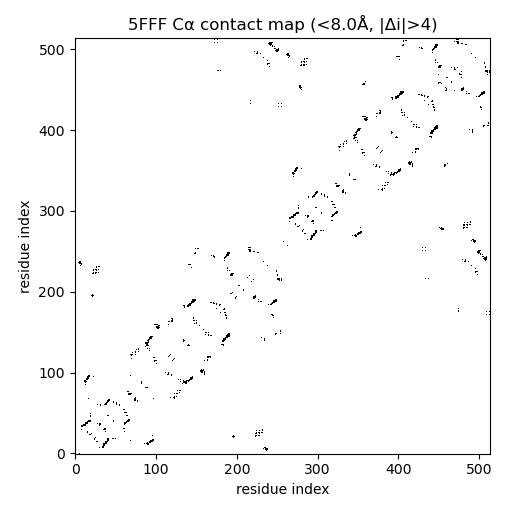.995 1.00 11.20 189 LEU A N 1
ATOM 1348 C CA . LEU A 1 175 ? 27.755 77.772 13.821 1.00 11.81 189 LEU A CA 1
ATOM 1349 C C . LEU A 1 175 ? 26.982 78.730 12.928 1.00 11.92 189 LEU A C 1
ATOM 1350 O O . LEU A 1 175 ? 27.096 78.682 11.693 1.00 12.57 189 LEU A O 1
ATOM 1355 N N . ALA A 1 176 ? 26.160 79.590 13.543 1.00 11.40 190 ALA A N 1
ATOM 1356 C CA . ALA A 1 176 ? 25.335 80.517 12.777 1.00 13.06 190 ALA A CA 1
ATOM 1357 C C . ALA A 1 176 ? 26.190 81.435 11.919 1.00 13.19 190 ALA A C 1
ATOM 1358 O O . ALA A 1 176 ? 25.850 81.714 10.762 1.00 13.14 190 ALA A O 1
ATOM 1360 N N . CYS A 1 177 ? 27.317 81.901 12.463 1.00 11.60 191 CYS A N 1
ATOM 1361 C CA . CYS A 1 177 ? 28.145 82.834 11.719 1.00 11.97 191 CYS A CA 1
ATOM 1362 C C . CYS A 1 177 ? 29.058 82.114 10.730 1.00 14.40 191 CYS A C 1
ATOM 1363 O O . CYS A 1 177 ? 29.178 82.545 9.576 1.00 16.20 191 CYS A O 1
ATOM 1366 N N . GLU A 1 178 ? 29.666 80.997 11.134 1.00 13.36 192 GLU A N 1
ATOM 1367 C CA . GLU A 1 178 ? 30.631 80.338 10.253 1.00 13.65 192 GLU A CA 1
ATOM 1368 C C . GLU A 1 178 ? 29.958 79.704 9.039 1.00 14.28 192 GLU A C 1
ATOM 1369 O O . GLU A 1 178 ? 30.544 79.689 7.950 1.00 15.61 192 GLU A O 1
ATOM 1375 N N . TRP A 1 179 ? 28.733 79.202 9.184 1.00 13.74 193 TRP A N 1
ATOM 1376 C CA . TRP A 1 179 ? 28.103 78.464 8.094 1.00 13.84 193 TRP A CA 1
ATOM 1377 C C . TRP A 1 179 ? 26.974 79.232 7.417 1.00 14.72 193 TRP A C 1
ATOM 1378 O O . TRP A 1 179 ? 26.277 78.662 6.569 1.00 14.75 193 TRP A O 1
ATOM 1389 N N . ALA A 1 180 ? 26.792 80.516 7.744 1.00 14.74 194 ALA A N 1
ATOM 1390 C CA . ALA A 1 180 ? 25.810 81.326 7.026 1.00 13.69 194 ALA A CA 1
ATOM 1391 C C . ALA A 1 180 ? 26.047 81.290 5.521 1.00 17.10 194 ALA A C 1
ATOM 1392 O O . ALA A 1 180 ? 25.092 81.242 4.737 1.00 18.76 194 ALA A O 1
ATOM 1394 N N . LYS A 1 181 ? 27.313 81.326 5.100 1.00 18.06 195 LYS A N 1
ATOM 1395 C CA . LYS A 1 181 ? 27.619 81.385 3.674 1.00 17.89 195 LYS A CA 1
ATOM 1396 C C . LYS A 1 181 ? 27.219 80.112 2.943 1.00 19.68 195 LYS A C 1
ATOM 1397 O O . LYS A 1 181 ? 27.131 80.120 1.709 1.00 22.17 195 LYS A O 1
ATOM 1403 N N . ASP A 1 182 ? 26.987 79.020 3.670 1.00 19.32 196 ASP A N 1
ATOM 1404 C CA . ASP A 1 182 ? 26.475 77.782 3.101 1.00 18.53 196 ASP A CA 1
ATOM 1405 C C . ASP A 1 182 ? 24.960 77.708 3.156 1.00 17.41 196 ASP A C 1
ATOM 1406 O O . ASP A 1 182 ? 24.394 76.633 2.918 1.00 19.59 196 ASP A O 1
ATOM 1411 N N . A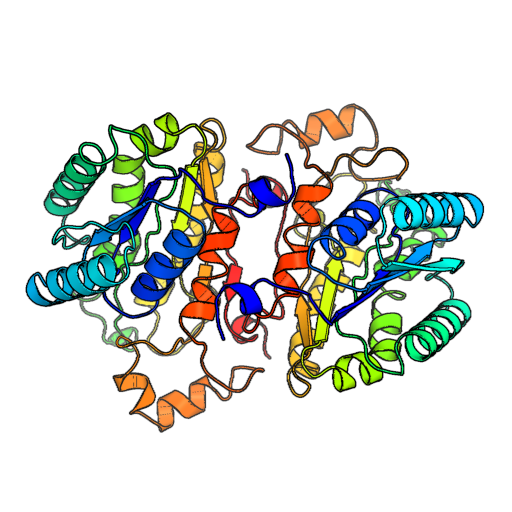SN A 1 183 ? 24.307 78.820 3.492 1.00 15.76 197 ASN A N 1
ATOM 1412 C CA . ASN A 1 183 ? 22.856 78.901 3.653 1.00 16.07 197 ASN A CA 1
ATOM 1413 C C . ASN A 1 183 ? 22.353 77.951 4.737 1.00 18.35 197 ASN A C 1
ATOM 1414 O O . ASN A 1 183 ? 21.274 77.367 4.623 1.00 18.23 197 ASN A O 1
ATOM 1419 N N . ILE A 1 184 ? 23.124 77.809 5.808 1.00 14.26 198 ILE A N 1
ATOM 1420 C CA . ILE A 1 184 ? 22.721 77.032 6.973 1.00 13.05 198 ILE A CA 1
ATOM 1421 C C . ILE A 1 184 ? 22.488 78.000 8.123 1.00 12.75 198 ILE A C 1
ATOM 1422 O O . ILE A 1 184 ? 23.348 78.842 8.416 1.00 13.16 198 ILE A O 1
ATOM 1427 N N . ARG A 1 185 ? 21.329 77.886 8.766 1.00 12.17 199 ARG A N 1
ATOM 1428 C CA . ARG A 1 185 ? 21.010 78.632 9.978 1.00 12.11 199 ARG A CA 1
ATOM 1429 C C . ARG A 1 185 ? 21.091 77.707 11.182 1.00 14.17 199 ARG A C 1
ATOM 1430 O O . ARG A 1 185 ? 20.825 76.511 11.065 1.00 12.22 199 ARG A O 1
ATOM 1438 N N . THR A 1 186 ? 21.459 78.267 12.342 1.00 12.28 200 THR A N 1
ATOM 1439 C CA . THR A 1 186 ? 21.573 77.481 13.571 1.00 11.30 200 THR A CA 1
ATOM 1440 C C . THR A 1 186 ? 20.938 78.272 14.696 1.00 11.36 200 THR A C 1
ATOM 1441 O O . THR A 1 186 ? 21.272 79.442 14.889 1.00 11.51 200 THR A O 1
ATOM 1445 N N . ASN A 1 187 ? 20.043 77.634 15.446 1.00 11.92 201 ASN A N 1
ATOM 1446 C CA . ASN A 1 187 ? 19.405 78.271 16.586 1.00 11.80 201 ASN A CA 1
ATOM 1447 C C . ASN A 1 187 ? 19.280 77.258 17.710 1.00 10.73 201 ASN A C 1
ATOM 1448 O O . ASN A 1 187 ? 19.391 76.053 17.490 1.00 11.87 201 ASN A O 1
ATOM 1453 N N . SER A 1 188 ? 19.047 77.758 18.917 1.00 11.50 202 SER A N 1
ATOM 1454 C CA A SER A 1 188 ? 18.844 76.933 20.094 0.29 13.39 202 SER A CA 1
ATOM 1455 C CA B SER A 1 188 ? 18.825 76.911 20.077 0.71 12.21 202 SER A CA 1
ATOM 1456 C C . SER A 1 188 ? 17.482 77.238 20.702 1.00 11.31 202 SER A C 1
ATOM 1457 O O . SER A 1 188 ? 17.093 78.406 20.801 1.00 12.70 202 SER A O 1
ATOM 1462 N N . ILE A 1 189 ? 16.762 76.190 21.100 1.00 10.81 203 ILE A N 1
ATOM 1463 C CA . ILE A 1 189 ? 15.544 76.329 21.886 1.00 9.73 203 ILE A CA 1
ATOM 1464 C C . ILE A 1 189 ? 15.894 75.909 23.302 1.00 11.75 203 ILE A C 1
ATOM 1465 O O . ILE A 1 189 ? 16.465 74.832 23.502 1.00 12.58 203 ILE A O 1
ATOM 1470 N N . ALA A 1 190 ? 15.578 76.763 24.275 1.00 10.38 204 ALA A N 1
ATOM 1471 C CA . ALA A 1 190 ? 15.944 76.540 25.671 1.00 10.23 204 ALA A CA 1
ATOM 1472 C C . ALA A 1 190 ? 14.683 76.313 26.493 1.00 12.09 204 ALA A C 1
ATOM 1473 O O . ALA A 1 190 ? 14.102 77.276 27.014 1.00 13.13 204 ALA A O 1
ATOM 1475 N N . PRO A 1 191 ? 14.231 75.068 26.659 1.00 11.61 205 PRO A N 1
ATOM 1476 C CA . PRO A 1 191 ? 12.992 74.832 27.410 1.00 11.48 205 PRO A CA 1
ATOM 1477 C C . PRO A 1 191 ? 13.180 75.018 28.904 1.00 11.03 205 PRO A C 1
ATOM 1478 O O . PRO A 1 191 ? 14.258 74.783 29.456 1.00 11.96 205 PRO A O 1
ATOM 1482 N N . GLY A 1 192 ? 12.097 75.421 29.563 1.00 10.77 206 GLY A N 1
ATOM 1483 C CA . GLY A 1 192 ? 11.945 75.179 30.982 1.00 11.18 206 GLY A CA 1
ATOM 1484 C C . GLY A 1 192 ? 11.586 73.719 31.205 1.00 11.06 206 GLY A C 1
ATOM 1485 O O . GLY A 1 192 ? 11.689 72.882 30.307 1.00 13.57 206 GLY A O 1
ATOM 1486 N N . ALA A 1 193 ? 11.128 73.416 32.418 1.00 12.20 207 ALA A N 1
ATOM 1487 C CA . ALA A 1 193 ? 10.656 72.060 32.693 1.00 11.38 207 ALA A CA 1
ATOM 1488 C C . ALA A 1 193 ? 9.500 71.694 31.765 1.00 12.40 207 ALA A C 1
ATOM 1489 O O . ALA A 1 193 ? 8.527 72.444 31.642 1.00 12.21 207 ALA A O 1
ATOM 1491 N N . ILE A 1 194 ? 9.626 70.534 31.106 1.00 12.22 208 ILE A N 1
ATOM 1492 C CA . ILE A 1 194 ? 8.649 70.006 30.162 1.00 12.59 208 ILE A CA 1
ATOM 1493 C C . ILE A 1 194 ? 8.254 68.607 30.619 1.00 11.97 208 ILE A C 1
ATOM 1494 O O . ILE A 1 194 ? 9.105 67.830 31.074 1.00 13.31 208 ILE A O 1
ATOM 1499 N N . ARG A 1 195 ? 6.973 68.275 30.456 1.00 11.76 209 ARG A N 1
ATOM 1500 C CA A ARG A 1 195 ? 6.444 66.957 30.810 0.58 14.53 209 ARG A CA 1
ATOM 1501 C CA B ARG A 1 195 ? 6.454 66.958 30.816 0.42 14.64 209 ARG A CA 1
ATOM 1502 C C . ARG A 1 195 ? 6.911 65.915 29.796 1.00 14.87 209 ARG A C 1
ATOM 1503 O O . ARG A 1 195 ? 6.407 65.875 28.666 1.00 14.24 209 ARG A O 1
ATOM 1518 N N . THR A 1 196 ? 7.868 65.069 30.194 1.00 12.30 210 THR A N 1
ATOM 1519 C CA . THR A 1 196 ? 8.446 64.034 29.340 1.00 12.45 210 THR A CA 1
ATOM 1520 C C . THR A 1 196 ? 8.773 62.839 30.227 1.00 15.12 210 THR A C 1
ATOM 1521 O O . THR A 1 196 ? 8.803 62.953 31.458 1.00 14.51 210 THR A O 1
ATOM 1525 N N . PRO A 1 197 ? 9.066 61.676 29.637 1.00 15.28 211 PRO A N 1
ATOM 1526 C CA . PRO A 1 197 ? 9.580 60.569 30.465 1.00 15.95 211 PRO A CA 1
ATOM 1527 C C . PRO A 1 197 ? 10.820 60.953 31.248 1.00 14.53 211 PRO A C 1
ATOM 1528 O O . PRO A 1 197 ? 10.963 60.529 32.404 1.00 17.01 211 PRO A O 1
ATOM 1532 N N . GLY A 1 198 ? 11.684 61.797 30.679 1.00 14.44 212 GLY A N 1
ATOM 1533 C CA . GLY A 1 198 ? 12.836 62.284 31.413 1.00 15.52 212 GLY A CA 1
ATOM 1534 C C . GLY A 1 198 ? 12.498 63.053 32.681 1.00 16.25 212 GLY A C 1
ATOM 1535 O O . GLY A 1 198 ? 13.319 63.094 33.600 1.00 18.05 212 GLY A O 1
ATOM 1536 N N . THR A 1 199 ? 11.310 63.658 32.771 1.00 13.95 213 THR A N 1
ATOM 1537 C CA . THR A 1 199 ? 10.966 64.372 33.996 1.00 13.01 213 THR A CA 1
ATOM 1538 C C . THR A 1 199 ? 9.917 63.647 34.836 1.00 14.39 213 THR A C 1
ATOM 1539 O O . THR A 1 199 ? 9.372 64.246 35.770 1.00 14.81 213 THR A O 1
ATOM 1543 N N . GLU A 1 200 ? 9.644 62.371 34.559 1.00 14.49 214 GLU A N 1
ATOM 1544 C CA . GLU A 1 200 ? 8.611 61.671 35.318 1.00 14.54 214 GLU A CA 1
ATOM 1545 C C . GLU A 1 200 ? 8.964 61.559 36.797 1.00 15.03 214 GLU A C 1
ATOM 1546 O O . GLU A 1 200 ? 8.087 61.679 37.659 1.00 16.26 214 GLU A O 1
ATOM 1552 N N . SER A 1 201 ? 10.236 61.315 37.127 1.00 16.92 215 SER A N 1
ATOM 1553 C CA . SER A 1 201 ? 10.543 61.201 38.550 1.00 15.81 215 SER A CA 1
ATOM 1554 C C . SER A 1 201 ? 10.474 62.561 39.230 1.00 15.54 215 SER A C 1
ATOM 1555 O O . SER A 1 201 ? 10.123 62.647 40.413 1.00 19.40 215 SER A O 1
ATOM 1558 N N . PHE A 1 202 ? 10.780 63.625 38.487 1.00 16.23 216 PHE A N 1
ATOM 1559 C CA . PHE A 1 202 ? 10.626 64.986 38.985 1.00 15.66 216 PHE A CA 1
ATOM 1560 C C . PHE A 1 202 ? 9.162 65.298 39.290 1.00 15.45 216 PHE A C 1
ATOM 1561 O O . PHE A 1 202 ? 8.842 65.870 40.339 1.00 16.51 216 PHE A O 1
ATOM 1569 N N . VAL A 1 203 ? 8.251 64.897 38.399 1.00 15.03 217 VAL A N 1
ATOM 1570 C CA . VAL A 1 203 ? 6.834 65.151 38.640 1.00 15.57 217 VAL A CA 1
ATOM 1571 C C . VAL A 1 203 ? 6.320 64.342 39.828 1.00 17.60 217 VAL A C 1
ATOM 1572 O O . VAL A 1 203 ? 5.406 64.782 40.537 1.00 17.22 217 VAL A O 1
ATOM 1576 N N . ILE A 1 204 ? 6.897 63.165 40.085 1.00 16.22 218 ILE A N 1
ATOM 1577 C CA . ILE A 1 204 ? 6.500 62.394 41.259 1.00 18.83 218 ILE A CA 1
ATOM 1578 C C . ILE A 1 204 ? 6.963 63.071 42.547 1.00 17.34 218 ILE A C 1
ATOM 1579 O O . ILE A 1 204 ? 6.308 62.948 43.591 1.00 21.00 218 ILE A O 1
ATOM 1584 N N . ASP A 1 205 ? 8.080 63.797 42.499 1.00 18.09 219 ASP A N 1
ATOM 1585 C CA . ASP A 1 205 ? 8.651 64.501 43.653 1.00 17.61 219 ASP A CA 1
ATOM 1586 C C . ASP A 1 205 ? 7.910 65.825 43.814 1.00 17.48 219 ASP A C 1
ATOM 1587 O O . ASP A 1 205 ? 8.327 66.860 43.295 1.00 18.16 219 ASP A O 1
ATOM 1592 N N 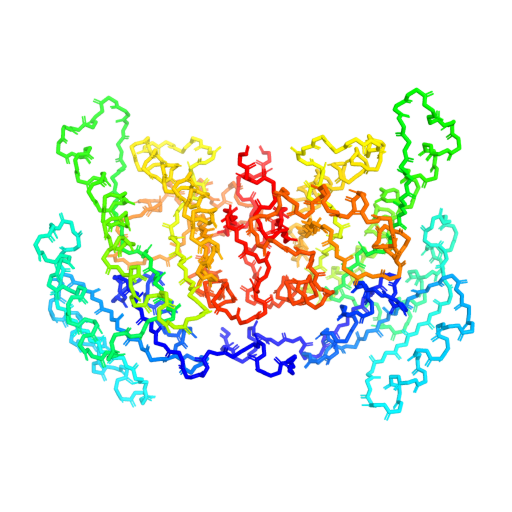. LYS A 1 206 ? 6.802 65.800 44.563 1.00 21.89 220 LYS A N 1
ATOM 1593 C CA . LYS A 1 206 ? 5.919 66.962 44.595 1.00 20.95 220 LYS A CA 1
ATOM 1594 C C . LYS A 1 206 ? 6.589 68.176 45.217 1.00 20.41 220 LYS A C 1
ATOM 1595 O O . LYS A 1 206 ? 6.313 69.311 44.807 1.00 22.59 220 LYS A O 1
ATOM 1601 N N . ASP A 1 207 ? 7.482 67.970 46.184 1.00 20.44 221 ASP A N 1
ATOM 1602 C CA . ASP A 1 207 ? 8.198 69.106 46.754 1.00 25.24 221 ASP A CA 1
ATOM 1603 C C . ASP A 1 207 ? 9.043 69.802 45.692 1.00 23.42 221 ASP A C 1
ATOM 1604 O O . ASP A 1 207 ? 9.028 71.033 45.582 1.00 22.15 221 ASP A O 1
ATOM 1609 N N . ALA A 1 208 ? 9.769 69.026 44.880 1.00 20.92 222 ALA A N 1
ATOM 1610 C CA . ALA A 1 208 ? 10.587 69.621 43.826 1.00 20.78 222 ALA A CA 1
ATOM 1611 C C . ALA A 1 208 ? 9.724 70.228 42.730 1.00 20.25 222 ALA A C 1
ATOM 1612 O O . ALA A 1 208 ? 10.018 71.321 42.233 1.00 20.82 222 ALA A O 1
ATOM 1614 N N . LEU A 1 209 ? 8.666 69.520 42.329 1.00 18.72 223 LEU A N 1
ATOM 1615 C CA . LEU A 1 209 ? 7.762 70.033 41.307 1.00 16.03 223 LEU A CA 1
ATOM 1616 C C . LEU A 1 209 ? 7.137 71.355 41.736 1.00 17.70 223 LEU A C 1
ATOM 1617 O O . LEU A 1 209 ? 7.141 72.335 40.979 1.00 16.92 223 LEU A O 1
ATOM 1622 N N . ASP A 1 210 ? 6.591 71.397 42.952 1.00 19.09 224 ASP A N 1
ATOM 1623 C CA . ASP A 1 210 ? 5.906 72.601 43.409 1.00 19.07 224 ASP A CA 1
ATOM 1624 C C . ASP A 1 210 ? 6.869 73.776 43.505 1.00 19.53 224 ASP A C 1
ATOM 1625 O O . ASP A 1 210 ? 6.514 74.908 43.155 1.00 21.21 224 ASP A O 1
ATOM 1630 N N . ARG A 1 211 ? 8.096 73.529 43.971 1.00 17.15 225 ARG A N 1
ATOM 1631 C CA . ARG A 1 211 ? 9.069 74.617 44.044 1.00 20.26 225 ARG A CA 1
ATOM 1632 C C . ARG A 1 211 ? 9.372 75.184 42.665 1.00 21.27 225 ARG A C 1
ATOM 1633 O O . ARG A 1 211 ? 9.441 76.410 42.492 1.00 20.99 225 ARG A O 1
ATOM 1641 N N . GLU A 1 212 ? 9.549 74.317 41.662 1.00 16.74 226 GLU A N 1
ATOM 1642 C CA . GLU A 1 212 ? 9.845 74.814 40.326 1.00 15.43 226 GLU A CA 1
ATOM 1643 C C . GLU A 1 212 ? 8.648 75.553 39.746 1.00 16.75 226 GLU A C 1
ATOM 1644 O O . GLU A 1 212 ? 8.796 76.642 39.180 1.00 18.10 226 GLU A O 1
ATOM 1650 N N . VAL A 1 213 ? 7.451 74.980 39.886 1.00 16.99 227 VAL A N 1
ATOM 1651 C CA . VAL A 1 213 ? 6.267 75.612 39.312 1.00 15.01 227 VAL A CA 1
ATOM 1652 C C . VAL A 1 213 ? 6.001 76.963 39.966 1.00 18.20 227 VAL A C 1
ATOM 1653 O O . VAL A 1 213 ? 5.510 77.892 39.309 1.00 18.39 227 VAL A O 1
ATOM 1657 N N . SER A 1 214 ? 6.369 77.121 41.240 1.00 16.11 228 SER A N 1
ATOM 1658 C CA A SER A 1 214 ? 6.173 78.401 41.915 0.70 16.27 228 SER A CA 1
ATOM 1659 C CA B SER A 1 214 ? 6.172 78.400 41.914 0.30 16.57 228 SER A CA 1
ATOM 1660 C C . SER A 1 214 ? 7.000 79.515 41.289 1.00 19.85 228 SER A C 1
ATOM 1661 O O . SER A 1 214 ? 6.704 80.695 41.519 1.00 20.03 228 SER A O 1
ATOM 1666 N N . ARG A 1 215 ? 8.029 79.172 40.512 1.00 17.24 229 ARG A N 1
ATOM 1667 C CA . ARG A 1 215 ? 8.865 80.161 39.851 1.00 15.70 229 ARG A CA 1
ATOM 1668 C C . ARG A 1 215 ? 8.423 80.449 38.423 1.00 16.04 229 ARG A C 1
ATOM 1669 O O . ARG A 1 215 ? 8.972 81.360 37.795 1.00 18.45 229 ARG A O 1
ATOM 1677 N N . VAL A 1 216 ? 7.451 79.712 37.899 1.00 14.43 230 VAL A N 1
ATOM 1678 C CA . VAL A 1 216 ? 6.988 79.870 36.522 1.00 13.81 230 VAL A CA 1
ATOM 1679 C C . VAL A 1 216 ? 5.752 80.765 36.534 1.00 15.49 230 VAL A C 1
ATOM 1680 O O . VAL A 1 216 ? 4.734 80.380 37.127 1.00 17.24 230 VAL A O 1
ATOM 1684 N N . PRO A 1 217 ? 5.789 81.941 35.903 1.00 15.29 231 PRO A N 1
ATOM 1685 C CA . PRO A 1 217 ? 4.583 82.788 35.859 1.00 16.96 231 PRO A CA 1
ATOM 1686 C C . PRO A 1 217 ? 3.350 82.044 35.375 1.00 17.94 231 PRO A C 1
ATOM 1687 O O . PRO A 1 217 ? 2.245 82.278 35.884 1.00 18.06 231 PRO A O 1
ATOM 1691 N N . PHE A 1 218 ? 3.520 81.125 34.424 1.00 18.29 232 PHE A N 1
ATOM 1692 C CA . PHE A 1 218 ? 2.387 80.373 33.905 1.00 20.44 232 PHE A CA 1
ATOM 1693 C C . PHE A 1 218 ? 1.880 79.300 34.866 1.00 21.42 232 PHE A C 1
ATOM 1694 O O . PHE A 1 218 ? 0.814 78.732 34.614 1.00 21.82 232 PHE A O 1
ATOM 1702 N N . GLY A 1 219 ? 2.590 79.019 35.962 1.00 16.51 233 GLY A N 1
ATOM 1703 C CA . GLY A 1 219 ? 2.056 78.138 36.987 1.00 16.85 233 GLY A CA 1
ATOM 1704 C C . GLY A 1 219 ? 1.934 76.683 36.598 1.00 15.81 233 GLY A C 1
ATOM 1705 O O . GLY A 1 219 ? 1.137 75.949 37.198 1.00 18.61 233 GLY A O 1
ATOM 1706 N N . ARG A 1 220 ? 2.712 76.240 35.615 1.00 15.16 234 ARG A N 1
ATOM 1707 C CA . ARG A 1 220 ? 2.692 74.850 35.180 1.00 12.34 234 ARG A CA 1
ATOM 1708 C C . ARG A 1 220 ? 3.974 74.573 34.416 1.00 14.26 234 ARG A C 1
ATOM 1709 O O . ARG A 1 220 ? 4.627 75.496 33.920 1.00 13.26 234 ARG A O 1
ATOM 1717 N N . ILE A 1 221 ? 4.317 73.288 34.310 1.00 14.80 235 ILE A N 1
ATOM 1718 C CA . ILE A 1 221 ? 5.402 72.886 33.418 1.00 12.69 235 ILE A CA 1
ATOM 1719 C C . ILE A 1 221 ? 4.874 72.882 31.986 1.00 14.61 235 ILE A C 1
ATOM 1720 O O . ILE A 1 221 ? 3.660 72.959 31.757 1.00 15.25 235 ILE A O 1
ATOM 1725 N N . GLY A 1 222 ? 5.780 72.845 31.019 1.00 12.34 236 GLY A N 1
ATOM 1726 C CA . GLY A 1 222 ? 5.391 72.875 29.626 1.00 11.95 236 GLY A CA 1
ATOM 1727 C C . GLY A 1 222 ? 5.049 71.494 29.096 1.00 13.78 236 GLY A C 1
ATOM 1728 O O . GLY A 1 222 ? 5.258 70.464 29.748 1.00 12.64 236 GLY A O 1
ATOM 1729 N N . GLU A 1 223 ? 4.500 71.484 27.884 1.00 12.87 237 GLU A N 1
ATOM 1730 C CA . GLU A 1 223 ? 4.182 70.266 27.155 1.00 12.59 237 GLU A CA 1
ATOM 1731 C C . GLU A 1 223 ? 5.124 70.106 25.963 1.00 11.95 237 GLU A C 1
ATOM 1732 O O . GLU A 1 223 ? 5.635 71.099 25.434 1.00 13.23 237 GLU A O 1
ATOM 1738 N N . PRO A 1 224 ? 5.419 68.863 25.544 1.00 13.64 238 PRO A N 1
ATOM 1739 C CA . PRO A 1 224 ? 6.421 68.681 24.471 1.00 11.91 238 PRO A CA 1
ATOM 1740 C C . PRO A 1 224 ? 6.091 69.430 23.195 1.00 13.39 238 PRO A C 1
ATOM 1741 O O . PRO A 1 224 ? 7.004 69.957 22.544 1.00 13.18 238 PRO A O 1
ATOM 1745 N N . GLU A 1 225 ? 4.810 69.510 22.818 1.00 13.95 239 GLU A N 1
ATOM 1746 C CA . GLU A 1 225 ? 4.465 70.214 21.589 1.00 13.62 239 GLU A CA 1
ATOM 1747 C C . GLU A 1 225 ? 4.714 71.713 21.688 1.00 10.91 239 GLU A C 1
ATOM 1748 O O . GLU A 1 225 ? 4.779 72.377 20.651 1.00 13.40 239 GLU A O 1
ATOM 1754 N N . GLU A 1 226 ? 4.848 72.256 22.902 1.00 11.71 240 GLU A N 1
ATOM 1755 C CA . GLU A 1 226 ? 5.160 73.676 23.046 1.00 11.90 240 GLU A CA 1
ATOM 1756 C C . GLU A 1 226 ? 6.612 73.976 22.707 1.00 11.32 240 GLU A C 1
ATOM 1757 O O . GLU A 1 226 ? 6.943 75.136 22.416 1.00 12.82 240 GLU A O 1
ATOM 1763 N N . VAL A 1 227 ? 7.476 72.963 22.747 1.00 12.65 241 VAL A N 1
ATOM 1764 C CA . VAL A 1 227 ? 8.836 73.055 22.220 1.00 12.28 241 VAL A CA 1
ATOM 1765 C C . VAL A 1 227 ? 8.874 72.706 2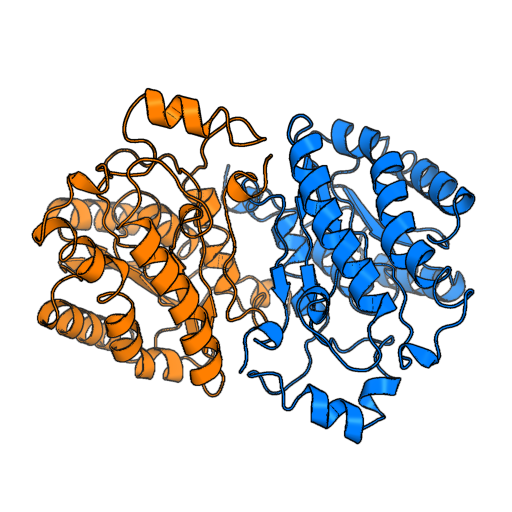0.736 1.00 12.26 241 VAL A C 1
ATOM 1766 O O . VAL A 1 227 ? 9.533 73.390 19.951 1.00 13.68 241 VAL A O 1
ATOM 1770 N N . ALA A 1 228 ? 8.163 71.645 20.343 1.00 10.59 242 ALA A N 1
ATOM 1771 C CA . ALA A 1 228 ? 8.266 71.127 18.981 1.00 11.11 242 ALA A CA 1
ATOM 1772 C C . ALA A 1 228 ? 7.740 72.117 17.952 1.00 12.85 242 ALA A C 1
ATOM 1773 O O . ALA A 1 228 ? 8.247 72.167 16.829 1.00 11.88 242 ALA A O 1
ATOM 1775 N N . SER A 1 229 ? 6.712 72.891 18.295 1.00 13.37 243 SER A N 1
ATOM 1776 C CA A SER A 1 229 ? 6.185 73.860 17.340 0.14 12.90 243 SER A CA 1
ATOM 1777 C CA B SER A 1 229 ? 6.190 73.850 17.328 0.86 12.85 243 SER A CA 1
ATOM 1778 C C . SER A 1 229 ? 7.263 74.854 16.930 1.00 10.74 243 SER A C 1
ATOM 1779 O O . SER A 1 229 ? 7.454 75.126 15.738 1.00 12.76 243 SER A O 1
ATOM 1784 N N . LEU A 1 230 ? 7.984 75.399 17.916 1.00 11.36 244 LEU A N 1
ATOM 1785 C CA . LEU A 1 230 ? 9.043 76.351 17.602 1.00 12.03 244 LEU A CA 1
ATOM 1786 C C . LEU A 1 230 ? 10.164 75.681 16.817 1.00 13.78 244 LEU A C 1
ATOM 1787 O O . LEU A 1 230 ? 10.752 76.305 15.923 1.00 13.14 244 LEU A O 1
ATOM 1792 N N . ALA A 1 231 ? 10.466 74.410 17.121 1.00 10.89 245 ALA A N 1
ATOM 1793 C CA . ALA A 1 231 ? 11.491 73.707 16.352 1.00 11.23 245 ALA A CA 1
ATOM 1794 C C . ALA A 1 231 ? 11.098 73.620 14.885 1.00 12.36 245 ALA A C 1
ATOM 1795 O O . ALA A 1 231 ? 11.929 73.852 14.004 1.00 13.45 245 ALA A O 1
ATOM 1797 N N . ALA A 1 232 ? 9.824 73.316 14.602 1.00 11.99 246 ALA A N 1
ATOM 1798 C CA . ALA A 1 232 ? 9.368 73.296 13.217 1.00 12.82 246 ALA A CA 1
ATOM 1799 C C . ALA A 1 232 ? 9.434 74.692 12.601 1.00 12.76 246 ALA A C 1
ATOM 1800 O O . ALA A 1 232 ? 9.923 74.860 11.478 1.00 13.50 246 ALA A O 1
ATOM 1802 N N . PHE A 1 233 ? 8.961 75.712 13.326 1.00 11.95 247 PHE A N 1
ATOM 1803 C CA . PHE A 1 233 ? 8.988 77.062 12.770 1.00 12.63 247 PHE A CA 1
ATOM 1804 C C . PHE A 1 233 ? 10.403 77.484 12.391 1.00 10.77 247 PHE A C 1
ATOM 1805 O O . PHE A 1 233 ? 10.615 78.079 11.326 1.00 11.33 247 PHE A O 1
ATOM 1813 N N . LEU A 1 234 ? 11.377 77.198 13.252 1.00 11.30 248 LEU A N 1
ATOM 1814 C CA . LEU A 1 234 ? 12.746 77.628 12.987 1.00 11.54 248 LEU A CA 1
ATOM 1815 C C . LEU A 1 234 ? 13.344 76.961 11.753 1.00 11.61 248 LEU A C 1
ATOM 1816 O O . LEU A 1 234 ? 14.361 77.452 11.239 1.00 13.76 248 LEU A O 1
ATOM 1821 N N . CYS A 1 235 ? 12.750 75.858 11.280 1.00 11.59 249 CYS A N 1
ATOM 1822 C CA . CYS A 1 235 ? 13.198 75.148 10.082 1.00 11.36 249 CYS A CA 1
ATOM 1823 C C . CYS A 1 235 ? 12.503 75.617 8.813 1.00 11.66 249 CYS A C 1
ATOM 1824 O O . CYS A 1 235 ? 12.947 75.264 7.715 1.00 13.57 249 CYS A O 1
ATOM 1827 N N . MET A 1 236 ? 11.433 76.397 8.937 1.00 13.45 250 MET A N 1
ATOM 1828 C CA . MET A 1 236 ? 10.662 76.835 7.788 1.00 12.63 250 MET A CA 1
ATOM 1829 C C . MET A 1 236 ? 11.327 78.028 7.116 1.00 12.85 250 MET A C 1
ATOM 1830 O O . MET A 1 236 ? 12.080 78.771 7.754 1.00 12.89 250 MET A O 1
ATOM 1835 N N . PRO A 1 237 ? 11.047 78.250 5.825 1.00 12.77 251 PRO A N 1
ATOM 1836 C CA . PRO A 1 237 ? 11.554 79.473 5.176 1.00 14.20 251 PRO A CA 1
ATOM 1837 C C . PRO A 1 237 ? 11.092 80.739 5.871 1.00 14.78 251 PRO A C 1
ATOM 1838 O O . PRO A 1 237 ? 11.770 81.768 5.762 1.00 14.21 251 PRO A O 1
ATOM 1842 N N . SER A 1 238 ? 9.985 80.672 6.615 1.00 12.92 252 SER A N 1
ATOM 1843 C CA A SER A 1 238 ? 9.522 81.816 7.397 0.38 13.27 252 SER A CA 1
ATOM 1844 C CA B SER A 1 238 ? 9.525 81.819 7.398 0.62 12.83 252 SER A CA 1
ATOM 1845 C C . SER A 1 238 ? 10.591 82.326 8.356 1.00 13.10 252 SER A C 1
ATOM 1846 O O . SER A 1 238 ? 10.593 83.514 8.706 1.00 15.30 252 SER A O 1
ATOM 1851 N N . ALA A 1 239 ? 11.482 81.451 8.808 1.00 11.84 253 ALA A N 1
ATOM 1852 C CA . ALA A 1 239 ? 12.524 81.796 9.761 1.00 12.94 253 ALA A CA 1
ATOM 1853 C C . ALA A 1 239 ? 13.841 82.159 9.088 1.00 11.82 253 ALA A C 1
ATOM 1854 O O . ALA A 1 239 ? 14.896 82.087 9.730 1.00 12.97 253 ALA A O 1
ATOM 1856 N N . SER A 1 240 ? 13.799 82.558 7.814 1.00 11.97 254 SER A N 1
ATOM 1857 C CA . SER A 1 240 ? 15.013 82.719 7.019 1.00 10.68 254 SER A CA 1
ATOM 1858 C C . SER A 1 240 ? 15.964 83.797 7.537 1.00 12.40 254 SER A C 1
ATOM 1859 O O . SER A 1 240 ? 17.147 83.776 7.179 1.00 14.71 254 SER A O 1
ATOM 1862 N N . TYR A 1 241 ? 15.499 84.749 8.351 1.00 12.26 255 TYR A N 1
ATOM 1863 C CA . TYR A 1 241 ? 16.406 85.757 8.899 1.00 11.45 255 TYR A CA 1
ATOM 1864 C C . TYR A 1 241 ? 16.663 85.555 10.392 1.00 12.22 255 TYR A C 1
ATOM 1865 O O . TYR A 1 241 ? 17.128 86.487 11.060 1.00 13.34 255 TYR A O 1
ATOM 1874 N N . ILE A 1 242 ? 16.355 84.374 10.930 1.00 11.82 256 ILE A N 1
ATOM 1875 C CA . ILE A 1 242 ? 16.574 84.058 12.336 1.00 11.07 256 ILE A CA 1
ATOM 1876 C C . ILE A 1 242 ? 17.733 83.078 12.411 1.00 10.55 256 ILE A C 1
ATOM 1877 O O . ILE A 1 242 ? 17.614 81.923 11.978 1.00 11.18 256 ILE A O 1
ATOM 1882 N N . THR A 1 243 ? 18.858 83.525 12.960 1.00 10.73 257 THR A N 1
ATOM 1883 C CA . THR A 1 243 ? 19.986 82.634 13.117 1.00 10.59 257 THR A CA 1
ATOM 1884 C C . THR A 1 243 ? 20.829 83.121 14.283 1.00 11.83 257 THR A C 1
ATOM 1885 O O . THR A 1 243 ? 20.915 84.325 14.546 1.00 13.57 257 THR A O 1
ATOM 1889 N N . GLY A 1 244 ? 21.424 82.162 14.996 1.00 10.98 258 GLY A N 1
ATOM 1890 C CA . GLY A 1 244 ? 22.273 82.451 16.141 1.00 11.96 258 GLY A CA 1
ATOM 1891 C C . GLY A 1 244 ? 21.549 82.775 17.423 1.00 12.17 258 GLY A C 1
ATOM 1892 O O . GLY A 1 244 ? 22.198 83.251 18.368 1.00 14.26 258 GLY A O 1
ATOM 1893 N N . GLN A 1 245 ? 20.249 82.507 17.498 1.00 11.38 259 GLN A N 1
ATOM 1894 C CA A GLN A 1 245 ? 19.416 82.897 18.628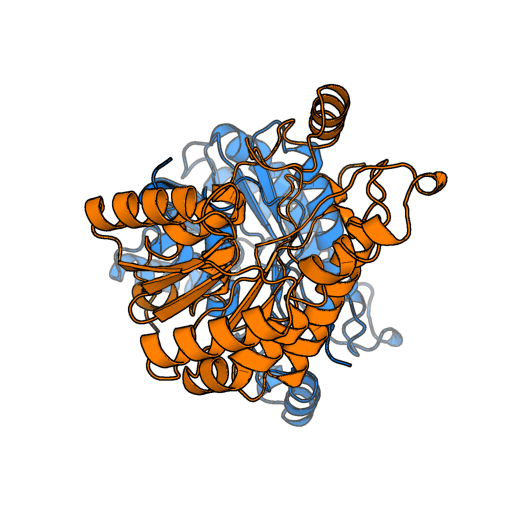 0.50 11.36 259 GLN A CA 1
ATOM 1895 C CA B GLN A 1 245 ? 19.450 82.906 18.644 0.50 12.02 259 GLN A CA 1
ATOM 1896 C C . GLN A 1 245 ? 19.248 81.745 19.609 1.00 12.36 259 GLN A C 1
ATOM 1897 O O . GLN A 1 245 ? 19.280 80.573 19.227 1.00 14.33 259 GLN A O 1
ATOM 1908 N N . VAL A 1 246 ? 19.060 82.100 20.878 1.00 12.81 260 VAL A N 1
ATOM 1909 C CA . VAL A 1 246 ? 18.680 81.171 21.940 1.00 11.68 260 VAL A CA 1
ATOM 1910 C C . VAL A 1 246 ? 17.317 81.630 22.438 1.00 11.46 260 VAL A C 1
ATOM 1911 O O . VAL A 1 246 ? 17.205 82.716 23.021 1.00 14.85 260 VAL A O 1
ATOM 1915 N N . ILE A 1 247 ? 16.275 80.845 22.175 1.00 11.93 261 ILE A N 1
ATOM 1916 C CA . ILE A 1 247 ? 14.908 81.241 22.490 1.00 11.44 261 ILE A CA 1
ATOM 1917 C C . ILE A 1 247 ? 14.401 80.369 23.627 1.00 10.78 261 ILE A C 1
ATOM 1918 O O . ILE A 1 247 ? 14.326 79.140 23.490 1.00 11.87 261 ILE A O 1
ATOM 1923 N N . CYS A 1 248 ? 14.061 81.001 24.748 1.00 12.80 262 CYS A N 1
ATOM 1924 C CA . CYS A 1 248 ? 13.532 80.278 25.897 1.00 13.22 262 CYS A CA 1
ATOM 1925 C C . CYS A 1 248 ? 12.057 79.978 25.698 1.00 12.49 262 CYS A C 1
ATOM 1926 O O . CYS A 1 248 ? 11.274 80.855 25.313 1.00 14.01 262 CYS A O 1
ATOM 1929 N N . VAL A 1 249 ? 11.686 78.733 25.963 1.00 12.22 263 VAL A N 1
ATOM 1930 C CA . VAL A 1 249 ? 10.296 78.289 25.942 1.00 11.62 263 VAL A CA 1
ATOM 1931 C C . VAL A 1 249 ? 10.010 77.811 27.362 1.00 11.47 263 VAL A C 1
ATOM 1932 O O . VAL A 1 249 ? 10.181 76.634 27.694 1.00 11.65 263 VAL A O 1
ATOM 1936 N N . ASP A 1 250 ? 9.607 78.746 28.226 1.00 12.13 264 ASP A N 1
ATOM 1937 C CA . ASP A 1 250 ? 9.676 78.471 29.656 1.00 10.35 264 ASP A CA 1
ATOM 1938 C C . ASP A 1 250 ? 8.556 79.134 30.446 1.00 10.18 264 ASP A C 1
ATOM 1939 O O . ASP A 1 250 ? 8.667 79.212 31.676 1.00 12.65 264 ASP A O 1
ATOM 1944 N N . GLY A 1 251 ? 7.503 79.628 29.799 1.00 12.07 265 GLY A N 1
ATOM 1945 C CA . GLY A 1 251 ? 6.402 80.219 30.539 1.00 12.92 265 GLY A CA 1
ATOM 1946 C C . GLY A 1 251 ? 6.779 81.434 31.356 1.00 13.43 265 GLY A C 1
ATOM 1947 O O . GLY A 1 251 ? 6.058 81.782 32.300 1.00 14.66 265 GLY A O 1
ATOM 1948 N N . GLY A 1 252 ? 7.907 82.077 31.035 1.00 13.08 266 GLY A N 1
ATOM 1949 C CA . GLY A 1 252 ? 8.389 83.224 31.784 1.00 15.73 266 GLY A CA 1
ATOM 1950 C C . GLY A 1 252 ? 9.370 82.918 32.903 1.00 14.50 266 GLY A C 1
ATOM 1951 O O . GLY A 1 252 ? 9.764 83.843 33.620 1.00 15.82 266 GLY A O 1
ATOM 1952 N N . ARG A 1 253 ? 9.794 81.660 33.051 1.00 12.89 267 ARG A N 1
ATOM 1953 C CA . ARG A 1 253 ? 10.613 81.244 34.196 1.00 16.59 267 ARG A CA 1
ATOM 1954 C C . ARG A 1 253 ? 11.861 82.107 34.381 1.00 14.90 267 ARG A C 1
ATOM 1955 O O . ARG A 1 253 ? 12.134 82.594 35.486 1.00 17.46 267 ARG A O 1
ATOM 1963 N N . THR A 1 254 ? 12.650 82.280 33.319 1.00 14.40 268 THR A N 1
ATOM 1964 C CA . THR A 1 254 ? 13.964 82.904 33.480 1.00 15.87 268 THR A CA 1
ATOM 1965 C C . THR A 1 254 ? 13.877 84.398 33.769 1.00 20.49 268 THR A C 1
ATOM 1966 O O . THR A 1 254 ? 14.804 84.968 34.361 1.00 23.32 268 THR A O 1
ATOM 1970 N N . ILE A 1 255 ? 12.800 85.058 33.343 1.00 15.22 269 ILE A N 1
ATOM 1971 C CA . ILE A 1 255 ? 12.685 86.501 33.527 1.00 16.43 269 ILE A CA 1
ATOM 1972 C C . ILE A 1 255 ? 11.834 86.872 34.725 1.00 17.76 269 ILE A C 1
ATOM 1973 O O . ILE A 1 255 ? 11.662 88.063 35.008 1.00 20.08 269 ILE A O 1
ATOM 1978 N N . ASN A 1 256 ? 11.323 85.891 35.458 1.00 16.30 270 ASN A N 1
ATOM 1979 C CA . ASN A 1 256 ? 10.450 86.137 36.595 1.00 15.82 270 ASN A CA 1
ATOM 1980 C C . ASN A 1 256 ? 11.278 86.517 37.813 1.00 21.81 270 ASN A C 1
ATOM 1981 O O . ASN A 1 256 ? 12.180 85.777 38.210 1.00 29.95 270 ASN A O 1
ATOM 1986 N N . GLY A 1 257 ? 10.976 87.668 38.410 1.00 18.87 271 GLY A N 1
ATOM 1987 C CA . GLY A 1 257 ? 11.623 88.033 39.650 1.00 21.66 271 GLY A CA 1
ATOM 1988 C C . GLY A 1 257 ? 11.282 87.090 40.790 1.00 36.05 271 GLY A C 1
ATOM 1989 O O . GLY A 1 257 ? 11.850 87.185 41.877 1.00 41.47 271 GLY A O 1
ATOM 1991 N N . MET B 1 1 ? -4.506 69.737 21.385 1.00 43.78 15 MET B N 1
ATOM 1992 C CA . MET B 1 1 ? -5.018 70.451 20.222 1.00 32.39 15 MET B CA 1
ATOM 1993 C C . MET B 1 1 ? -4.303 69.973 18.954 1.00 27.79 15 MET B C 1
ATOM 1994 O O . MET B 1 1 ? -3.086 69.747 18.959 1.00 29.15 15 MET B O 1
ATOM 1999 N N . SER B 1 2 ? -5.068 69.810 17.875 1.00 26.62 16 SER B N 1
ATOM 2000 C CA . SER B 1 2 ? -4.514 69.324 16.619 1.00 24.38 16 SER B CA 1
ATOM 2001 C C . SER B 1 2 ? -3.477 70.301 16.071 1.00 22.32 16 SER B C 1
ATOM 2002 O O . SER B 1 2 ? -3.452 71.489 16.412 1.00 21.16 16 SER B O 1
ATOM 2005 N N . LEU B 1 3 ? -2.622 69.780 15.188 1.00 30.57 17 LEU B N 1
ATOM 2006 C CA . LEU B 1 3 ? -1.615 70.616 14.543 1.00 29.03 17 LEU B CA 1
ATOM 2007 C C . LEU B 1 3 ? -2.262 71.774 13.793 1.00 29.00 17 LEU B C 1
ATOM 2008 O O . LEU B 1 3 ? -1.825 72.925 13.906 1.00 27.95 17 LEU B O 1
ATOM 2013 N N . GLU B 1 4 ? -3.309 71.482 13.018 1.00 18.98 18 GLU B N 1
ATOM 2014 C CA . GLU B 1 4 ? -3.956 72.517 12.218 1.00 22.71 18 GLU B CA 1
ATOM 2015 C C . GLU B 1 4 ? -4.473 73.650 13.097 1.00 22.85 18 GLU B C 1
ATOM 2016 O O . GLU B 1 4 ? -4.339 74.830 12.751 1.00 24.01 18 GLU B O 1
ATOM 2022 N N . LYS B 1 5 ? -5.061 73.311 14.245 1.00 19.54 19 LYS B N 1
ATOM 2023 C CA . LYS B 1 5 ? -5.591 74.343 15.127 1.00 19.18 19 LYS B CA 1
ATOM 2024 C C . LYS B 1 5 ? -4.481 75.100 15.849 1.00 16.85 19 LYS B C 1
ATOM 2025 O O . LYS B 1 5 ? -4.590 76.319 16.044 1.00 19.05 19 LYS B O 1
ATOM 2031 N N . ARG B 1 6 ? -3.400 74.412 16.233 1.00 16.13 20 ARG B N 1
ATOM 2032 C CA . ARG B 1 6 ? -2.310 75.090 16.919 1.00 14.72 20 ARG B CA 1
ATOM 2033 C C . ARG B 1 6 ? -1.608 76.098 16.023 1.00 14.70 20 ARG B C 1
ATOM 2034 O O . ARG B 1 6 ? -0.998 77.042 16.539 1.00 19.68 20 ARG B O 1
ATOM 2042 N N . TRP B 1 7 ? -1.697 75.946 14.701 1.00 14.54 21 TRP B N 1
ATOM 2043 C CA . TRP B 1 7 ? -1.017 76.833 13.767 1.00 14.59 21 TRP B CA 1
ATOM 2044 C C . TRP B 1 7 ? -2.002 77.726 13.016 1.00 18.66 21 TRP B C 1
ATOM 2045 O O . TRP B 1 7 ? -1.779 78.081 11.854 1.00 20.09 21 TRP B O 1
ATOM 2056 N N . SER B 1 8 ? -3.105 78.081 13.667 1.00 17.13 22 SER B N 1
ATOM 2057 C CA . SER B 1 8 ? -4.162 78.855 13.034 1.00 17.31 22 SER B CA 1
ATOM 2058 C C . SER B 1 8 ? -4.461 80.105 13.848 1.00 16.75 22 SER B C 1
ATOM 2059 O O . SER B 1 8 ? -4.344 80.109 15.076 1.00 16.98 22 SER B O 1
ATOM 2062 N N . LEU B 1 9 ? -4.847 81.175 13.145 1.00 13.99 23 LEU B N 1
ATOM 2063 C CA . LEU B 1 9 ? -5.403 82.366 13.772 1.00 13.47 23 LEU B CA 1
ATOM 2064 C C . LEU B 1 9 ? -6.863 82.585 13.378 1.00 16.95 23 LEU B C 1
ATOM 2065 O O . LEU B 1 9 ? -7.380 83.702 13.505 1.00 18.32 23 LEU B O 1
ATOM 2070 N N . GLU B 1 10 ? -7.535 81.534 12.904 1.00 17.17 24 GLU B N 1
ATOM 2071 C CA . GLU B 1 10 ? -8.960 81.614 12.618 1.00 18.89 24 GLU B CA 1
ATOM 2072 C C . GLU B 1 10 ? -9.731 81.978 13.879 1.00 20.71 24 GLU B C 1
ATOM 2073 O O . GLU B 1 10 ? -9.475 81.442 14.963 1.00 30.40 24 GLU B O 1
ATOM 2079 N N . GLY B 1 11 ? -10.660 82.909 13.735 1.00 26.70 25 GLY B N 1
ATOM 2080 C CA . GLY B 1 11 ? -11.473 83.344 14.845 1.00 27.40 25 GLY B CA 1
ATOM 2081 C C . GLY B 1 11 ? -10.830 84.379 15.736 1.00 30.49 25 GLY B C 1
ATOM 2082 O O . GLY B 1 11 ? -11.414 84.726 16.772 1.00 32.90 25 GLY B O 1
ATOM 2083 N N . THR B 1 12 ? -9.652 84.887 15.379 1.00 22.53 26 THR B N 1
ATOM 2084 C CA . THR B 1 12 ? -9.003 85.889 16.208 1.00 17.18 26 THR B CA 1
ATOM 2085 C C . THR B 1 12 ? -9.228 87.294 15.668 1.00 22.89 26 THR B C 1
ATOM 2086 O O . THR B 1 12 ? -9.499 87.507 14.485 1.00 20.87 26 THR B O 1
ATOM 2090 N N . THR B 1 13 ? -9.109 88.255 16.574 1.00 14.85 27 THR B N 1
ATOM 2091 C CA . THR B 1 13 ? -9.151 89.672 16.258 1.00 15.30 27 THR B CA 1
ATOM 2092 C C . THR B 1 13 ? -7.825 90.296 16.679 1.00 16.25 27 THR B C 1
ATOM 2093 O O . THR B 1 13 ? -7.217 89.877 17.672 1.00 14.59 27 THR B O 1
ATOM 2097 N N . ALA B 1 14 ? -7.373 91.298 15.921 1.00 13.09 28 ALA B N 1
ATOM 2098 C CA . ALA B 1 14 ? -6.032 91.841 16.114 1.00 13.15 28 ALA B CA 1
ATOM 2099 C C . ALA B 1 14 ? -6.021 93.339 15.859 1.00 14.65 28 ALA B C 1
ATOM 2100 O O . ALA B 1 14 ? -6.715 93.828 14.960 1.00 15.10 28 ALA B O 1
ATOM 2102 N N . LEU B 1 15 ? -5.210 94.056 16.641 1.00 13.25 29 LEU B N 1
ATOM 2103 C CA . LEU B 1 15 ? -4.891 95.458 16.391 1.00 11.48 29 LEU B CA 1
ATOM 2104 C C . LEU B 1 15 ? -3.409 95.546 16.066 1.00 11.41 29 LEU B C 1
ATOM 2105 O O . LEU B 1 15 ? -2.572 95.102 16.862 1.00 13.76 29 LEU B O 1
ATOM 2110 N N . VAL B 1 16 ? -3.088 96.098 14.897 1.00 11.94 30 VAL B N 1
ATOM 2111 C CA . VAL B 1 16 ? -1.703 96.318 14.478 1.00 12.58 30 VAL B CA 1
ATOM 2112 C C . VAL B 1 16 ? -1.540 97.805 14.216 1.00 12.34 30 VAL B C 1
ATOM 2113 O O . VAL B 1 16 ? -2.175 98.336 13.305 1.00 14.33 30 VAL B O 1
ATOM 2117 N N . THR B 1 17 ? -0.700 98.479 14.997 1.00 11.59 31 THR B N 1
ATOM 2118 C CA . THR B 1 17 ? -0.487 99.900 14.742 1.00 12.02 31 THR B CA 1
ATOM 2119 C C . THR B 1 17 ? 0.479 100.096 13.578 1.00 14.19 31 THR B C 1
ATOM 2120 O O . THR B 1 17 ? 1.454 99.357 13.427 1.00 14.52 31 THR B O 1
ATOM 2124 N N . GLY B 1 18 ? 0.194 101.093 12.741 1.00 15.13 32 GLY B N 1
ATOM 2125 C CA . GLY B 1 18 ? 1.071 101.411 11.626 1.00 15.78 32 GLY B CA 1
ATOM 2126 C C . GLY B 1 18 ? 1.141 100.339 10.557 1.00 16.05 32 GLY B C 1
ATOM 2127 O O . GLY B 1 18 ? 2.232 99.874 10.212 1.00 16.91 32 GLY B O 1
ATOM 2128 N N . GLY B 1 19 ? -0.006 99.964 10.004 1.00 14.45 33 GLY B N 1
ATOM 2129 C CA . GLY B 1 19 ? -0.063 98.879 9.049 1.00 15.05 33 GLY B CA 1
ATOM 2130 C C . GLY B 1 19 ? -0.025 99.285 7.595 1.00 14.29 33 GLY B C 1
ATOM 2131 O O . GLY B 1 19 ? -0.264 98.440 6.724 1.00 15.19 33 GLY B O 1
ATOM 2132 N N . THR B 1 20 ? 0.301 100.544 7.287 1.00 16.26 34 THR B N 1
ATOM 2133 C CA . THR B 1 20 ? 0.169 101.036 5.919 1.00 15.46 34 THR B CA 1
ATOM 2134 C C . THR B 1 20 ? 1.451 100.931 5.105 1.00 17.36 34 THR B C 1
ATOM 2135 O O . THR B 1 20 ? 1.417 101.157 3.887 1.00 20.46 34 THR B O 1
ATOM 2139 N N . LYS B 1 21 ? 2.579 100.620 5.736 1.00 17.97 35 LYS B N 1
ATOM 2140 C CA . LYS B 1 21 ? 3.832 100.485 5.005 1.00 18.34 35 LYS B CA 1
ATOM 2141 C C . LYS B 1 21 ? 4.799 99.685 5.859 1.00 18.08 35 LYS B C 1
ATOM 2142 O O . LYS B 1 21 ? 4.535 99.395 7.031 1.00 18.06 35 LYS B O 1
ATOM 2148 N N . GLY B 1 22 ? 5.905 99.298 5.239 1.00 18.45 36 GLY B N 1
ATOM 2149 C CA . GLY B 1 22 ? 6.993 98.666 5.969 1.00 20.38 36 GLY B CA 1
ATOM 2150 C C . GLY B 1 22 ? 6.602 97.364 6.641 1.00 19.05 36 GLY B C 1
ATOM 2151 O O . GLY B 1 22 ? 5.805 96.558 6.129 1.00 17.63 36 GLY B O 1
ATOM 2152 N N . ILE B 1 23 ? 7.188 97.142 7.819 1.00 17.37 37 ILE B N 1
ATOM 2153 C CA . ILE B 1 23 ? 6.959 95.893 8.539 1.00 15.61 37 ILE B CA 1
ATOM 2154 C C . ILE B 1 23 ? 5.490 95.735 8.912 1.00 14.54 37 ILE B C 1
ATOM 2155 O O . ILE B 1 23 ? 4.940 94.629 8.855 1.00 14.08 37 ILE B O 1
ATOM 2160 N N . GLY B 1 24 ? 4.826 96.829 9.291 1.00 13.66 38 GLY B N 1
ATOM 2161 C CA . GLY B 1 24 ? 3.457 96.713 9.772 1.00 12.75 38 GLY B CA 1
ATOM 2162 C C . GLY B 1 24 ? 2.504 96.230 8.697 1.00 13.41 38 GLY B C 1
ATOM 2163 O O . GLY B 1 24 ? 1.588 95.449 8.970 1.00 13.23 38 GLY B O 1
ATOM 2164 N N . HIS B 1 25 ? 2.709 96.688 7.461 1.00 13.88 39 HIS B N 1
ATOM 2165 C CA . HIS B 1 25 ? 1.904 96.203 6.344 1.00 14.30 39 HIS B CA 1
ATOM 2166 C C . HIS B 1 25 ? 2.072 94.701 6.155 1.00 15.47 39 HIS B C 1
ATOM 2167 O O . HIS B 1 25 ? 1.089 93.976 5.944 1.00 16.62 39 HIS B O 1
ATOM 2174 N N . ALA B 1 26 ? 3.313 94.213 6.228 1.00 13.48 40 ALA B N 1
ATOM 2175 C CA . ALA B 1 26 ? 3.540 92.778 6.109 1.00 13.75 40 ALA B CA 1
ATOM 2176 C C . ALA B 1 26 ? 2.921 92.011 7.271 1.00 13.86 40 ALA B C 1
ATOM 2177 O O . ALA B 1 26 ? 2.441 90.887 7.083 1.00 14.25 40 ALA B O 1
ATOM 2179 N N . ILE B 1 27 ? 2.913 92.594 8.473 1.00 12.36 41 ILE B N 1
ATOM 2180 C CA . ILE B 1 27 ? 2.292 91.923 9.611 1.00 13.16 41 ILE B CA 1
ATOM 2181 C C . ILE B 1 27 ? 0.786 91.789 9.408 1.00 15.58 41 ILE B C 1
ATOM 2182 O O . ILE B 1 27 ? 0.206 90.732 9.685 1.00 15.38 41 ILE B O 1
ATOM 2187 N N . VAL B 1 28 ? 0.126 92.845 8.920 1.00 14.24 42 VAL B N 1
ATOM 2188 C CA . VAL B 1 28 ? -1.309 92.752 8.643 1.00 13.93 42 VAL B CA 1
ATOM 2189 C C . VAL B 1 28 ? -1.586 91.608 7.679 1.00 15.04 42 VAL B C 1
ATOM 2190 O O . VAL B 1 28 ? -2.471 90.776 7.912 1.00 16.26 42 VAL B O 1
ATOM 2194 N N . GLU B 1 29 ? -0.821 91.541 6.587 1.00 14.87 43 GLU B N 1
ATOM 2195 C CA . GLU B 1 29 ? -1.080 90.525 5.577 1.00 17.16 43 GLU B CA 1
ATOM 2196 C C . GLU B 1 29 ? -0.820 89.127 6.118 1.00 16.07 43 GLU B C 1
ATOM 2197 O O . GLU B 1 29 ? -1.545 88.181 5.784 1.00 18.25 43 GLU B O 1
ATOM 2203 N N . GLU B 1 30 ? 0.200 88.975 6.959 1.00 14.42 44 GLU B N 1
ATOM 2204 C CA . GLU B 1 30 ? 0.489 87.660 7.516 1.00 15.11 44 GLU B CA 1
ATOM 2205 C C . GLU B 1 30 ? -0.628 87.205 8.455 1.00 17.26 44 GLU B C 1
ATOM 2206 O O . GLU B 1 30 ? -1.061 86.045 8.399 1.00 16.88 44 GLU B O 1
ATOM 2212 N N . LEU B 1 31 ? -1.113 88.105 9.315 1.00 14.54 45 LEU B N 1
ATOM 2213 C CA . LEU B 1 31 ? -2.203 87.759 10.223 1.00 14.19 45 LEU B CA 1
ATOM 2214 C C . LEU B 1 31 ? -3.464 87.385 9.450 1.00 16.10 45 LEU B C 1
ATOM 2215 O O . LEU B 1 31 ? -4.106 86.369 9.750 1.00 18.47 45 LEU B O 1
ATOM 2220 N N . VAL B 1 32 ? -3.838 88.185 8.440 1.00 14.86 46 VAL B N 1
ATOM 2221 C CA A VAL B 1 32 ? -5.017 87.854 7.643 0.57 15.57 46 VAL B CA 1
ATOM 2222 C CA B VAL B 1 32 ? -5.035 87.834 7.682 0.43 15.83 46 VAL B CA 1
ATOM 2223 C C . VAL B 1 32 ? -4.823 86.523 6.935 1.00 19.23 46 VAL B C 1
ATOM 2224 O O . VAL B 1 32 ? -5.771 85.746 6.763 1.00 23.00 46 VAL B O 1
ATOM 2231 N N . GLY B 1 33 ? -3.586 86.225 6.527 1.00 18.01 47 GLY B N 1
ATOM 2232 C CA . GLY B 1 33 ? -3.321 84.965 5.858 1.00 20.00 47 GLY B CA 1
ATOM 2233 C C . GLY B 1 33 ? -3.619 83.752 6.710 1.00 20.69 47 GLY B C 1
ATOM 2234 O O . GLY B 1 33 ? -3.856 82.669 6.166 1.00 24.24 47 GLY B O 1
ATOM 2235 N N . PHE B 1 34 ? -3.629 83.906 8.033 1.00 19.88 48 PHE B N 1
ATOM 2236 C CA . PHE B 1 34 ? -3.959 82.807 8.931 1.00 19.75 48 PHE B CA 1
ATOM 2237 C C . PHE B 1 34 ? -5.349 82.941 9.532 1.00 24.32 48 PHE B C 1
ATOM 2238 O O . PHE B 1 34 ? -5.674 82.222 10.483 1.00 25.38 48 PHE B O 1
ATOM 2246 N N . GLY B 1 35 ? -6.171 83.833 8.992 1.00 21.74 49 GLY B N 1
ATOM 2247 C CA . GLY B 1 35 ? -7.574 83.908 9.341 1.00 23.57 49 GLY B CA 1
ATOM 2248 C C . GLY B 1 35 ? -7.944 85.006 10.307 1.00 20.22 49 GLY B C 1
ATOM 2249 O O . GLY B 1 35 ? -9.118 85.102 10.682 1.00 20.63 49 GLY B O 1
ATOM 2250 N N . ALA B 1 36 ? -6.987 85.824 10.739 1.00 18.76 50 ALA B N 1
ATOM 2251 C CA . ALA B 1 36 ? -7.281 86.881 11.691 1.00 17.50 50 ALA B CA 1
ATOM 2252 C C . ALA B 1 36 ? -8.079 87.998 11.030 1.00 17.18 50 ALA B C 1
ATOM 2253 O O . ALA B 1 36 ? -7.967 88.253 9.827 1.00 18.52 50 ALA B O 1
ATOM 2255 N N . ARG B 1 37 ? -8.913 88.647 11.832 1.00 16.89 51 ARG B N 1
ATOM 2256 C CA . ARG B 1 37 ? -9.570 89.890 11.458 1.00 16.67 51 ARG B CA 1
ATOM 2257 C C . ARG B 1 37 ? -8.787 91.024 12.098 1.00 15.22 51 ARG B C 1
ATOM 2258 O O . ARG B 1 37 ? -8.546 91.002 13.311 1.00 16.71 51 ARG B O 1
ATOM 2266 N N . VAL B 1 38 ? -8.362 91.995 11.290 1.00 15.76 52 VAL B N 1
ATOM 2267 C CA . VAL B 1 38 ? -7.351 92.958 11.714 1.00 15.75 52 VAL B CA 1
ATOM 2268 C C . VAL B 1 38 ? -7.909 94.375 11.686 1.00 14.99 52 VAL B C 1
ATOM 2269 O O . VAL B 1 38 ? -8.666 94.748 10.785 1.00 18.80 52 VAL B O 1
ATOM 2273 N N . TYR B 1 39 ? -7.548 95.144 12.709 1.00 13.93 53 TYR B N 1
ATOM 2274 C CA . TYR B 1 39 ? -7.770 96.581 12.778 1.00 15.16 53 TYR B CA 1
ATOM 2275 C C . TYR B 1 39 ? -6.406 97.247 12.743 1.00 16.32 53 TYR B C 1
ATOM 2276 O O . TYR B 1 39 ? -5.500 96.827 13.465 1.00 14.45 53 TYR B O 1
ATOM 2285 N N . THR B 1 40 ? -6.241 98.269 11.907 1.00 13.67 54 THR B N 1
ATOM 2286 C CA . THR B 1 40 ? -4.954 98.950 11.848 1.00 14.42 54 THR B CA 1
ATOM 2287 C C . THR B 1 40 ? -5.183 100.457 11.797 1.00 14.82 54 THR B C 1
ATOM 2288 O O . THR B 1 40 ? -6.320 100.939 11.772 1.00 15.93 54 THR B O 1
ATOM 2292 N N . CYS B 1 41 ? -4.089 101.213 11.803 1.00 15.09 55 CYS B N 1
ATOM 2293 C CA . CYS B 1 41 ? -4.181 102.668 11.833 1.00 16.17 55 CYS B CA 1
ATOM 2294 C C . CYS B 1 41 ? -2.899 103.266 11.274 1.00 16.90 55 CYS B C 1
ATOM 2295 O O . CYS B 1 41 ? -1.861 102.603 11.192 1.00 15.66 55 CYS B O 1
ATOM 2298 N N . SER B 1 42 ? -2.987 104.543 10.915 1.00 16.02 56 SER B N 1
ATOM 2299 C CA . SER B 1 42 ? -1.841 105.373 10.559 1.00 16.49 56 SER B CA 1
ATOM 2300 C C . SER B 1 42 ? -2.297 106.821 10.658 1.00 17.03 56 SER B C 1
ATOM 2301 O O . SER B 1 42 ? -3.477 107.096 10.886 1.00 19.74 56 SER B O 1
ATOM 2304 N N . ARG B 1 43 ? -1.360 107.751 10.461 1.00 19.07 57 ARG B N 1
ATOM 2305 C CA . ARG B 1 43 ? -1.688 109.172 10.484 1.00 18.92 57 ARG B CA 1
ATOM 2306 C C . ARG B 1 43 ? -2.145 109.698 9.135 1.00 23.89 57 ARG B C 1
ATOM 2307 O O . ARG B 1 43 ? -2.710 110.796 9.076 1.00 27.34 57 ARG B O 1
ATOM 2315 N N . ASN B 1 44 ? -1.924 108.942 8.062 1.00 26.89 58 ASN B N 1
ATOM 2316 C CA . ASN B 1 44 ? -2.133 109.406 6.691 1.00 24.90 58 ASN B CA 1
ATOM 2317 C C . ASN B 1 44 ? -3.436 108.800 6.176 1.00 30.38 58 ASN B C 1
ATOM 2318 O O . ASN B 1 44 ? -3.483 107.625 5.803 1.00 26.93 58 ASN B O 1
ATOM 2323 N N . GLU B 1 45 ? -4.491 109.617 6.138 1.00 31.47 59 GLU B N 1
ATOM 2324 C CA . GLU B 1 45 ? -5.805 109.109 5.757 1.00 33.73 59 GLU B CA 1
ATOM 2325 C C . GLU B 1 45 ? -5.796 108.543 4.341 1.00 31.56 59 GLU B C 1
ATOM 2326 O O . GLU B 1 45 ? -6.406 107.499 4.079 1.00 32.79 59 GLU B O 1
ATOM 2332 N N . ALA B 1 46 ? -5.101 109.211 3.418 1.00 32.17 60 ALA B N 1
ATOM 2333 C CA . ALA B 1 46 ? -5.089 108.761 2.030 1.00 39.18 60 ALA B CA 1
ATOM 2334 C C . ALA B 1 46 ? -4.418 107.399 1.896 1.00 33.32 60 ALA B C 1
ATOM 2335 O O . ALA B 1 46 ? -4.927 106.510 1.202 1.00 31.47 60 ALA B O 1
ATOM 2337 N N . GLU B 1 47 ? -3.269 107.216 2.557 1.00 28.24 61 GLU B N 1
ATOM 2338 C CA . GLU B 1 47 ? -2.576 105.933 2.482 1.00 25.78 61 GLU B CA 1
ATOM 2339 C C . GLU B 1 47 ? -3.384 104.835 3.158 1.00 25.13 61 GLU B C 1
ATOM 2340 O O . GLU B 1 47 ? -3.451 103.706 2.655 1.00 25.71 61 GLU B O 1
ATOM 2346 N N . LEU B 1 48 ? -3.998 105.147 4.302 1.00 24.01 62 LEU B N 1
ATOM 2347 C CA . LEU B 1 48 ? -4.809 104.157 5.000 1.00 20.79 62 LEU B CA 1
ATOM 2348 C C . LEU B 1 48 ? -5.969 103.691 4.128 1.00 24.75 62 LEU B C 1
ATOM 2349 O O . LEU B 1 48 ? -6.231 102.488 4.012 1.00 22.77 62 LEU B O 1
ATOM 2354 N N . ARG B 1 49 ? -6.671 104.636 3.499 1.00 26.80 63 ARG B N 1
ATOM 2355 C CA . ARG B 1 49 ? -7.782 104.265 2.628 1.00 28.56 63 ARG B CA 1
ATOM 2356 C C . ARG B 1 49 ? -7.320 103.375 1.483 1.00 30.47 63 ARG B C 1
ATOM 2357 O O . ARG B 1 49 ? -7.963 102.366 1.174 1.00 31.08 63 ARG B O 1
ATOM 2365 N N . LYS B 1 50 ? -6.214 103.745 0.829 1.00 27.32 64 LYS B N 1
ATOM 2366 C CA . LYS B 1 50 ? -5.709 102.937 -0.278 1.00 29.11 64 LYS B CA 1
ATOM 2367 C C . LYS B 1 50 ? -5.399 101.514 0.175 1.00 27.35 64 LYS B C 1
ATOM 2368 O O . LYS B 1 50 ? -5.751 100.550 -0.514 1.00 27.89 64 LYS B O 1
ATOM 2374 N N . CYS B 1 51 ? -4.755 101.362 1.336 1.00 24.25 65 CYS B N 1
ATOM 2375 C CA . CYS B 1 51 ? -4.480 100.024 1.854 1.00 23.64 65 CYS B CA 1
ATOM 2376 C C . CYS B 1 51 ? -5.765 99.266 2.151 1.00 23.80 65 CYS B C 1
ATOM 2377 O O . CYS B 1 51 ? -5.889 98.085 1.806 1.00 23.96 65 CYS B O 1
ATOM 2380 N N . LEU B 1 52 ? -6.729 99.923 2.805 1.00 24.33 66 LEU B N 1
ATOM 2381 C CA . LEU B 1 52 ? -7.970 99.237 3.154 1.00 23.95 66 LEU B CA 1
ATOM 2382 C C . LEU B 1 52 ? -8.744 98.827 1.908 1.00 26.32 66 LEU B C 1
ATOM 2383 O O . LEU B 1 52 ? -9.315 97.735 1.865 1.00 27.14 66 LEU B O 1
ATOM 2388 N N . GLN B 1 53 ? -8.767 99.681 0.880 1.00 26.08 67 GLN B N 1
ATOM 2389 C CA . GLN B 1 53 ? -9.408 99.304 -0.382 1.00 28.50 67 GLN B CA 1
ATOM 2390 C C . GLN B 1 53 ? -8.717 98.112 -1.028 1.00 31.83 67 GLN B C 1
ATOM 2391 O O . GLN B 1 53 ? -9.383 97.210 -1.553 1.00 31.63 67 GLN B O 1
ATOM 2397 N N . GLU B 1 54 ? -7.382 98.090 -1.011 1.00 27.78 68 GLU B N 1
ATOM 2398 C CA . GLU B 1 54 ? -6.667 96.976 -1.628 1.00 31.09 68 GLU B CA 1
ATOM 2399 C C . GLU B 1 54 ? -6.952 95.670 -0.899 1.00 26.82 68 GLU B C 1
ATOM 2400 O O . GLU B 1 54 ? -7.162 94.628 -1.534 1.00 27.96 68 GLU B O 1
ATOM 2406 N N . TRP B 1 55 ? -6.996 95.708 0.433 1.00 25.57 69 TRP B N 1
ATOM 2407 C CA . TRP B 1 55 ? -7.290 94.489 1.179 1.00 23.55 69 TRP B CA 1
ATOM 2408 C C . TRP B 1 55 ? -8.733 94.041 0.980 1.00 27.75 69 TRP B C 1
ATOM 2409 O O . TRP B 1 55 ? -9.006 92.838 0.914 1.00 27.48 69 TRP B O 1
ATOM 2420 N N . GLU B 1 56 ? -9.672 94.987 0.897 1.00 25.47 70 GLU B N 1
ATOM 2421 C CA . GLU B 1 56 ? -11.047 94.606 0.585 1.00 27.10 70 GLU B CA 1
ATOM 2422 C C . GLU B 1 56 ? -11.141 93.907 -0.763 1.00 30.96 70 GLU B C 1
ATOM 2423 O O . GLU B 1 56 ? -11.861 92.910 -0.899 1.00 35.86 70 GLU B O 1
ATOM 2429 N N . ASN B 1 57 ? -10.425 94.407 -1.772 1.00 32.14 71 ASN B N 1
ATOM 2430 C CA . ASN B 1 57 ? -10.450 93.744 -3.072 1.00 33.40 71 ASN B CA 1
ATOM 2431 C C . ASN B 1 57 ? -9.902 92.327 -2.985 1.00 36.55 71 ASN B C 1
ATOM 2432 O O . ASN B 1 57 ? -10.364 91.435 -3.708 1.00 35.76 71 ASN B O 1
ATOM 2437 N N . LEU B 1 58 ? -8.920 92.108 -2.113 1.00 32.56 72 LEU B N 1
ATOM 2438 C CA . LEU B 1 58 ? -8.338 90.793 -1.888 1.00 31.41 72 LEU B CA 1
ATOM 2439 C C . LEU B 1 58 ? -9.199 89.919 -0.990 1.00 34.32 72 LEU B C 1
ATOM 2440 O O . LEU B 1 58 ? -8.832 88.764 -0.739 1.00 35.07 72 LEU B O 1
ATOM 2445 N N . LYS B 1 59 ? -10.319 90.454 -0.498 1.00 31.45 73 LYS B N 1
ATOM 2446 C CA . LYS B 1 59 ? -11.253 89.744 0.372 1.00 33.34 73 LYS B CA 1
ATOM 2447 C C . LYS B 1 59 ? -10.653 89.465 1.748 1.00 33.97 73 LYS B C 1
ATOM 2448 O O . LYS B 1 59 ? -11.041 88.513 2.428 1.00 34.32 73 LYS B O 1
ATOM 2454 N N . TYR B 1 60 ? -9.718 90.310 2.168 1.00 29.06 74 TYR B N 1
ATOM 2455 C CA . TYR B 1 60 ? -9.220 90.295 3.533 1.00 31.36 74 TYR B CA 1
ATOM 2456 C C . TYR B 1 60 ? -10.146 91.119 4.425 1.00 37.23 74 TYR B C 1
ATOM 2457 O O . TYR B 1 60 ? -10.751 92.098 3.981 1.00 42.63 74 TYR B O 1
ATOM 2466 N N . ASP B 1 61 ? -10.245 90.735 5.699 1.00 26.13 75 ASP B N 1
ATOM 2467 C CA . ASP B 1 61 ? -11.081 91.470 6.649 1.00 24.34 75 ASP B CA 1
ATOM 2468 C C . ASP B 1 61 ? -10.165 92.385 7.454 1.00 21.29 75 ASP B C 1
ATOM 2469 O O . ASP B 1 61 ? -9.647 92.007 8.509 1.00 19.49 75 ASP B O 1
ATOM 2474 N N . VAL B 1 62 ? -9.952 93.600 6.944 1.00 19.05 76 VAL B N 1
ATOM 2475 C CA . VAL B 1 62 ? -9.157 94.614 7.629 1.00 19.86 76 VAL B CA 1
ATOM 2476 C C . VAL B 1 62 ? -9.982 95.891 7.736 1.00 18.44 76 VAL B C 1
ATOM 2477 O O . VAL B 1 62 ? -10.605 96.320 6.754 1.00 22.16 76 VAL B O 1
ATOM 2481 N N . THR B 1 63 ? -9.990 96.480 8.935 1.00 18.33 77 THR B N 1
ATOM 2482 C CA . THR B 1 63 ? -10.679 97.715 9.285 1.00 19.98 77 THR B CA 1
ATOM 2483 C C . THR B 1 63 ? -9.614 98.697 9.755 1.00 18.89 77 THR B C 1
ATOM 2484 O O . THR B 1 63 ? -8.509 98.294 10.112 1.00 16.60 77 THR B O 1
ATOM 2488 N N . GLY B 1 64 ? -9.928 99.989 9.767 1.00 19.16 78 GLY B N 1
ATOM 2489 C CA . GLY B 1 64 ? -8.922 100.904 10.284 1.00 16.67 78 GLY B CA 1
ATOM 2490 C C . GLY B 1 64 ? -9.472 102.295 10.488 1.00 18.36 78 GLY B C 1
ATOM 2491 O O . GLY B 1 64 ? -10.569 102.629 10.035 1.00 21.98 78 GLY B O 1
ATOM 2492 N N . SER B 1 65 ? -8.674 103.110 11.176 1.00 19.71 79 SER B N 1
ATOM 2493 C CA . SER B 1 65 ? -9.018 104.510 11.351 1.00 18.57 79 SER B CA 1
ATOM 2494 C C . SER B 1 65 ? -7.731 105.310 11.464 1.00 18.44 79 SER B C 1
ATOM 2495 O O . SER B 1 65 ? -6.659 104.762 11.738 1.00 18.64 79 SER B O 1
ATOM 2498 N N . VAL B 1 66 ? -7.852 106.615 11.241 1.00 21.99 80 VAL B N 1
ATOM 2499 C CA . VAL B 1 66 ? -6.711 107.519 11.346 1.00 21.63 80 VAL B CA 1
ATOM 2500 C C . VAL B 1 66 ? -6.445 107.792 12.818 1.00 21.98 80 VAL B C 1
ATOM 2501 O O . VAL B 1 66 ? -7.363 108.129 13.577 1.00 26.42 80 VAL B O 1
ATOM 2505 N N . CYS B 1 67 ? -5.187 107.649 13.228 1.00 18.69 81 CYS B N 1
ATOM 2506 C CA . CYS B 1 67 ? -4.838 107.797 14.633 1.00 18.95 81 CYS B CA 1
ATOM 2507 C C . CYS B 1 67 ? -3.359 108.113 14.729 1.00 20.64 81 CYS B C 1
ATOM 2508 O O . CYS B 1 67 ? -2.544 107.449 14.089 1.00 22.54 81 CYS B O 1
ATOM 2511 N N . ASP B 1 68 ? -3.026 109.134 15.501 1.00 18.18 82 ASP B N 1
ATOM 2512 C CA . ASP B 1 68 ? -1.649 109.419 15.878 1.00 16.15 82 ASP B CA 1
ATOM 2513 C C . ASP B 1 68 ? -1.438 108.817 17.263 1.00 16.44 82 ASP B C 1
ATOM 2514 O O . ASP B 1 68 ? -1.925 109.355 18.263 1.00 17.15 82 ASP B O 1
ATOM 2519 N N . VAL B 1 69 ? -0.730 107.687 17.323 1.00 14.69 83 VAL B N 1
ATOM 2520 C CA . VAL B 1 69 ? -0.604 106.963 18.584 1.00 17.06 83 VAL B CA 1
ATOM 2521 C C . VAL B 1 69 ? 0.351 107.669 19.540 1.00 14.93 83 VAL B C 1
ATOM 2522 O O . VAL B 1 69 ? 0.530 107.217 20.676 1.00 17.93 83 VAL B O 1
ATOM 2526 N N . SER B 1 70 ? 0.975 108.769 19.111 1.00 15.74 84 SER B N 1
ATOM 2527 C CA . SER B 1 70 ? 1.747 109.581 20.046 1.00 17.00 84 SER B CA 1
ATOM 2528 C C . SER B 1 70 ? 0.870 110.507 20.883 1.00 17.04 84 SER B C 1
ATOM 2529 O O . SER B 1 70 ? 1.390 111.218 21.752 1.00 19.94 84 SER B O 1
ATOM 2532 N N . SER B 1 71 ? -0.440 110.515 20.644 1.00 16.83 85 SER B N 1
ATOM 2533 C CA . SER B 1 71 ? -1.375 111.367 21.368 1.00 18.79 85 SER B CA 1
ATOM 2534 C C . SER B 1 71 ? -2.200 110.524 22.327 1.00 16.98 85 SER B C 1
ATOM 2535 O O . SER B 1 71 ?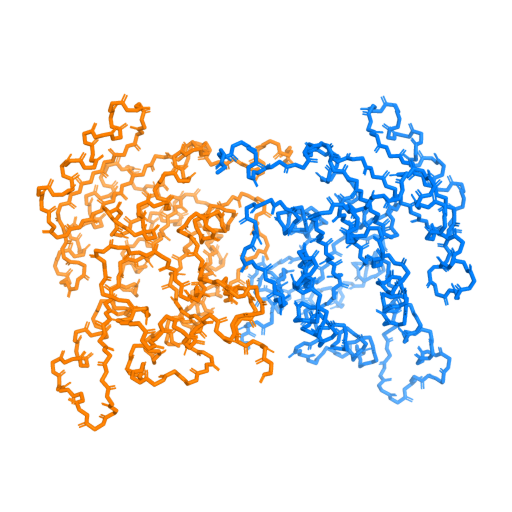 -2.838 109.551 21.913 1.00 16.24 85 SER B O 1
ATOM 2538 N N . ARG B 1 72 ? -2.188 110.904 23.604 1.00 17.03 86 ARG B N 1
ATOM 2539 C CA . ARG B 1 72 ? -2.950 110.161 24.606 1.00 16.73 86 ARG B CA 1
ATOM 2540 C C . ARG B 1 72 ? -4.435 110.103 24.256 1.00 16.40 86 ARG B C 1
ATOM 2541 O O . ARG B 1 72 ? -5.058 109.033 24.323 1.00 18.02 86 ARG B O 1
ATOM 2549 N N . THR B 1 73 ? -5.030 111.245 23.895 1.00 17.43 87 THR B N 1
ATOM 2550 C CA . THR B 1 73 ? -6.460 111.236 23.598 1.00 17.26 87 THR B CA 1
ATOM 2551 C C . THR B 1 73 ? -6.770 110.420 22.347 1.00 19.17 87 THR B C 1
ATOM 2552 O O . THR B 1 73 ? -7.825 109.776 22.273 1.00 21.13 87 THR B O 1
ATOM 2556 N N . GLU B 1 74 ? -5.880 110.430 21.353 1.00 19.62 88 GLU B N 1
ATOM 2557 C CA . GLU B 1 74 ? -6.134 109.622 20.165 1.00 18.11 88 GLU B CA 1
ATOM 2558 C C . GLU B 1 74 ? -5.984 108.137 20.467 1.00 16.08 88 GLU B C 1
ATOM 2559 O O . GLU B 1 74 ? -6.727 107.317 19.913 1.00 18.40 88 GLU B O 1
ATOM 2565 N N . ARG B 1 75 ? -5.057 107.764 21.359 1.00 15.69 89 ARG B N 1
ATOM 2566 C CA . ARG B 1 75 ? -4.966 106.361 21.756 1.00 14.81 89 ARG B CA 1
ATOM 2567 C C . ARG B 1 75 ? -6.236 105.907 22.465 1.00 15.56 89 ARG B C 1
ATOM 2568 O O . ARG B 1 75 ? -6.696 104.773 22.265 1.00 15.12 89 ARG B O 1
ATOM 2576 N N . GLU B 1 76 ? -6.802 106.771 23.315 1.00 15.40 90 GLU B N 1
ATOM 2577 C CA . GLU B 1 76 ? -8.043 106.432 24.007 1.00 15.84 90 GLU B CA 1
ATOM 2578 C C . GLU B 1 76 ? -9.177 106.233 23.011 1.00 20.01 90 GLU B C 1
ATOM 2579 O O . GLU B 1 76 ? -9.984 105.307 23.149 1.00 19.16 90 GLU B O 1
ATOM 2585 N N . LYS B 1 77 ? -9.237 107.086 21.991 1.00 18.66 91 LYS B N 1
ATOM 2586 C CA . LYS B 1 77 ? -10.285 106.969 20.985 1.00 17.67 91 LYS B CA 1
ATOM 2587 C C . LYS B 1 77 ? -10.092 105.713 20.149 1.00 19.14 91 LYS B C 1
ATOM 2588 O O . LYS B 1 77 ? -11.062 105.015 19.825 1.00 19.84 91 LYS B O 1
ATOM 2594 N N . LEU B 1 78 ? -8.841 105.393 19.813 1.00 16.36 92 LEU B N 1
ATOM 2595 C CA . LEU B 1 78 ? -8.549 104.173 19.072 1.00 14.65 92 LEU B CA 1
ATOM 2596 C C . LEU B 1 78 ? -8.984 102.939 19.851 1.00 16.20 92 LEU B C 1
ATOM 2597 O O . LEU B 1 78 ? -9.668 102.060 19.315 1.00 17.52 92 LEU B O 1
ATOM 2602 N N . ALA B 1 79 ? -8.600 102.858 21.129 1.00 15.65 93 ALA B N 1
ATOM 2603 C CA . ALA B 1 79 ? -8.952 101.679 21.915 1.00 17.53 93 ALA B CA 1
ATOM 2604 C C . ALA B 1 79 ? -10.463 101.541 22.050 1.00 18.27 93 ALA B C 1
ATOM 2605 O O . ALA B 1 79 ? -10.995 100.427 22.001 1.00 18.73 93 ALA B O 1
ATOM 2607 N N . GLU B 1 80 ? -11.179 102.657 22.202 1.00 15.95 94 GLU B N 1
ATOM 2608 C CA . GLU B 1 80 ? -12.629 102.560 22.318 1.00 17.46 94 GLU B CA 1
ATOM 2609 C C . GLU B 1 80 ? -13.243 102.065 21.014 1.00 22.01 94 GLU B C 1
ATOM 2610 O O . GLU B 1 80 ? -14.172 101.245 21.029 1.00 19.94 94 GLU B O 1
ATOM 2616 N N . GLU B 1 81 ? -12.721 102.523 19.874 1.00 18.13 95 GLU B N 1
ATOM 2617 C CA . GLU B 1 81 ? -13.269 102.088 18.591 1.00 20.64 95 GLU B CA 1
ATOM 2618 C C . GLU B 1 81 ? -12.955 100.620 18.325 1.00 18.81 95 GLU B C 1
ATOM 2619 O O . GLU B 1 81 ? -13.806 99.879 17.814 1.00 20.89 95 GLU B O 1
ATOM 2625 N N . VAL B 1 82 ? -11.741 100.185 18.665 1.00 16.53 96 VAL B N 1
ATOM 2626 C CA . VAL B 1 82 ? -11.365 98.788 18.483 1.00 17.44 96 VAL B CA 1
ATOM 2627 C C . VAL B 1 82 ? -12.244 97.893 19.342 1.00 17.88 96 VAL B C 1
ATOM 2628 O O . VAL B 1 82 ? -12.764 96.868 18.878 1.00 15.47 96 VAL B O 1
ATOM 2632 N N . SER B 1 83 ? -12.433 98.275 20.608 1.00 17.20 97 SER B N 1
ATOM 2633 C CA . SER B 1 83 ? -13.309 97.508 21.487 1.00 21.22 97 SER B CA 1
ATOM 2634 C C . SER B 1 83 ? -14.735 97.475 20.944 1.00 19.61 97 SER B C 1
ATOM 2635 O O . SER B 1 83 ? -15.425 96.450 21.042 1.00 20.12 97 SER B O 1
ATOM 2638 N N . SER B 1 84 ? -15.204 98.585 20.360 1.00 19.86 98 SER B N 1
ATOM 2639 C CA . SER B 1 84 ? -16.546 98.586 19.787 1.00 18.89 98 SER B CA 1
ATOM 2640 C C . SER B 1 84 ? -16.626 97.634 18.596 1.00 18.13 98 SER B C 1
ATOM 2641 O O . SER B 1 84 ? -17.555 96.819 18.493 1.00 21.25 98 SER B O 1
ATOM 2644 N N . VAL B 1 85 ? -15.629 97.692 17.710 1.00 19.30 99 VAL B N 1
ATOM 2645 C CA . VAL B 1 85 ? -15.650 96.889 16.490 1.00 20.36 99 VAL B CA 1
ATOM 2646 C C . VAL B 1 85 ? -15.576 95.399 16.817 1.00 16.91 99 VAL B C 1
ATOM 2647 O O . VAL B 1 85 ? -16.256 94.576 16.187 1.00 18.09 99 VAL B O 1
ATOM 2651 N N . PHE B 1 86 ? -14.789 95.032 17.826 1.00 15.45 100 PHE B N 1
ATOM 2652 C CA . PHE B 1 86 ? -14.551 93.636 18.168 1.00 14.81 100 PHE B CA 1
ATOM 2653 C C . PHE B 1 86 ? -15.358 93.188 19.389 1.00 15.53 100 PHE B C 1
ATOM 2654 O O . PHE B 1 86 ? -15.042 92.154 19.987 1.00 15.42 100 PHE B O 1
ATOM 2662 N N . ASN B 1 87 ? -16.377 93.956 19.781 1.00 15.03 101 ASN B N 1
ATOM 2663 C CA . ASN B 1 87 ? -17.260 93.593 20.895 1.00 16.36 101 ASN B CA 1
ATOM 2664 C C . ASN B 1 87 ? -16.464 93.263 22.160 1.00 17.00 101 ASN B C 1
ATOM 2665 O O . ASN B 1 87 ? -16.733 92.284 22.860 1.00 17.45 101 ASN B O 1
ATOM 2670 N N . GLY B 1 88 ? -15.464 94.093 22.456 1.00 16.16 102 GLY B N 1
ATOM 2671 C CA . GLY B 1 88 ? -14.726 93.955 23.706 1.00 15.95 102 GLY B CA 1
ATOM 2672 C C . GLY B 1 88 ? -13.828 92.742 23.829 1.00 15.25 102 GLY B C 1
ATOM 2673 O O . GLY B 1 88 ? -13.457 92.359 24.948 1.00 17.87 102 GLY B O 1
ATOM 2674 N N . LYS B 1 89 ? -13.441 92.131 22.713 1.00 15.45 103 LYS B N 1
ATOM 2675 C CA . LYS B 1 89 ? -12.620 90.924 22.751 1.00 16.07 103 LYS B CA 1
ATOM 2676 C C . LYS B 1 89 ? -11.525 91.052 21.701 1.00 14.88 103 LYS B C 1
ATOM 2677 O O . LYS B 1 89 ? -11.822 91.089 20.503 1.00 16.95 103 LYS B O 1
ATOM 2683 N N . LEU B 1 90 ? -10.271 91.098 22.154 1.00 13.87 104 LEU B N 1
ATOM 2684 C CA . LEU B 1 90 ? -9.107 91.292 21.291 1.00 12.37 104 LEU B CA 1
ATOM 2685 C C . LEU B 1 90 ? -8.103 90.189 21.582 1.00 12.57 104 LEU B C 1
ATOM 2686 O O . LEU B 1 90 ? -7.647 90.054 22.721 1.00 15.63 104 LEU B O 1
ATOM 2691 N N . ASN B 1 91 ? -7.754 89.400 20.558 1.00 14.88 105 ASN B N 1
ATOM 2692 C CA . ASN B 1 91 ? -6.759 88.347 20.761 1.00 12.97 105 ASN B CA 1
ATOM 2693 C C . ASN B 1 91 ? -5.335 88.865 20.688 1.00 14.20 105 ASN B C 1
ATOM 2694 O O . ASN B 1 91 ? -4.457 88.332 21.372 1.00 14.13 105 ASN B O 1
ATOM 2699 N N . ILE B 1 92 ? -5.079 89.873 19.862 1.00 13.02 106 ILE B N 1
ATOM 2700 C CA . ILE B 1 92 ? -3.723 90.202 19.434 1.00 11.20 106 ILE B CA 1
ATOM 2701 C C . ILE B 1 92 ? -3.548 91.712 19.446 1.00 10.87 106 ILE B C 1
ATOM 2702 O O . ILE B 1 92 ? -4.389 92.443 18.907 1.00 12.88 106 ILE B O 1
ATOM 2707 N N . LEU B 1 93 ? -2.450 92.172 20.044 1.00 11.95 107 LEU B N 1
ATOM 2708 C CA . LEU B 1 93 ? -2.027 93.568 19.977 1.00 10.99 107 LEU B CA 1
ATOM 2709 C C . LEU B 1 93 ? -0.590 93.586 19.488 1.00 11.28 107 LEU B C 1
ATOM 2710 O O . LEU B 1 93 ? 0.292 93.012 20.136 1.00 12.36 107 LEU B O 1
ATOM 2715 N N . ILE B 1 94 ? -0.340 94.214 18.350 1.00 12.23 108 ILE B N 1
ATOM 2716 C CA A ILE B 1 94 ? 1.015 94.331 17.827 0.62 10.13 108 ILE B CA 1
ATOM 2717 C CA B ILE B 1 94 ? 1.014 94.331 17.827 0.38 10.92 108 ILE B CA 1
ATOM 2718 C C . ILE B 1 94 ? 1.371 95.811 17.781 1.00 12.50 108 ILE B C 1
ATOM 2719 O O . ILE B 1 94 ? 0.767 96.584 17.024 1.00 12.51 108 ILE B O 1
ATOM 2728 N N . ASN B 1 95 ? 2.343 96.204 18.606 1.00 13.02 109 ASN B N 1
ATOM 2729 C CA . ASN B 1 95 ? 2.826 97.584 18.687 1.00 12.07 109 ASN B CA 1
ATOM 2730 C C . ASN B 1 95 ? 3.962 97.726 17.689 1.00 13.05 109 ASN B C 1
ATOM 2731 O O . ASN B 1 95 ? 5.137 97.503 18.002 1.00 14.68 109 ASN B O 1
ATOM 2736 N N . ASN B 1 96 ? 3.604 98.061 16.456 1.00 12.70 110 ASN B N 1
ATOM 2737 C CA . ASN B 1 96 ? 4.565 98.174 15.371 1.00 11.58 110 ASN B CA 1
ATOM 2738 C C . ASN B 1 96 ? 4.957 99.614 15.073 1.00 12.29 110 ASN B C 1
ATOM 2739 O O . ASN B 1 96 ? 6.131 99.877 14.803 1.00 14.07 110 ASN B O 1
ATOM 2744 N N . ALA B 1 97 ? 4.008 100.550 15.091 1.00 14.30 111 ALA B N 1
ATOM 2745 C CA . ALA B 1 97 ? 4.325 101.926 14.732 1.00 14.22 111 ALA B CA 1
ATOM 2746 C C . ALA B 1 97 ? 5.440 102.457 15.615 1.00 14.42 111 ALA B C 1
ATOM 2747 O O . ALA B 1 97 ? 5.400 102.312 16.837 1.00 15.99 111 ALA B O 1
ATOM 2749 N N . GLY B 1 98 ? 6.434 103.070 14.991 1.00 14.67 112 GLY B N 1
ATOM 2750 C CA . GLY B 1 98 ? 7.551 103.609 15.744 1.00 14.63 112 GLY B CA 1
ATOM 2751 C C . GLY B 1 98 ? 8.048 104.925 15.189 1.00 16.79 112 GLY B C 1
ATOM 2752 O O . GLY B 1 98 ? 7.440 105.514 14.291 1.00 18.22 112 GLY B O 1
ATOM 2753 N N . GLY B 1 99 ? 9.165 105.397 15.728 1.00 16.10 113 GLY B N 1
ATOM 2754 C CA . GLY B 1 99 ? 9.823 106.566 15.189 1.00 15.14 113 GLY B CA 1
ATOM 2755 C C . GLY B 1 99 ? 11.320 106.352 15.233 1.00 12.93 113 GLY B C 1
ATOM 2756 O O . GLY B 1 99 ? 11.830 105.551 16.016 1.00 14.70 113 GLY B O 1
ATOM 2757 N N . TYR B 1 100 ? 12.021 107.116 14.401 1.00 14.03 114 TYR B N 1
ATOM 2758 C CA . TYR B 1 100 ? 13.450 106.897 14.214 1.00 13.49 114 TYR B CA 1
ATOM 2759 C C . TYR B 1 100 ? 14.126 108.220 13.912 1.00 15.46 114 TYR B C 1
ATOM 2760 O O . TYR B 1 100 ? 13.674 108.972 13.040 1.00 17.79 114 TYR B O 1
ATOM 2769 N N . VAL B 1 101 ? 15.200 108.491 14.650 1.00 15.03 115 VAL B N 1
ATOM 2770 C CA . VAL B 1 101 ? 16.064 109.643 14.448 1.00 13.74 115 VAL B CA 1
ATOM 2771 C C . VAL B 1 101 ? 17.487 109.121 14.523 1.00 14.63 115 VAL B C 1
ATOM 2772 O O . VAL B 1 101 ? 17.809 108.327 15.413 1.00 18.22 115 VAL B O 1
ATOM 2776 N N . ASN B 1 102 ? 18.333 109.553 13.594 1.00 15.28 116 ASN B N 1
ATOM 2777 C CA . ASN B 1 102 ? 19.718 109.101 13.541 1.00 14.42 116 ASN B CA 1
ATOM 2778 C C . ASN B 1 102 ? 20.594 110.343 13.639 1.00 13.58 116 ASN B C 1
ATOM 2779 O O . ASN B 1 102 ? 20.644 111.141 12.700 1.00 17.34 116 ASN B O 1
ATOM 2784 N N . LYS B 1 103 ? 21.253 110.516 14.785 1.00 13.45 117 LYS B N 1
ATOM 2785 C CA . LYS B 1 103 ? 22.107 111.663 15.066 1.00 16.10 117 LYS B CA 1
ATOM 2786 C C . LYS B 1 103 ? 23.197 111.223 16.023 1.00 14.00 117 LYS B C 1
ATOM 2787 O O . LYS B 1 103 ? 22.985 110.288 16.801 1.00 17.54 117 LYS B O 1
ATOM 2793 N N . PRO B 1 104 ? 24.345 111.892 16.031 1.00 16.05 118 PRO B N 1
ATOM 2794 C CA . PRO B 1 104 ? 25.292 111.666 17.126 1.00 15.91 118 PRO B CA 1
ATOM 2795 C C . PRO B 1 104 ? 24.659 112.092 18.439 1.00 15.98 118 PRO B C 1
ATOM 2796 O O . PRO B 1 104 ? 23.758 112.933 18.473 1.00 16.07 118 PRO B O 1
ATOM 2800 N N . ILE B 1 105 ? 25.144 111.499 19.534 1.00 15.20 119 ILE B N 1
ATOM 2801 C CA . ILE B 1 105 ? 24.616 111.845 20.856 1.00 14.84 119 ILE B CA 1
ATOM 2802 C C . ILE B 1 105 ? 24.626 113.353 21.062 1.00 17.51 119 ILE B C 1
ATOM 2803 O O . ILE B 1 105 ? 23.650 113.927 21.563 1.00 18.87 119 ILE B O 1
ATOM 2808 N N . ASP B 1 106 ? 25.705 114.023 20.635 1.00 15.78 120 ASP B N 1
ATOM 2809 C CA . ASP B 1 106 ? 25.821 115.467 20.820 1.00 18.11 120 ASP B CA 1
ATOM 2810 C C . ASP B 1 106 ? 24.718 116.239 20.096 1.00 21.08 120 ASP B C 1
ATOM 2811 O O . ASP B 1 106 ? 24.435 117.384 20.466 1.00 21.89 120 ASP B O 1
ATOM 2816 N N . GLY B 1 107 ? 24.080 115.643 19.089 1.00 16.88 121 GLY B N 1
ATOM 2817 C CA . GLY B 1 107 ? 23.172 116.388 18.230 1.00 17.87 121 GLY B CA 1
ATOM 2818 C C . GLY B 1 107 ? 21.699 116.342 18.592 1.00 21.99 121 GLY B C 1
ATOM 2819 O O . GLY B 1 107 ? 20.907 117.152 18.089 1.00 21.30 121 GLY B O 1
ATOM 2820 N N . PHE B 1 108 ? 21.308 115.422 19.466 1.00 18.99 122 PHE B N 1
ATOM 2821 C CA . PHE B 1 108 ? 19.892 115.242 19.746 1.00 20.41 122 PHE B CA 1
ATOM 2822 C C . PHE B 1 108 ? 19.318 116.435 20.490 1.00 19.76 122 PHE B C 1
ATOM 2823 O O . PHE B 1 108 ? 19.927 116.961 21.426 1.00 20.99 122 PHE B O 1
ATOM 2831 N N . THR B 1 109 ? 18.126 116.842 20.070 1.00 18.63 123 THR B N 1
ATOM 2832 C CA . THR B 1 109 ? 17.394 117.930 20.696 1.00 19.80 123 THR B CA 1
ATOM 2833 C C . THR B 1 109 ? 16.400 117.377 21.714 1.00 16.95 123 THR B C 1
ATOM 2834 O O . THR B 1 109 ? 16.109 116.176 21.759 1.00 16.18 123 THR B O 1
ATOM 2838 N N . ALA B 1 110 ? 15.856 118.286 22.530 1.00 20.90 124 ALA B N 1
ATOM 2839 C CA . ALA B 1 110 ? 14.778 117.903 23.434 1.00 17.50 124 ALA B CA 1
ATOM 2840 C C . ALA B 1 110 ? 13.606 117.323 22.657 1.00 15.62 124 ALA B C 1
ATOM 2841 O O . ALA B 1 110 ? 12.973 116.352 23.098 1.00 16.80 124 ALA B O 1
ATOM 2843 N N . GLU B 1 111 ? 13.315 117.892 21.482 1.00 17.75 125 GLU B N 1
ATOM 2844 C CA . GLU B 1 111 ? 12.184 117.409 20.694 1.00 16.64 125 GLU B CA 1
ATOM 2845 C C . GLU B 1 111 ? 12.444 116.023 20.128 1.00 16.03 125 GLU B C 1
ATOM 2846 O O . GLU B 1 111 ? 11.513 115.225 20.025 1.00 16.45 125 GLU B O 1
ATOM 2852 N N . ASP B 1 112 ? 13.686 115.729 19.719 1.00 15.31 126 ASP B N 1
ATOM 2853 C CA . ASP B 1 112 ? 13.996 114.385 19.246 1.00 16.11 126 ASP B CA 1
ATOM 2854 C C . ASP B 1 112 ? 13.738 113.367 20.340 1.00 15.51 126 ASP B C 1
ATOM 2855 O O . ASP B 1 112 ? 13.160 112.299 20.098 1.00 14.49 126 ASP B O 1
ATOM 2860 N N . PHE B 1 113 ? 14.204 113.678 21.552 1.00 14.28 127 PHE B N 1
ATOM 2861 C CA . PHE B 1 113 ? 14.016 112.781 22.684 1.00 14.37 127 PHE B CA 1
ATOM 2862 C C . PHE B 1 113 ? 12.536 112.549 22.950 1.00 13.72 127 PHE B C 1
ATOM 2863 O O . PHE B 1 113 ? 12.083 111.404 23.042 1.00 15.10 127 PHE B O 1
ATOM 2871 N N . SER B 1 114 ? 11.760 113.629 23.054 1.00 14.94 128 SER B N 1
ATOM 2872 C CA A SER B 1 114 ? 10.335 113.494 23.341 0.63 14.55 128 SER B CA 1
ATOM 2873 C CA B SER B 1 114 ? 10.339 113.477 23.350 0.37 14.93 128 SER B CA 1
ATOM 2874 C C . SER B 1 114 ? 9.617 112.731 22.235 1.00 13.87 128 SER B C 1
ATOM 2875 O O . SER B 1 114 ? 8.743 111.897 22.507 1.00 15.64 128 SER B O 1
ATOM 2880 N N . PHE B 1 115 ? 9.969 113.014 20.976 1.00 14.99 129 PHE B N 1
ATOM 2881 C CA . PHE B 1 115 ? 9.363 112.318 19.844 1.00 14.59 129 PHE B CA 1
ATOM 2882 C C . PHE B 1 115 ? 9.583 110.820 19.944 1.00 13.35 129 PHE B C 1
ATOM 2883 O O . PHE B 1 115 ? 8.640 110.027 19.821 1.00 15.45 129 PHE B O 1
ATOM 2891 N N . LEU B 1 116 ? 10.818 110.414 20.221 1.00 13.30 130 LEU B N 1
ATOM 2892 C CA . LEU B 1 116 ? 11.133 108.988 20.220 1.00 10.77 130 LEU B CA 1
ATOM 2893 C C . LEU B 1 116 ? 10.507 108.273 21.411 1.00 12.06 130 LEU B C 1
ATOM 2894 O O . LEU B 1 116 ? 9.997 107.153 21.268 1.00 13.19 130 LEU B O 1
ATOM 2899 N N . VAL B 1 117 ? 10.529 108.896 22.592 1.00 12.53 131 VAL B N 1
ATOM 2900 C CA . VAL B 1 117 ? 9.926 108.258 23.761 1.00 13.50 131 VAL B CA 1
ATOM 2901 C C . VAL B 1 117 ? 8.421 108.111 23.573 1.00 12.83 131 VAL B C 1
ATOM 2902 O O . VAL B 1 117 ? 7.837 107.079 23.926 1.00 14.17 131 VAL B O 1
ATOM 2906 N N . ALA B 1 118 ? 7.771 109.127 23.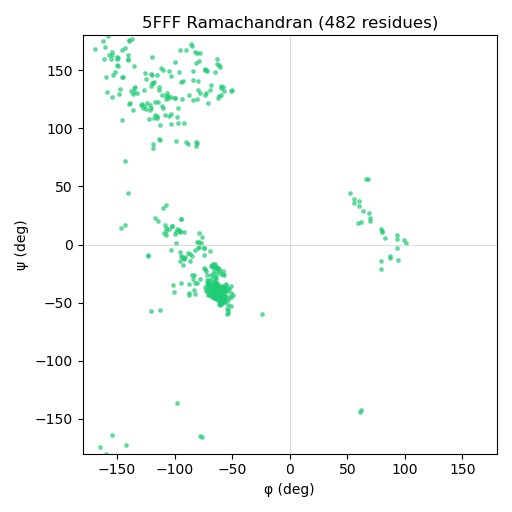009 1.00 13.15 132 ALA B N 1
ATOM 2907 C CA . ALA B 1 118 ? 6.315 109.093 22.918 1.00 12.80 132 ALA B CA 1
ATOM 2908 C C . ALA B 1 118 ? 5.840 107.964 22.012 1.00 15.69 132 ALA B C 1
ATOM 2909 O O . ALA B 1 118 ? 4.916 107.223 22.365 1.00 17.04 132 ALA B O 1
ATOM 2911 N N . VAL B 1 119 ? 6.452 107.807 20.840 1.00 14.71 133 VAL B N 1
ATOM 2912 C CA . VAL B 1 119 ? 5.927 106.816 19.907 1.00 14.96 133 VAL B CA 1
ATOM 2913 C C . VAL B 1 119 ? 6.515 105.425 20.145 1.00 13.96 133 VAL B C 1
ATOM 2914 O O . VAL B 1 119 ? 5.804 104.424 19.982 1.00 17.61 133 VAL B O 1
ATOM 2918 N N . ASN B 1 120 ? 7.780 105.318 20.563 1.00 12.68 134 ASN B N 1
ATOM 2919 C CA . ASN B 1 120 ? 8.357 103.989 20.736 1.00 13.10 134 ASN B CA 1
ATOM 2920 C C . ASN B 1 120 ? 8.060 103.359 22.091 1.00 14.73 134 ASN B C 1
ATOM 2921 O O . ASN B 1 120 ? 8.059 102.126 22.195 1.00 16.36 134 ASN B O 1
ATOM 2926 N N . LEU B 1 121 ? 7.828 104.155 23.133 1.00 11.90 135 LEU B N 1
ATOM 2927 C CA . LEU B 1 121 ? 7.668 103.603 24.477 1.00 12.26 135 LEU B CA 1
ATOM 2928 C C . LEU B 1 121 ? 6.314 103.949 25.073 1.00 13.47 135 LEU B C 1
ATOM 2929 O O . LEU B 1 121 ? 5.568 103.036 25.451 1.00 14.24 135 LEU B O 1
ATOM 2934 N N . GLU B 1 122 ? 5.969 105.238 25.176 1.00 12.50 136 GLU B N 1
ATOM 2935 C CA . GLU B 1 122 ? 4.721 105.580 25.853 1.00 13.84 136 GLU B CA 1
ATOM 2936 C C . GLU B 1 122 ? 3.513 105.022 25.113 1.00 14.30 136 GLU B C 1
ATOM 2937 O O . GLU B 1 122 ? 2.575 104.529 25.744 1.00 14.04 136 GLU B O 1
ATOM 2943 N N . SER B 1 123 ? 3.510 105.092 23.780 1.00 13.29 137 SER B N 1
ATOM 2944 C CA A SER B 1 123 ? 2.356 104.606 23.030 0.38 15.46 137 SER B CA 1
ATOM 2945 C CA B SER B 1 123 ? 2.364 104.604 23.018 0.52 15.54 137 SER B CA 1
ATOM 2946 C CA C SER B 1 123 ? 2.366 104.601 23.015 0.10 15.31 137 SER B CA 1
ATOM 2947 C C . SER B 1 123 ? 2.107 103.130 23.303 1.00 14.78 137 SER B C 1
ATOM 2948 O O . SER B 1 123 ? 0.962 102.718 23.544 1.00 15.39 137 SER B O 1
ATOM 2955 N N . ALA B 1 124 ? 3.166 102.318 23.274 1.00 12.77 138 ALA B N 1
ATOM 2956 C CA . ALA B 1 124 ? 3.016 100.889 23.512 1.00 14.59 138 ALA B CA 1
ATOM 2957 C C . ALA B 1 124 ? 2.536 100.619 24.928 1.00 13.67 138 ALA B C 1
ATOM 2958 O O . ALA B 1 124 ? 1.618 99.814 25.139 1.00 15.68 138 ALA B O 1
ATOM 2960 N N . PHE B 1 125 ? 3.104 101.321 25.909 1.00 12.22 139 PHE B N 1
ATOM 2961 C CA . PHE B 1 125 ? 2.695 101.132 27.296 1.00 12.85 139 PHE B CA 1
ATOM 2962 C C . PHE B 1 125 ? 1.226 101.466 27.487 1.00 11.99 139 PHE B C 1
ATOM 2963 O O . PHE B 1 125 ? 0.461 100.675 28.056 1.00 13.28 139 PHE B O 1
ATOM 2971 N N . HIS B 1 126 ? 0.814 102.650 27.038 1.00 12.91 140 HIS B N 1
ATOM 2972 C CA . HIS B 1 126 ? -0.565 103.071 27.238 1.00 13.93 140 HIS B CA 1
ATOM 2973 C C . HIS B 1 126 ? -1.534 102.205 26.441 1.00 11.94 140 HIS B C 1
ATOM 2974 O O . HIS B 1 126 ? -2.614 101.863 26.936 1.00 13.50 140 HIS B O 1
ATOM 2981 N N . LEU B 1 127 ? -1.173 101.831 25.209 1.00 12.67 141 LEU B N 1
ATOM 2982 C CA . LEU B 1 127 ? -2.060 100.940 24.460 1.00 13.43 141 LEU B CA 1
ATOM 2983 C C . LEU B 1 127 ? -2.215 99.593 25.151 1.00 12.68 141 LEU B C 1
ATOM 2984 O O . LEU B 1 127 ? -3.299 99.001 25.125 1.00 14.48 141 LEU B O 1
ATOM 2989 N N . CYS B 1 128 ? -1.150 99.084 25.776 1.00 13.14 142 CYS B N 1
ATOM 2990 C CA . CYS B 1 128 ? -1.289 97.840 26.529 1.00 12.48 142 CYS B CA 1
ATOM 2991 C C . CYS B 1 128 ? -2.278 98.007 27.675 1.00 12.83 142 CYS B C 1
ATOM 2992 O O . CYS B 1 128 ? -3.145 97.151 27.889 1.00 15.27 142 CYS B O 1
ATOM 2995 N N . GLN B 1 129 ? -2.165 99.113 28.423 1.00 13.34 143 GLN B N 1
ATOM 2996 C CA . GLN B 1 129 ? -3.122 99.400 29.488 1.00 13.60 143 GLN B CA 1
ATOM 2997 C C . GLN B 1 129 ? -4.542 99.442 28.946 1.00 13.13 143 GLN B C 1
ATOM 2998 O O . GLN B 1 129 ? -5.462 98.823 29.505 1.00 14.67 143 GLN B O 1
ATOM 3004 N N . LEU B 1 130 ? -4.741 100.196 27.868 1.00 14.70 144 LEU B N 1
ATOM 3005 C CA . LEU B 1 130 ? -6.080 100.371 27.317 1.00 15.12 144 LEU B CA 1
ATOM 3006 C C . LEU B 1 130 ? -6.644 99.063 26.785 1.00 14.25 144 LEU B C 1
ATOM 3007 O O . LEU B 1 130 ? -7.861 98.841 26.859 1.00 16.49 144 LEU B O 1
ATOM 3012 N N . ALA B 1 131 ? -5.786 98.188 26.258 1.00 13.48 145 ALA B N 1
ATOM 3013 C CA . ALA B 1 131 ? -6.239 96.944 25.652 1.00 13.14 145 ALA B CA 1
ATOM 3014 C C . ALA B 1 131 ? -6.352 95.806 26.647 1.00 15.70 145 ALA B C 1
ATOM 3015 O O . ALA B 1 131 ? -6.865 94.742 26.282 1.00 14.85 145 ALA B O 1
ATOM 3017 N N . HIS B 1 132 ? -5.897 95.998 27.883 1.00 13.97 146 HIS B N 1
ATOM 3018 C CA . HIS B 1 132 ? -5.875 94.880 28.826 1.00 14.83 146 HIS B CA 1
ATOM 3019 C C . HIS B 1 132 ? -7.253 94.247 29.004 1.00 14.16 146 HIS B C 1
ATOM 3020 O O . HIS B 1 132 ? -7.352 93.011 28.925 1.00 15.79 146 HIS B O 1
ATOM 3027 N N . PRO B 1 133 ? -8.343 94.996 29.197 1.00 13.51 147 PRO B N 1
ATOM 3028 C CA . PRO B 1 133 ? -9.650 94.313 29.343 1.00 14.69 147 PRO B CA 1
ATOM 3029 C C . PRO B 1 133 ? -10.033 93.450 28.142 1.00 16.62 147 PRO B C 1
ATOM 3030 O O . PRO B 1 133 ? -10.494 92.313 28.331 1.00 16.26 147 PRO B O 1
ATOM 3034 N N . MET B 1 134 ? -9.864 93.964 26.915 1.00 15.69 148 MET B N 1
ATOM 3035 C CA . MET B 1 134 ? -10.190 93.197 25.709 1.00 13.64 148 MET B CA 1
ATOM 3036 C C . MET B 1 134 ? -9.290 91.986 25.559 1.00 13.24 148 MET B C 1
ATOM 3037 O O . MET B 1 134 ? -9.735 90.929 25.096 1.00 14.56 148 MET B O 1
ATOM 3042 N N . LEU B 1 135 ? -7.996 92.147 25.857 1.00 12.76 149 LEU B N 1
ATOM 3043 C CA . LEU B 1 135 ? -7.068 91.026 25.761 1.00 11.23 149 LEU B CA 1
ATOM 3044 C C . LEU B 1 135 ? -7.406 89.946 26.780 1.00 14.22 149 LEU B C 1
ATOM 3045 O O . LEU B 1 135 ? -7.341 88.747 26.480 1.00 14.94 149 LEU B O 1
ATOM 3050 N N . LYS B 1 136 ? -7.749 90.362 27.997 1.00 14.20 150 LYS B N 1
ATOM 3051 C CA . LYS B 1 136 ? -8.169 89.416 29.024 1.00 14.37 150 LYS B CA 1
ATOM 3052 C C . LYS B 1 136 ? -9.425 88.663 28.599 1.00 16.26 150 LYS B C 1
ATOM 3053 O O . LYS B 1 136 ? -9.524 87.443 28.791 1.00 17.13 150 LYS B O 1
ATOM 3059 N N . ALA B 1 137 ? -10.381 89.373 27.997 1.00 15.52 151 ALA B N 1
ATOM 3060 C CA . ALA B 1 137 ? -11.639 88.753 27.594 1.00 17.07 151 ALA B CA 1
ATOM 3061 C C . ALA B 1 137 ? -11.440 87.679 26.531 1.00 18.45 151 ALA B C 1
ATOM 3062 O O . ALA B 1 137 ? -12.244 86.745 26.443 1.00 20.17 151 ALA B O 1
ATOM 3064 N N . SER B 1 138 ? -10.393 87.794 25.711 1.00 17.54 152 SER B N 1
ATOM 3065 C CA . SER B 1 138 ? -10.156 86.794 24.671 1.00 18.84 152 SER B CA 1
ATOM 3066 C C . SER B 1 138 ? -9.748 85.446 25.252 1.00 19.91 152 SER B C 1
ATOM 3067 O O . SER B 1 138 ? -9.958 84.407 24.610 1.00 21.60 152 SER B O 1
ATOM 3070 N N . GLY B 1 139 ? -9.145 85.440 26.442 1.00 17.98 153 GLY B N 1
ATOM 3071 C CA . GLY B 1 139 ? -8.658 84.221 27.052 1.00 17.12 153 GLY B CA 1
ATOM 3072 C C . GLY B 1 139 ? -7.333 83.694 26.541 1.00 18.10 153 GLY B C 1
ATOM 3073 O O . GLY B 1 139 ? -6.753 82.814 27.193 1.00 18.15 153 GLY B O 1
ATOM 3074 N N . THR B 1 140 ? -6.829 84.184 25.400 1.00 16.82 154 THR B N 1
ATOM 3075 C CA . THR B 1 140 ? -5.563 83.721 24.822 1.00 17.16 154 THR B CA 1
ATOM 3076 C C . THR B 1 140 ? -4.785 84.896 24.236 1.00 18.78 154 THR B C 1
ATOM 3077 O O . THR B 1 140 ? -4.207 84.807 23.145 1.00 20.41 154 THR B O 1
ATOM 3081 N N . GLY B 1 141 ? -4.725 85.997 24.980 1.00 13.42 155 GLY B N 1
ATOM 3082 C CA . GLY B 1 141 ? -4.158 87.221 24.436 1.00 11.59 155 GLY B CA 1
ATOM 3083 C C . GLY B 1 141 ? -2.678 87.112 24.113 1.00 11.58 155 GLY B C 1
ATOM 3084 O O . GLY B 1 141 ? -1.910 86.406 24.771 1.00 13.58 155 GLY B O 1
ATOM 3085 N N . SER B 1 142 ? -2.273 87.858 23.088 1.00 11.46 156 SER B N 1
ATOM 3086 C CA . SER B 1 142 ? -0.877 87.908 22.673 1.00 9.56 156 SER B CA 1
ATOM 3087 C C . SER B 1 142 ? -0.514 89.335 22.324 1.00 12.44 156 SER B C 1
ATOM 3088 O O . SER B 1 142 ? -1.143 89.927 21.441 1.00 12.71 156 SER B O 1
ATOM 3091 N N . ILE B 1 143 ? 0.490 89.878 23.016 1.00 10.87 157 ILE B N 1
ATOM 3092 C CA . ILE B 1 143 ? 1.055 91.193 22.728 1.00 11.27 157 ILE B CA 1
ATOM 3093 C C . ILE B 1 143 ? 2.421 90.966 22.100 1.00 10.77 157 ILE B C 1
ATOM 3094 O O . ILE B 1 143 ? 3.239 90.216 22.644 1.00 11.58 157 ILE B O 1
ATOM 3099 N N . VAL B 1 144 ? 2.660 91.579 20.948 1.00 11.01 158 VAL B N 1
ATOM 3100 C CA . VAL B 1 144 ? 3.983 91.564 20.329 1.00 10.97 158 VAL B CA 1
ATOM 3101 C C . VAL B 1 144 ? 4.438 93.002 20.166 1.00 11.38 158 VAL B C 1
ATOM 3102 O O . VAL B 1 144 ? 3.760 93.796 19.506 1.00 13.19 158 VAL B O 1
ATOM 3106 N N . HIS B 1 145 ? 5.564 93.344 20.781 1.00 10.93 159 HIS B N 1
ATOM 3107 C CA . HIS B 1 145 ? 6.216 94.623 20.523 1.00 11.01 159 HIS B CA 1
ATOM 3108 C C . HIS B 1 145 ? 7.244 94.432 19.433 1.00 11.45 159 HIS B C 1
ATOM 3109 O O . HIS B 1 145 ? 7.941 93.417 19.408 1.00 12.29 159 HIS B O 1
ATOM 3116 N N . ILE B 1 146 ? 7.358 95.402 18.537 1.00 12.25 160 ILE B N 1
ATOM 3117 C CA . ILE B 1 146 ? 8.450 95.390 17.576 1.00 11.65 160 ILE B CA 1
ATOM 3118 C C . ILE B 1 146 ? 9.532 96.308 18.128 1.00 13.36 160 ILE B C 1
ATOM 3119 O O . ILE B 1 146 ? 9.349 97.531 18.220 1.00 14.32 160 ILE B O 1
ATOM 3124 N N . SER B 1 147 ? 10.637 95.699 18.545 1.00 12.23 161 SER B N 1
ATOM 3125 C CA . SER B 1 147 ? 11.765 96.393 19.152 1.00 10.99 161 SER B CA 1
ATOM 3126 C C . SER B 1 147 ? 12.835 96.645 18.090 1.00 12.05 161 SER B C 1
ATOM 3127 O O . SER B 1 147 ? 12.509 97.040 16.966 1.00 12.46 161 SER B O 1
ATOM 3130 N N . SER B 1 148 ? 14.104 96.409 18.414 1.00 10.90 162 SER B N 1
ATOM 3131 C CA . SER B 1 148 ? 15.178 96.501 17.431 1.00 9.60 162 SER B CA 1
ATOM 3132 C C . SER B 1 148 ? 16.363 95.715 17.959 1.00 10.66 162 SER B C 1
ATOM 3133 O O . SER B 1 148 ? 16.617 95.736 19.165 1.00 11.28 162 SER B O 1
ATOM 3136 N N . CYS B 1 149 ? 17.101 95.055 17.063 1.00 11.45 163 CYS B N 1
ATOM 3137 C CA . CYS B 1 149 ? 18.296 94.354 17.513 1.00 11.46 163 CYS B CA 1
ATOM 3138 C C . CYS B 1 149 ? 19.328 95.319 18.084 1.00 12.06 163 CYS B C 1
ATOM 3139 O O . CYS B 1 149 ? 20.188 94.897 18.865 1.00 13.07 163 CYS B O 1
ATOM 3142 N N . CYS B 1 150 ? 19.243 96.605 17.740 1.00 11.30 164 CYS B N 1
ATOM 3143 C CA . CYS B 1 150 ? 20.232 97.560 18.225 1.00 12.56 164 CYS B CA 1
ATOM 3144 C C . CYS B 1 150 ? 19.982 97.984 19.668 1.00 14.39 164 CYS B C 1
ATOM 3145 O O . CYS B 1 150 ? 20.729 98.817 20.194 1.00 16.52 164 CYS B O 1
ATOM 3148 N N . ALA B 1 151 ? 18.966 97.428 20.324 1.00 11.83 165 ALA B N 1
ATOM 3149 C CA . ALA B 1 151 ? 18.851 97.565 21.768 1.00 12.30 165 ALA B CA 1
ATOM 3150 C C . ALA B 1 151 ? 19.817 96.664 22.526 1.00 12.84 165 ALA B C 1
ATOM 3151 O O . ALA B 1 151 ? 19.713 96.589 23.754 1.00 14.43 165 ALA B O 1
ATOM 3153 N N . GLN B 1 152 ? 20.731 95.972 21.831 1.00 13.47 166 GLN B N 1
ATOM 3154 C CA . GLN B 1 152 ? 21.742 95.133 22.464 1.00 15.68 166 GLN B CA 1
ATOM 3155 C C . GLN B 1 152 ? 23.165 95.515 22.088 1.00 16.89 166 GLN B C 1
ATOM 3156 O O . GLN B 1 152 ? 24.113 94.985 22.685 1.00 18.78 166 GLN B O 1
ATOM 3162 N N . ILE B 1 153 ? 23.343 96.401 21.113 1.00 12.67 167 ILE B N 1
ATOM 3163 C CA . ILE B 1 153 ? 24.651 96.792 20.604 1.00 13.13 167 ILE B CA 1
ATOM 3164 C C . ILE B 1 153 ? 24.575 98.276 20.287 1.00 11.85 167 ILE B C 1
ATOM 3165 O O . ILE B 1 153 ? 23.496 98.862 20.237 1.00 14.84 167 ILE B O 1
ATOM 3170 N N . ALA B 1 154 ? 25.726 98.872 20.027 1.00 12.57 168 ALA B N 1
ATOM 3171 C CA . ALA B 1 154 ? 25.810 100.299 19.740 1.00 11.90 168 ALA B CA 1
ATOM 3172 C C . ALA B 1 154 ? 26.001 100.508 18.240 1.00 14.32 168 ALA B C 1
ATOM 3173 O O . ALA B 1 154 ? 27.056 100.193 17.684 1.00 19.18 168 ALA B O 1
ATOM 3175 N N . ILE B 1 155 ? 24.998 101.073 17.593 1.00 13.06 169 ILE B N 1
ATOM 3176 C CA A ILE B 1 155 ? 25.076 101.441 16.186 0.50 12.80 169 ILE B CA 1
ATOM 3177 C CA B ILE B 1 155 ? 25.052 101.442 16.179 0.50 13.41 169 ILE B CA 1
ATOM 3178 C C . ILE B 1 155 ? 25.194 102.956 16.104 1.00 14.06 169 ILE B C 1
ATOM 3179 O O . ILE B 1 155 ? 24.440 103.663 16.781 1.00 13.05 169 ILE B O 1
ATOM 3188 N N . PRO B 1 156 ? 26.132 103.489 15.317 1.00 15.38 170 PRO B N 1
ATOM 3189 C CA . PRO B 1 156 ? 26.289 104.948 15.226 1.00 14.44 170 PRO B CA 1
ATOM 3190 C C . PRO B 1 156 ? 24.966 105.643 14.928 1.00 13.90 170 PRO B C 1
ATOM 3191 O O . PRO B 1 156 ? 24.202 105.220 14.055 1.00 16.20 170 PRO B O 1
ATOM 3195 N N . GLY B 1 157 ? 24.676 106.693 15.701 1.00 13.49 171 GLY B N 1
ATOM 3196 C CA . GLY B 1 157 ? 23.479 107.480 15.493 1.00 13.67 171 GLY B CA 1
ATOM 3197 C C . GLY B 1 157 ? 22.233 106.986 16.200 1.00 14.27 171 GLY B C 1
ATOM 3198 O O . GLY B 1 157 ? 21.232 107.717 16.230 1.00 13.88 171 GLY B O 1
ATOM 3199 N N . HIS B 1 158 ? 22.254 105.785 16.780 1.00 13.12 172 HIS B N 1
ATOM 3200 C CA . HIS B 1 158 ? 21.043 105.140 17.271 1.00 11.76 172 HIS B CA 1
ATOM 3201 C C . HIS B 1 158 ? 20.766 105.363 18.761 1.00 12.10 172 HIS B C 1
ATOM 3202 O O . HIS B 1 158 ? 19.859 104.721 19.293 1.00 13.03 172 HIS B O 1
ATOM 3209 N N . SER B 1 159 ? 21.477 106.258 19.449 1.00 12.25 173 SER B N 1
ATOM 3210 C CA . SER B 1 159 ? 21.447 106.255 20.917 1.00 11.41 173 SER B CA 1
ATOM 3211 C C . SER B 1 159 ? 20.026 106.330 21.491 1.00 12.12 173 SER B C 1
ATOM 3212 O O . SER B 1 159 ? 19.611 105.432 22.230 1.00 13.34 173 SER B O 1
ATOM 3215 N N . ILE B 1 160 ? 19.258 107.381 21.183 1.00 12.75 174 ILE B N 1
ATOM 3216 C CA A ILE B 1 160 ? 17.939 107.492 21.805 0.46 12.69 174 ILE B CA 1
ATOM 3217 C CA B ILE B 1 160 ? 17.938 107.493 21.808 0.54 12.63 174 ILE B CA 1
ATOM 3218 C C . ILE B 1 160 ? 16.995 106.425 21.263 1.00 11.58 174 ILE B C 1
ATOM 3219 O O . ILE B 1 160 ? 16.222 105.825 22.015 1.00 12.97 174 ILE B O 1
ATOM 3228 N N . TYR B 1 161 ? 17.043 106.169 19.954 1.00 12.19 175 TYR B N 1
ATOM 3229 C CA . TYR B 1 161 ? 16.217 105.121 19.357 1.00 10.23 175 TYR B CA 1
ATOM 3230 C C . TYR B 1 161 ? 16.411 103.788 20.066 1.00 11.90 175 TYR B C 1
ATOM 3231 O O . TYR B 1 161 ? 15.449 103.176 20.546 1.00 11.09 175 TYR B O 1
ATOM 3240 N N . SER B 1 162 ? 17.664 103.324 20.127 1.00 12.32 176 SER B N 1
ATOM 3241 C CA . SER B 1 162 ? 17.982 102.056 20.771 1.00 9.06 176 SER B CA 1
ATOM 3242 C C . SER B 1 162 ? 17.594 102.062 22.234 1.00 10.55 176 SER B C 1
ATOM 3243 O O . SER B 1 162 ? 17.170 101.032 22.773 1.00 11.47 176 SER B O 1
ATOM 3246 N N . SER B 1 163 ? 17.750 103.209 22.904 1.00 11.12 177 SER B N 1
ATOM 3247 C CA . SER B 1 163 ? 17.402 103.260 24.318 1.00 11.12 177 SER B CA 1
ATOM 3248 C C . SER B 1 163 ? 15.902 103.058 24.517 1.00 11.74 177 SER B C 1
ATOM 3249 O O . SER B 1 163 ? 15.489 102.339 25.435 1.00 11.34 177 SER B O 1
ATOM 3252 N N . THR B 1 164 ? 15.068 103.670 23.667 1.00 11.82 178 THR B N 1
ATOM 3253 C CA . THR B 1 164 ? 13.634 103.425 23.801 1.00 10.53 178 THR B CA 1
ATOM 3254 C C . THR B 1 164 ? 13.296 101.968 23.504 1.00 11.62 178 THR B C 1
ATOM 3255 O O . THR B 1 164 ? 12.385 101.407 24.128 1.00 11.33 178 THR B O 1
ATOM 3259 N N . LYS B 1 165 ? 14.027 101.327 22.579 1.00 11.38 179 LYS B N 1
ATOM 3260 C CA . LYS B 1 165 ? 13.774 99.911 22.316 1.00 11.04 179 LYS B CA 1
ATOM 3261 C C . LYS B 1 165 ? 14.265 99.032 23.460 1.00 11.22 179 LYS B C 1
ATOM 3262 O O . LYS B 1 165 ? 13.649 97.997 23.749 1.00 11.40 179 LYS B O 1
ATOM 3268 N N . GLY B 1 166 ? 15.346 99.424 24.137 1.00 10.63 180 GLY B N 1
ATOM 3269 C CA . GLY B 1 166 ? 15.743 98.704 25.339 1.00 11.13 180 GLY B CA 1
ATOM 3270 C C . GLY B 1 166 ? 14.699 98.793 26.433 1.00 10.31 180 GLY B C 1
ATOM 3271 O O . GLY B 1 166 ? 14.501 97.837 27.195 1.00 12.60 180 GLY B O 1
ATOM 3272 N N . ALA B 1 167 ? 14.008 99.934 26.522 1.00 10.20 181 ALA B N 1
ATOM 3273 C CA . ALA B 1 167 ? 12.910 100.065 27.478 1.00 9.78 181 ALA B CA 1
ATOM 3274 C C . ALA B 1 167 ? 11.761 99.128 27.116 1.00 10.89 181 ALA B C 1
ATOM 3275 O O . ALA B 1 167 ? 11.167 98.498 27.996 1.00 11.41 181 ALA B O 1
ATOM 3277 N N . ILE B 1 168 ? 11.441 99.034 25.820 1.00 9.90 182 ILE B N 1
ATOM 3278 C CA . ILE B 1 168 ? 10.410 98.105 25.350 1.00 9.70 182 ILE B CA 1
ATOM 3279 C C . ILE B 1 168 ? 10.767 96.669 25.706 1.00 10.75 182 ILE B C 1
ATOM 3280 O O . ILE B 1 168 ? 9.904 95.886 26.123 1.00 12.25 182 ILE B O 1
ATOM 3285 N N . ASN B 1 169 ? 12.036 96.290 25.525 1.00 11.32 183 ASN B N 1
ATOM 3286 C CA . ASN B 1 169 ? 12.455 94.927 25.846 1.00 11.06 183 ASN B CA 1
ATOM 3287 C C . ASN B 1 169 ? 12.201 94.603 27.311 1.00 10.74 183 ASN B C 1
ATOM 3288 O O . ASN B 1 169 ? 11.749 93.500 27.640 1.00 12.33 183 ASN B O 1
ATOM 3293 N N . GLN B 1 170 ? 12.501 95.542 28.212 1.00 10.77 184 GLN B N 1
ATOM 3294 C CA . GLN B 1 170 ? 12.227 95.287 29.623 1.00 10.56 184 GLN B CA 1
ATOM 3295 C C . GLN B 1 170 ? 10.728 95.277 29.908 1.00 11.20 184 GLN B C 1
ATOM 3296 O O . GLN B 1 170 ? 10.237 94.403 30.640 1.00 11.58 184 GLN B O 1
ATOM 3302 N N . LEU B 1 171 ? 9.980 96.239 29.340 1.00 11.18 185 LEU B N 1
ATOM 3303 C CA . LEU B 1 171 ? 8.533 96.268 29.534 1.00 10.93 185 LEU B CA 1
ATOM 3304 C C . LEU B 1 171 ? 7.905 94.937 29.149 1.00 10.17 185 LEU B C 1
ATOM 3305 O O . LEU B 1 171 ? 6.953 94.473 29.791 1.00 12.38 185 LEU B O 1
ATOM 3310 N N . THR B 1 172 ? 8.433 94.312 28.098 1.00 10.11 186 THR B N 1
ATOM 3311 C CA . THR B 1 172 ? 7.991 92.984 27.681 1.00 9.79 186 THR B CA 1
ATOM 3312 C C . THR B 1 172 ? 8.027 91.990 28.834 1.00 11.15 186 THR B C 1
ATOM 3313 O O . THR B 1 172 ? 7.092 91.201 29.034 1.00 10.89 186 THR B O 1
ATOM 3317 N N . ARG B 1 173 ? 9.119 92.001 29.594 1.00 10.13 187 ARG B N 1
ATOM 3318 C CA . ARG B 1 173 ? 9.240 91.087 30.721 1.00 10.55 187 ARG B CA 1
ATOM 3319 C C . ARG B 1 173 ? 8.216 91.392 31.808 1.00 11.06 187 ARG B C 1
ATOM 3320 O O . ARG B 1 173 ? 7.612 90.466 32.370 1.00 11.26 187 ARG B O 1
ATOM 3328 N N . ASN B 1 174 ? 8.015 92.674 32.132 1.00 11.14 188 ASN B N 1
ATOM 3329 C CA . ASN B 1 174 ? 7.036 93.007 33.167 1.00 11.47 188 ASN B CA 1
ATOM 3330 C C . ASN B 1 174 ? 5.627 92.611 32.749 1.00 11.14 188 ASN B C 1
ATOM 3331 O O . ASN B 1 174 ? 4.876 92.043 33.549 1.00 12.24 188 ASN B O 1
ATOM 3336 N N . LEU B 1 175 ? 5.248 92.914 31.498 1.00 10.43 189 LEU B N 1
ATOM 3337 C CA . LEU B 1 175 ? 3.924 92.524 31.013 1.00 10.74 189 LEU B CA 1
ATOM 3338 C C . LEU B 1 175 ? 3.748 91.013 31.059 1.00 11.51 189 LEU B C 1
ATOM 3339 O O . LEU B 1 175 ? 2.700 90.509 31.491 1.00 11.66 189 LEU B O 1
ATOM 3344 N N . ALA B 1 176 ? 4.776 90.273 30.624 1.00 11.55 190 ALA B N 1
ATOM 3345 C CA . ALA B 1 176 ? 4.692 88.815 30.598 1.00 10.84 190 ALA B CA 1
ATOM 3346 C C . ALA B 1 176 ? 4.422 88.245 31.985 1.00 11.95 190 ALA B C 1
ATOM 3347 O O . ALA B 1 176 ? 3.617 87.318 32.139 1.00 13.57 190 ALA B O 1
ATOM 3349 N N . CYS B 1 177 ? 5.052 88.804 33.016 1.00 10.95 191 CYS B N 1
ATOM 3350 C CA . CYS B 1 177 ? 4.861 88.242 34.348 1.00 12.51 191 CYS B CA 1
ATOM 3351 C C . CYS B 1 177 ? 3.593 88.764 35.019 1.00 12.65 191 CYS B C 1
ATOM 3352 O O . CYS B 1 177 ? 2.882 87.995 35.678 1.00 15.88 191 CYS B O 1
ATOM 3355 N N . GLU B 1 178 ? 3.277 90.054 34.858 1.00 13.80 192 GLU B N 1
ATOM 3356 C CA . GLU B 1 178 ? 2.124 90.592 35.570 1.00 15.78 192 GLU B CA 1
ATOM 3357 C C . GLU B 1 178 ? 0.816 90.061 35.008 1.00 13.83 192 GLU B C 1
ATOM 3358 O O . GLU B 1 178 ? -0.146 89.889 35.765 1.00 14.78 192 GLU B O 1
ATOM 3364 N N . TRP B 1 179 ? 0.751 89.783 33.703 1.00 12.26 193 TRP B N 1
ATOM 3365 C CA . TRP B 1 179 ? -0.522 89.417 33.087 1.00 12.53 193 TRP B CA 1
ATOM 3366 C C . TRP B 1 179 ? -0.585 87.946 32.688 1.00 14.12 193 TRP B C 1
ATOM 3367 O O . TRP B 1 179 ? -1.561 87.526 32.043 1.00 13.60 193 TRP B O 1
ATOM 3378 N N . ALA B 1 180 ? 0.396 87.139 33.111 1.00 13.76 194 ALA B N 1
ATOM 3379 C CA . ALA B 1 180 ? 0.305 85.695 32.903 1.00 13.22 194 ALA B CA 1
ATOM 3380 C C . ALA B 1 180 ? -0.982 85.119 33.480 1.00 14.28 194 ALA B C 1
ATOM 3381 O O . ALA B 1 180 ? -1.524 84.152 32.931 1.00 14.87 194 ALA B O 1
ATOM 3383 N N . LYS B 1 181 ? -1.467 85.687 34.592 1.00 15.06 195 LYS B N 1
ATOM 3384 C CA . LYS B 1 181 ? -2.681 85.208 35.251 1.00 17.17 195 LYS B CA 1
ATOM 3385 C C . LYS B 1 181 ? -3.914 85.336 34.365 1.00 17.63 195 LYS B C 1
ATOM 3386 O O . LYS B 1 181 ? -4.922 84.665 34.621 1.00 19.50 195 LYS B O 1
ATOM 3392 N N . ASP B 1 182 ? -3.870 86.194 33.351 1.00 15.92 196 ASP B N 1
ATOM 3393 C CA . ASP B 1 182 ? -4.951 86.315 32.388 1.00 15.55 196 ASP B CA 1
ATOM 3394 C C . ASP B 1 182 ? -4.668 85.548 31.105 1.00 15.43 196 ASP B C 1
ATOM 3395 O O . ASP B 1 182 ? -5.394 85.718 30.123 1.00 16.34 196 ASP B O 1
ATOM 3400 N N . ASN B 1 183 ? -3.630 84.708 31.098 1.00 13.74 197 ASN B N 1
ATOM 3401 C CA . ASN B 1 183 ? -3.194 83.985 29.906 1.00 13.70 197 ASN B CA 1
ATOM 3402 C C . ASN B 1 183 ? -2.907 84.949 28.762 1.00 13.82 197 ASN B C 1
ATOM 3403 O O . ASN B 1 183 ? -3.158 84.650 27.594 1.00 15.94 197 ASN B O 1
ATOM 3408 N N . ILE B 1 184 ? -2.371 86.119 29.092 1.00 11.25 198 ILE B N 1
ATOM 3409 C CA . ILE B 1 184 ? -1.852 87.035 28.090 1.00 10.89 198 ILE B CA 1
ATOM 3410 C C . ILE B 1 184 ? -0.348 86.852 28.050 1.00 11.69 198 ILE B C 1
ATOM 3411 O O . ILE B 1 184 ? 0.318 86.924 29.092 1.00 13.81 198 ILE B O 1
ATOM 3416 N N . ARG B 1 185 ? 0.177 86.583 26.865 1.00 11.32 199 ARG B N 1
ATOM 3417 C CA . ARG B 1 185 ? 1.608 86.477 26.640 1.00 10.07 199 ARG B CA 1
ATOM 3418 C C . ARG B 1 185 ? 2.093 87.746 25.964 1.00 10.88 199 ARG B C 1
ATOM 3419 O O . ARG B 1 185 ? 1.376 88.347 25.167 1.00 11.66 199 ARG B O 1
ATOM 3427 N N . THR B 1 186 ? 3.313 88.158 26.302 1.00 10.35 200 THR B N 1
ATOM 3428 C CA . THR B 1 186 ? 3.933 89.331 25.697 1.00 11.22 200 THR B CA 1
ATOM 3429 C C . THR B 1 186 ? 5.348 88.971 25.288 1.00 11.14 200 THR B C 1
ATOM 3430 O O . THR B 1 186 ? 6.110 88.440 26.101 1.00 11.08 200 THR B O 1
ATOM 3434 N N . ASN B 1 187 ? 5.700 89.284 24.043 1.00 9.86 201 ASN B N 1
ATOM 3435 C CA . ASN B 1 187 ? 7.036 89.027 23.530 1.00 10.27 201 ASN B CA 1
ATOM 3436 C C . ASN B 1 187 ? 7.455 90.201 22.658 1.00 11.59 201 ASN B C 1
ATOM 3437 O O . ASN B 1 187 ? 6.617 90.960 22.170 1.00 12.09 201 ASN B O 1
ATOM 3442 N N . SER B 1 188 ? 8.760 90.337 22.453 1.00 10.10 202 SER B N 1
ATOM 3443 C CA A SER B 1 188 ? 9.336 91.369 21.605 0.40 12.39 202 SER B CA 1
ATOM 3444 C CA B SER B 1 188 ? 9.293 91.364 21.572 0.60 11.32 202 SER B CA 1
ATOM 3445 C C . SER B 1 188 ? 10.059 90.721 20.430 1.00 11.37 202 SER B C 1
ATOM 3446 O O . SER B 1 188 ? 10.778 89.729 20.609 1.00 11.96 202 SER B O 1
ATOM 3451 N N . ILE B 1 189 ? 9.870 91.262 19.234 1.00 11.47 203 ILE B N 1
ATOM 3452 C CA . ILE B 1 189 ? 10.673 90.899 18.071 1.00 11.40 203 ILE B CA 1
ATOM 3453 C C . ILE B 1 189 ? 11.623 92.059 17.821 1.00 10.74 203 ILE B C 1
ATOM 3454 O O . ILE B 1 189 ? 11.179 93.207 17.713 1.00 13.41 203 ILE B O 1
ATOM 3459 N N . ALA B 1 190 ? 12.921 91.767 17.744 1.00 11.14 204 ALA B N 1
ATOM 3460 C CA . ALA B 1 190 ? 13.953 92.791 17.593 1.00 10.36 204 ALA B CA 1
ATOM 3461 C C . ALA B 1 190 ? 14.590 92.642 16.216 1.00 11.98 204 ALA B C 1
ATOM 3462 O O . ALA B 1 190 ? 15.563 91.890 16.050 1.00 11.79 204 ALA B O 1
ATOM 3464 N N . PRO B 1 191 ? 14.068 93.309 15.186 1.00 10.67 205 PRO B N 1
ATOM 3465 C CA . PRO B 1 191 ? 14.649 93.160 13.850 1.00 11.14 205 PRO B CA 1
ATOM 3466 C C . PRO B 1 191 ? 15.988 93.862 13.737 1.00 12.09 205 PRO B C 1
ATOM 3467 O O . PRO B 1 191 ? 16.241 94.883 14.384 1.00 12.54 205 PRO B O 1
ATOM 3471 N N . GLY B 1 192 ? 16.841 93.310 12.875 1.00 11.01 206 GLY B N 1
ATOM 3472 C CA . GLY B 1 192 ? 17.920 94.075 12.282 1.00 13.77 206 GLY B CA 1
ATOM 3473 C C . GLY B 1 192 ? 17.387 94.957 11.167 1.00 13.77 206 GLY B C 1
ATOM 3474 O O . GLY B 1 192 ? 16.180 95.182 11.039 1.00 15.54 206 GLY B O 1
ATOM 3475 N N . ALA B 1 193 ? 18.299 95.466 10.342 1.00 12.98 207 ALA B N 1
ATOM 3476 C CA . ALA B 1 193 ? 17.871 96.323 9.240 1.00 14.81 207 ALA B CA 1
ATOM 3477 C C . ALA B 1 193 ? 16.957 95.554 8.291 1.00 13.22 207 ALA B C 1
ATOM 3478 O O . ALA B 1 193 ? 17.295 94.455 7.840 1.00 13.59 207 ALA B O 1
ATOM 3480 N N . ILE B 1 194 ? 15.785 96.125 8.012 1.00 13.05 208 ILE B N 1
ATOM 3481 C CA . ILE B 1 194 ? 14.784 95.519 7.139 1.00 12.31 208 ILE B CA 1
ATOM 3482 C C . ILE B 1 194 ? 14.524 96.463 5.977 1.00 12.61 208 ILE B C 1
ATOM 3483 O O . ILE B 1 194 ? 14.364 97.671 6.173 1.00 14.68 208 ILE B O 1
ATOM 3488 N N . ARG B 1 195 ? 14.446 95.906 4.763 1.00 13.13 209 ARG B N 1
ATOM 3489 C CA A ARG B 1 195 ? 14.128 96.679 3.569 0.51 14.99 209 ARG B CA 1
ATOM 3490 C CA B ARG B 1 195 ? 14.129 96.681 3.570 0.49 14.99 209 ARG B CA 1
ATOM 3491 C C . ARG B 1 195 ? 12.743 97.305 3.702 1.00 17.20 209 ARG B C 1
ATOM 3492 O O . ARG B 1 195 ? 11.733 96.596 3.667 1.00 18.48 209 ARG B O 1
ATOM 3507 N N . THR B 1 196 ? 12.687 98.629 3.876 1.00 17.33 210 THR B N 1
ATOM 3508 C CA . THR B 1 196 ? 11.442 99.339 4.190 1.00 15.64 210 THR B CA 1
ATOM 3509 C C . THR B 1 196 ? 11.415 100.682 3.480 1.00 21.58 210 THR B C 1
ATOM 3510 O O . THR B 1 196 ? 11.533 101.739 4.108 1.00 23.51 210 THR B O 1
ATOM 3514 N N . PRO B 1 197 ? 11.236 100.681 2.163 1.00 23.15 211 PRO B N 1
ATOM 3515 C CA . PRO B 1 197 ? 11.125 101.957 1.446 1.00 25.49 211 PRO B CA 1
ATOM 3516 C C . PRO B 1 197 ? 9.971 102.790 1.987 1.00 21.62 211 PRO B C 1
ATOM 3517 O O . PRO B 1 197 ? 8.873 102.288 2.232 1.00 28.36 211 PRO B O 1
ATOM 3521 N N . GLY B 1 198 ? 10.228 104.074 2.178 1.00 24.80 212 GLY B N 1
ATOM 3522 C CA . GLY B 1 198 ? 9.185 104.958 2.638 1.00 28.53 212 GLY B CA 1
ATOM 3523 C C . GLY B 1 198 ? 9.110 105.143 4.135 1.00 22.86 212 GLY B C 1
ATOM 3524 O O . GLY B 1 198 ? 8.266 105.920 4.597 1.00 26.79 212 GLY B O 1
ATOM 3525 N N . THR B 1 199 ? 9.946 104.452 4.910 1.00 20.84 213 THR B N 1
ATOM 3526 C CA . THR B 1 199 ? 10.109 104.756 6.326 1.00 21.11 213 THR B CA 1
ATOM 3527 C C . THR B 1 199 ? 11.551 105.172 6.572 1.00 18.82 213 THR B C 1
ATOM 3528 O O . THR B 1 199 ? 12.477 104.624 5.967 1.00 19.89 213 THR B O 1
ATOM 3532 N N . GLU B 1 200 ? 11.727 106.178 7.425 1.00 22.58 214 GLU B N 1
ATOM 3533 C CA . GLU B 1 200 ? 13.048 106.509 7.948 1.00 23.64 214 GLU B CA 1
ATOM 3534 C C . GLU B 1 200 ? 13.475 105.418 8.917 1.00 22.20 214 GLU B C 1
ATOM 3535 O O . GLU B 1 200 ? 12.776 105.155 9.903 1.00 21.92 214 GLU B O 1
ATOM 3541 N N . SER B 1 201 ? 14.608 104.771 8.646 1.00 21.18 215 SER B N 1
ATOM 3542 C CA . SER B 1 201 ? 14.950 103.561 9.380 1.00 17.87 215 SER B CA 1
ATOM 3543 C C . SER B 1 201 ? 16.452 103.308 9.308 1.00 16.10 215 SER B C 1
ATOM 3544 O O . SER B 1 201 ? 17.209 104.065 8.695 1.00 16.84 215 SER B O 1
ATOM 3547 N N . PHE B 1 202 ? 16.864 102.219 9.967 1.00 17.52 216 PHE B N 1
ATOM 3548 C CA . PHE B 1 202 ? 18.207 101.648 9.986 1.00 17.75 216 PHE B CA 1
ATOM 3549 C C . PHE B 1 202 ? 19.057 102.011 8.771 1.00 19.86 216 PHE B C 1
ATOM 3550 O O . PHE B 1 202 ? 20.135 102.601 8.908 1.00 21.80 216 PHE B O 1
ATOM 3558 N N . VAL B 1 203 ? 18.596 101.649 7.574 1.00 16.47 217 VAL B N 1
ATOM 3559 C CA . VAL B 1 203 ? 19.332 101.965 6.355 1.00 18.82 217 VAL B CA 1
ATOM 3560 C C . VAL B 1 203 ? 19.052 103.415 5.974 1.00 19.80 217 VAL B C 1
ATOM 3561 O O . VAL B 1 203 ? 18.143 103.698 5.191 1.00 23.09 217 VAL B O 1
ATOM 3565 N N . ILE B 1 204 ? 19.837 104.346 6.522 1.00 21.49 218 ILE B N 1
ATOM 3566 C CA . ILE B 1 204 ? 19.597 105.767 6.276 1.00 23.77 218 ILE B CA 1
ATOM 3567 C C . ILE B 1 204 ? 20.220 106.224 4.963 1.00 24.67 218 ILE B C 1
ATOM 3568 O O . ILE B 1 204 ? 19.767 107.209 4.366 1.00 27.63 218 ILE B O 1
ATOM 3573 N N . ASP B 1 205 ? 21.271 105.550 4.506 1.00 20.80 219 ASP B N 1
ATOM 3574 C CA . ASP B 1 205 ? 21.978 105.915 3.281 1.00 17.84 219 ASP B CA 1
ATOM 3575 C C . ASP B 1 205 ? 22.853 104.731 2.883 1.00 16.17 219 ASP B C 1
ATOM 3576 O O . ASP B 1 205 ? 22.811 103.669 3.516 1.00 16.90 219 ASP B O 1
ATOM 3581 N N . LYS B 1 206 ? 23.662 104.932 1.839 1.00 16.06 220 LYS B N 1
ATOM 3582 C CA . LYS B 1 206 ? 24.498 103.854 1.329 1.00 14.40 220 LYS B CA 1
ATOM 3583 C C . LYS B 1 206 ? 25.557 103.422 2.337 1.00 16.07 220 LYS B C 1
ATOM 3584 O O . LYS B 1 206 ? 25.929 102.246 2.353 1.00 16.40 220 LYS B O 1
ATOM 3590 N N . ASP B 1 207 ? 26.068 104.348 3.162 1.00 15.08 221 ASP B N 1
ATOM 3591 C CA . ASP B 1 207 ? 27.073 103.938 4.139 1.00 14.41 221 ASP B CA 1
ATOM 3592 C C . ASP B 1 207 ? 26.468 103.000 5.175 1.00 17.28 221 ASP B C 1
ATOM 3593 O O . ASP B 1 207 ? 27.096 102.009 5.565 1.00 15.70 221 ASP B O 1
ATOM 3598 N N . ALA B 1 208 ? 25.244 103.286 5.628 1.00 16.05 222 ALA B N 1
ATOM 3599 C CA . ALA B 1 208 ? 24.584 102.389 6.570 1.00 14.75 222 ALA B CA 1
ATOM 3600 C C . ALA B 1 208 ? 24.277 101.045 5.924 1.00 14.07 222 ALA B C 1
ATOM 3601 O O . ALA B 1 208 ? 24.427 99.997 6.559 1.00 16.28 222 ALA B O 1
ATOM 3603 N N . LEU B 1 209 ? 23.841 101.056 4.661 1.00 14.18 223 LEU B N 1
ATOM 3604 C CA . LEU B 1 209 ? 23.561 99.804 3.966 1.00 15.02 223 LEU B CA 1
ATOM 3605 C C . LEU B 1 209 ? 24.815 98.949 3.880 1.00 14.57 223 LEU B C 1
ATOM 3606 O O . LEU B 1 209 ? 24.793 97.754 4.193 1.00 15.34 223 LEU B O 1
ATOM 3611 N N . ASP B 1 210 ? 25.926 99.555 3.468 1.00 12.98 224 ASP B N 1
ATOM 3612 C CA . ASP B 1 210 ? 27.174 98.805 3.341 1.00 15.15 224 ASP B CA 1
ATOM 3613 C C . ASP B 1 210 ? 27.633 98.274 4.689 1.00 17.69 224 ASP B C 1
ATOM 3614 O O . ASP B 1 210 ? 28.152 97.154 4.779 1.00 16.13 224 ASP B O 1
ATOM 3619 N N . ARG B 1 211 ? 27.473 99.074 5.745 1.00 15.13 225 ARG B N 1
ATOM 3620 C CA . ARG B 1 211 ? 27.858 98.626 7.081 1.00 15.34 225 ARG B CA 1
ATOM 3621 C C . ARG B 1 211 ? 27.057 97.407 7.502 1.00 14.94 225 ARG B C 1
ATOM 3622 O O . ARG B 1 211 ? 27.623 96.396 7.946 1.00 16.77 225 ARG B O 1
ATOM 3630 N N . GLU B 1 212 ? 25.731 97.481 7.384 1.00 16.43 226 GLU B N 1
ATOM 3631 C CA . GLU B 1 212 ? 24.914 96.351 7.799 1.00 16.33 226 GLU B CA 1
ATOM 3632 C C . GLU B 1 212 ? 25.208 95.124 6.950 1.00 16.05 226 GLU B C 1
ATOM 3633 O O . GLU B 1 212 ? 25.327 94.012 7.481 1.00 18.32 226 GLU B O 1
ATOM 3639 N N . VAL B 1 213 ? 25.366 95.304 5.636 1.00 15.45 227 VAL B N 1
ATOM 3640 C CA . VAL B 1 213 ? 25.699 94.173 4.769 1.00 17.03 227 VAL B CA 1
ATOM 3641 C C . VAL B 1 213 ? 27.008 93.524 5.209 1.00 18.90 227 VAL B C 1
ATOM 3642 O O . VAL B 1 213 ? 27.151 92.291 5.179 1.00 20.50 227 VAL B O 1
ATOM 3646 N N . SER B 1 214 ? 27.968 94.332 5.660 1.00 16.38 228 SER B N 1
ATOM 3647 C CA A SER B 1 214 ? 29.252 93.777 6.078 0.64 16.20 228 SER B CA 1
ATOM 3648 C CA B SER B 1 214 ? 29.252 93.781 6.081 0.36 16.39 228 SER B CA 1
ATOM 3649 C C . SER B 1 214 ? 29.155 93.067 7.423 1.00 19.45 228 SER B C 1
ATOM 3650 O O . SER B 1 214 ? 29.922 92.131 7.679 1.00 21.80 228 SER B O 1
ATOM 3655 N N . ARG B 1 215 ? 28.237 93.491 8.291 1.00 14.85 229 ARG B N 1
ATOM 3656 C CA . ARG B 1 215 ? 28.160 92.916 9.630 1.00 16.85 229 ARG B CA 1
ATOM 3657 C C . ARG B 1 215 ? 27.187 91.751 9.747 1.00 17.14 229 ARG B C 1
ATOM 3658 O O . ARG B 1 215 ? 27.259 91.006 10.729 1.00 19.39 229 ARG B O 1
ATOM 3666 N N . VAL B 1 216 ? 26.265 91.585 8.801 1.00 13.91 230 VAL B N 1
ATOM 3667 C CA . VAL B 1 216 ? 25.326 90.469 8.820 1.00 15.43 230 VAL B CA 1
ATOM 3668 C C . VAL B 1 216 ? 26.005 89.261 8.186 1.00 15.77 230 VAL B C 1
ATOM 3669 O O . VAL B 1 216 ? 26.481 89.358 7.047 1.00 17.34 230 VAL B O 1
ATOM 3673 N N . PRO B 1 217 ? 26.095 88.116 8.875 1.00 16.75 231 PRO B N 1
ATOM 3674 C CA . PRO B 1 217 ? 26.738 86.940 8.262 1.00 23.29 231 PRO B CA 1
ATOM 3675 C C . PRO B 1 217 ? 26.171 86.575 6.896 1.00 23.27 231 PRO B C 1
ATOM 3676 O O . PRO B 1 217 ? 26.930 86.205 5.995 1.00 32.02 231 PRO B O 1
ATOM 3680 N N . PHE B 1 218 ? 24.856 86.705 6.721 1.00 30.99 232 PHE B N 1
ATOM 3681 C CA . PHE B 1 218 ? 24.188 86.434 5.454 1.00 38.44 232 PHE B CA 1
ATOM 3682 C C . PHE B 1 218 ? 24.417 87.520 4.410 1.00 37.55 232 PHE B C 1
ATOM 3683 O O . PHE B 1 218 ? 23.942 87.362 3.279 1.00 44.56 232 PHE B O 1
ATOM 3691 N N . GLY B 1 219 ? 25.114 88.605 4.749 1.00 19.30 233 GLY B N 1
ATOM 3692 C CA . GLY B 1 219 ? 25.470 89.609 3.766 1.00 17.48 233 GLY B CA 1
ATOM 3693 C C . GLY B 1 219 ? 24.307 90.336 3.127 1.00 17.34 233 GLY B C 1
ATOM 3694 O O . GLY B 1 219 ? 24.426 90.783 1.981 1.00 18.51 233 GLY B O 1
ATOM 3695 N N . ARG B 1 220 ? 23.187 90.471 3.835 1.00 16.29 234 ARG B N 1
ATOM 3696 C CA . ARG B 1 220 ? 22.028 91.171 3.296 1.00 15.17 234 ARG B CA 1
ATOM 3697 C C . ARG B 1 220 ? 21.177 91.699 4.439 1.00 14.78 234 ARG B C 1
ATOM 3698 O O . ARG B 1 220 ? 21.249 91.214 5.576 1.00 15.04 234 ARG B O 1
ATOM 3706 N N . ILE B 1 221 ? 20.352 92.691 4.112 1.00 13.23 235 ILE B N 1
ATOM 3707 C CA . ILE B 1 221 ? 19.334 93.161 5.043 1.00 12.73 235 ILE B CA 1
ATOM 3708 C C . ILE B 1 221 ? 18.118 92.251 4.948 1.00 13.32 235 ILE B C 1
ATOM 3709 O O . ILE B 1 221 ? 17.997 91.446 4.017 1.00 14.65 235 ILE B O 1
ATOM 3714 N N . GLY B 1 222 ? 17.220 92.355 5.930 1.00 11.47 236 GLY B N 1
ATOM 3715 C CA . GLY B 1 222 ? 16.058 91.493 5.970 1.00 11.33 236 GLY B CA 1
ATOM 3716 C C . GLY B 1 222 ? 14.906 92.030 5.137 1.00 13.67 236 GLY B C 1
ATOM 3717 O O . GLY B 1 222 ? 14.947 93.146 4.618 1.00 14.76 236 GLY B O 1
ATOM 3718 N N . GLU B 1 223 ? 13.869 91.199 5.007 1.00 13.69 237 GLU B N 1
ATOM 3719 C CA . GLU B 1 223 ? 12.632 91.523 4.311 1.00 14.03 237 GLU B CA 1
ATOM 3720 C C . GLU B 1 223 ? 11.485 91.627 5.309 1.00 13.14 237 GLU B C 1
ATOM 3721 O O . GLU B 1 223 ? 11.517 90.974 6.359 1.00 14.58 237 GLU B O 1
ATOM 3727 N N . PRO B 1 224 ? 10.454 92.433 5.014 1.00 13.42 238 PRO B N 1
ATOM 3728 C CA . PRO B 1 224 ? 9.371 92.596 6.004 1.00 14.11 238 PRO B CA 1
ATOM 3729 C C . PRO B 1 224 ? 8.710 91.295 6.413 1.00 12.62 238 PRO B C 1
ATOM 3730 O O . PRO B 1 224 ? 8.370 91.125 7.590 1.00 13.67 238 PRO B O 1
ATOM 3734 N N . GLU B 1 225 ? 8.532 90.359 5.482 1.00 12.75 239 GLU B N 1
ATOM 3735 C CA . GLU B 1 225 ? 7.880 89.107 5.837 1.00 13.18 239 GLU B CA 1
ATOM 3736 C C . GLU B 1 225 ? 8.734 88.253 6.770 1.00 15.62 239 GLU B C 1
ATOM 3737 O O . GLU B 1 225 ? 8.202 87.345 7.422 1.00 13.79 239 GLU B O 1
ATOM 3743 N N . GLU B 1 226 ? 10.042 88.513 6.850 1.00 12.76 240 GLU B N 1
ATOM 3744 C CA . GLU B 1 226 ? 10.884 87.772 7.784 1.00 11.55 240 GLU B CA 1
ATOM 3745 C C . GLU B 1 226 ? 10.653 88.197 9.228 1.00 13.28 240 GLU B C 1
ATOM 3746 O O . GLU B 1 226 ? 10.967 87.433 10.143 1.00 13.40 240 GLU B O 1
ATOM 3752 N N . VAL B 1 227 ? 10.114 89.397 9.453 1.00 12.25 241 VAL B N 1
ATOM 3753 C CA . VAL B 1 227 ? 9.638 89.786 10.776 1.00 12.52 241 VAL B CA 1
ATOM 3754 C C . VAL B 1 227 ? 8.191 89.365 10.984 1.00 12.12 241 VAL B C 1
ATOM 3755 O O . VAL B 1 227 ? 7.830 88.866 12.054 1.00 12.23 241 VAL B O 1
ATOM 3759 N N . ALA B 1 228 ? 7.359 89.552 9.958 1.00 11.72 242 ALA B N 1
ATOM 3760 C CA . ALA B 1 228 ? 5.925 89.290 10.087 1.00 11.94 242 ALA B CA 1
ATOM 3761 C C . ALA B 1 228 ? 5.629 87.825 10.397 1.00 14.81 242 ALA B C 1
ATOM 3762 O O . ALA B 1 228 ? 4.686 87.527 11.135 1.00 12.87 242 ALA B O 1
ATOM 3764 N N . SER B 1 229 ? 6.394 86.894 9.820 1.00 12.87 243 SER B N 1
ATOM 3765 C CA A SER B 1 229 ? 6.184 85.471 10.082 0.11 13.17 243 SER B CA 1
ATOM 3766 C CA B SER B 1 229 ? 6.127 85.484 10.083 0.89 11.89 243 SER B CA 1
ATOM 3767 C C . SER B 1 229 ? 6.239 85.177 11.572 1.00 13.11 243 SER B C 1
ATOM 3768 O O . SER B 1 229 ? 5.353 84.520 12.142 1.00 12.82 243 SER B O 1
ATOM 3773 N N . LEU B 1 230 ? 7.303 85.650 12.220 1.00 11.75 244 LEU B N 1
ATOM 3774 C CA . LEU B 1 230 ? 7.466 85.395 13.643 1.00 9.99 244 LEU B CA 1
ATOM 3775 C C . LEU B 1 230 ? 6.374 86.079 14.448 1.00 11.81 244 LEU B C 1
ATOM 3776 O O . LEU B 1 230 ? 5.915 85.522 15.452 1.00 12.37 244 LEU B O 1
ATOM 3781 N N . ALA B 1 231 ? 5.919 87.261 14.010 1.00 10.95 245 ALA B N 1
ATOM 3782 C CA . ALA B 1 231 ? 4.826 87.926 14.719 1.00 11.02 245 ALA B CA 1
ATOM 3783 C C . ALA B 1 231 ? 3.571 87.064 14.706 1.00 12.86 245 ALA B C 1
ATOM 3784 O O . ALA B 1 231 ? 2.890 86.928 15.730 1.00 12.90 245 ALA B O 1
ATOM 3786 N N . ALA B 1 232 ? 3.255 86.473 13.556 1.00 11.85 246 ALA B N 1
ATOM 3787 C CA . ALA B 1 232 ? 2.106 85.574 13.476 1.00 11.92 246 ALA B CA 1
ATOM 3788 C C . ALA B 1 232 ? 2.310 84.343 14.358 1.00 11.90 246 ALA B C 1
ATOM 3789 O O . ALA B 1 232 ? 1.412 83.954 15.115 1.00 12.06 246 ALA B O 1
ATOM 3791 N N . PHE B 1 233 ? 3.492 83.717 14.275 1.00 10.86 247 PHE B N 1
ATOM 3792 C CA . PHE B 1 233 ? 3.750 82.521 15.074 1.00 12.06 247 PHE B CA 1
ATOM 3793 C C . PHE B 1 233 ? 3.548 82.793 16.560 1.00 11.52 247 PHE B C 1
ATOM 3794 O O . PHE B 1 233 ? 2.929 81.989 17.273 1.00 12.12 247 PHE B O 1
ATOM 3802 N N . LEU B 1 234 ? 4.068 83.924 17.050 1.00 10.84 248 LEU B N 1
ATOM 3803 C CA . LEU B 1 234 ? 3.985 84.211 18.479 1.00 10.38 248 LEU B CA 1
ATOM 3804 C C . LEU B 1 234 ? 2.549 84.392 18.950 1.00 11.84 248 LEU B C 1
ATOM 3805 O O . LEU B 1 234 ? 2.289 84.297 20.154 1.00 13.74 248 LEU B O 1
ATOM 3810 N N . CYS B 1 235 ? 1.620 84.641 18.034 1.00 12.22 249 CYS B N 1
ATOM 3811 C CA . CYS B 1 235 ? 0.210 84.788 18.369 1.00 11.66 249 CYS B CA 1
ATOM 3812 C C . CYS B 1 235 ? -0.573 83.485 18.288 1.00 11.35 249 CYS B C 1
ATOM 3813 O O . CYS B 1 235 ? -1.722 83.442 18.748 1.00 13.99 249 CYS B O 1
ATOM 3816 N N . MET B 1 236 ? 0.007 82.435 17.708 1.00 12.33 250 MET B N 1
ATOM 3817 C CA . MET B 1 236 ? -0.688 81.176 17.529 1.00 13.08 250 MET B CA 1
ATOM 3818 C C . MET B 1 236 ? -0.708 80.364 18.820 1.00 13.26 250 MET B C 1
ATOM 3819 O O . MET B 1 236 ? 0.122 80.569 19.706 1.00 13.71 250 MET B O 1
ATOM 3824 N N . PRO B 1 237 ? -1.656 79.428 18.949 1.00 13.78 251 PRO B N 1
ATOM 3825 C CA . PRO B 1 237 ? -1.627 78.517 20.108 1.00 14.36 251 PRO B CA 1
ATOM 3826 C C . PRO B 1 237 ? -0.327 77.741 20.222 1.00 13.07 251 PRO B C 1
ATOM 3827 O O . PRO B 1 237 ? 0.062 77.354 21.336 1.00 13.85 251 PRO B O 1
ATOM 3831 N N . SER B 1 238 ? 0.357 77.523 19.093 1.00 13.52 252 SER B N 1
ATOM 3832 C CA A SER B 1 238 ? 1.657 76.856 19.087 0.59 13.58 252 SER B CA 1
ATOM 3833 C CA B SER B 1 238 ? 1.645 76.838 19.103 0.41 13.50 252 SER B CA 1
ATOM 3834 C C . SER B 1 238 ? 2.663 77.527 20.008 1.00 13.45 252 SER B C 1
ATOM 3835 O O . SER B 1 238 ? 3.596 76.875 20.490 1.00 14.49 252 SER B O 1
ATOM 3840 N N . ALA B 1 239 ? 2.523 78.832 20.232 1.00 13.30 253 ALA B N 1
ATOM 3841 C CA . ALA B 1 239 ? 3.454 79.597 21.051 1.00 11.37 253 ALA B CA 1
ATOM 3842 C C . ALA B 1 239 ? 2.999 79.724 22.506 1.00 11.40 253 ALA B C 1
ATOM 3843 O O . ALA B 1 239 ? 3.443 80.637 23.209 1.00 12.31 253 ALA B O 1
ATOM 3845 N N . SER B 1 240 ? 2.131 78.818 22.969 1.00 11.76 254 SER B N 1
ATOM 3846 C CA . SER B 1 240 ? 1.462 78.985 24.256 1.00 12.41 254 SER B CA 1
ATOM 3847 C C . SER B 1 240 ? 2.394 78.988 25.466 1.00 12.31 254 SER B C 1
ATOM 3848 O O . SER B 1 240 ? 1.966 79.416 26.538 1.00 13.58 254 SER B O 1
ATOM 3851 N N . TYR B 1 241 ? 3.620 78.482 25.363 1.00 11.89 255 TYR B N 1
ATOM 3852 C CA . TYR B 1 241 ? 4.535 78.525 26.505 1.00 11.66 255 TYR B CA 1
ATOM 3853 C C . TYR B 1 241 ? 5.646 79.552 26.311 1.00 13.50 255 TYR B C 1
ATOM 3854 O O . TYR B 1 241 ? 6.620 79.548 27.075 1.00 14.00 255 TYR B O 1
ATOM 3863 N N . ILE B 1 242 ? 5.528 80.422 25.309 1.00 11.38 256 ILE B N 1
ATOM 3864 C CA . ILE B 1 242 ? 6.556 81.416 24.993 1.00 12.05 256 ILE B CA 1
ATOM 3865 C C . ILE B 1 242 ? 6.069 82.778 25.470 1.00 11.57 256 ILE B C 1
ATOM 3866 O O . ILE B 1 242 ? 5.128 83.352 24.900 1.00 10.84 256 ILE B O 1
ATOM 3871 N N . THR B 1 243 ? 6.708 83.313 26.504 1.00 11.48 257 THR B N 1
ATOM 3872 C CA . THR B 1 243 ? 6.340 84.642 26.967 1.00 10.82 257 THR B CA 1
ATOM 3873 C C . THR B 1 243 ? 7.551 85.304 27.618 1.00 12.62 257 THR B C 1
ATOM 3874 O O . THR B 1 243 ? 8.403 84.635 28.211 1.00 13.44 257 THR B O 1
ATOM 3878 N N . GLY B 1 244 ? 7.622 86.631 27.497 1.00 10.80 258 GLY B N 1
ATOM 3879 C CA . GLY B 1 244 ? 8.693 87.420 28.073 1.00 12.15 258 GLY B CA 1
ATOM 3880 C C . GLY B 1 244 ? 9.986 87.439 27.291 1.00 11.56 258 GLY B C 1
ATOM 3881 O O . GLY B 1 244 ? 10.999 87.908 27.833 1.00 13.93 258 GLY B O 1
ATOM 3882 N N . GLN B 1 245 ? 9.982 86.956 26.051 1.00 11.95 259 GLN B N 1
ATOM 3883 C CA . GLN B 1 245 ? 11.187 86.784 25.251 1.00 12.83 259 GLN B CA 1
ATOM 3884 C C . GLN B 1 245 ? 11.411 87.970 24.326 1.00 14.59 259 GLN B C 1
ATOM 3885 O O . GLN B 1 245 ? 10.464 88.618 23.874 1.00 14.39 259 GLN B O 1
ATOM 3891 N N . VAL B 1 246 ? 12.686 88.253 24.060 1.00 13.83 260 VAL B N 1
ATOM 3892 C CA . VAL B 1 246 ? 13.103 89.214 23.044 1.00 11.18 260 VAL B CA 1
ATOM 3893 C C . VAL B 1 246 ? 13.844 88.411 21.989 1.00 12.48 260 VAL B C 1
ATOM 3894 O O . VAL B 1 246 ? 14.932 87.888 22.262 1.00 15.60 260 VAL B O 1
ATOM 3898 N N . ILE B 1 247 ? 13.262 88.278 20.808 1.00 11.58 261 ILE B N 1
ATOM 3899 C CA . ILE B 1 247 ? 13.815 87.412 19.770 1.00 11.85 261 ILE B CA 1
ATOM 3900 C C . ILE B 1 247 ? 14.350 88.281 18.644 1.00 11.35 261 ILE B C 1
ATOM 3901 O O . ILE B 1 247 ? 13.589 89.008 17.987 1.00 12.46 261 ILE B O 1
ATOM 3906 N N . CYS B 1 248 ? 15.657 88.187 18.414 1.00 12.75 262 CYS B N 1
ATOM 3907 C CA A CYS B 1 248 ? 16.280 88.953 17.342 0.70 11.66 262 CYS B CA 1
ATOM 3908 C CA B CYS B 1 248 ? 16.331 88.920 17.355 0.30 13.30 262 CYS B CA 1
ATOM 3909 C C . CYS B 1 248 ? 16.037 88.294 15.995 1.00 13.25 262 CYS B C 1
ATOM 3910 O O . CYS B 1 248 ? 16.219 87.084 15.826 1.00 13.97 262 CYS B O 1
ATOM 3915 N N . VAL B 1 249 ? 15.620 89.110 15.027 1.00 12.38 263 VAL B N 1
ATOM 3916 C CA . VAL B 1 249 ? 15.451 88.672 13.646 1.00 12.09 263 VAL B CA 1
ATOM 3917 C C . VAL B 1 249 ? 16.402 89.525 12.823 1.00 11.84 263 VAL B C 1
ATOM 3918 O O . VAL B 1 249 ? 16.018 90.565 12.274 1.00 11.44 263 VAL B O 1
ATOM 3922 N N . ASP B 1 250 ? 17.667 89.112 12.781 1.00 12.01 264 ASP B N 1
ATOM 3923 C CA . ASP B 1 250 ? 18.707 90.006 12.287 1.00 12.40 264 ASP B CA 1
ATOM 3924 C C . ASP B 1 250 ? 19.787 89.292 11.485 1.00 12.16 264 ASP B C 1
ATOM 3925 O O . ASP B 1 250 ? 20.863 89.869 11.274 1.00 12.47 264 ASP B O 1
ATOM 3930 N N . GLY B 1 251 ? 19.530 88.070 11.017 1.00 12.40 265 GLY B N 1
ATOM 3931 C CA . GLY B 1 251 ? 20.539 87.346 10.265 1.00 13.12 265 GLY B CA 1
ATOM 3932 C C . GLY B 1 251 ? 21.838 87.096 10.999 1.00 12.69 265 GLY B C 1
ATOM 3933 O O . GLY B 1 251 ? 22.845 86.790 10.354 1.00 13.97 265 GLY B O 1
ATOM 3934 N N . GLY B 1 252 ? 21.845 87.200 12.331 1.00 12.17 266 GLY B N 1
ATOM 3935 C CA . GLY B 1 252 ? 23.052 87.022 13.112 1.00 13.74 266 GLY B CA 1
ATOM 3936 C C . GLY B 1 252 ? 23.820 88.289 13.408 1.00 14.47 266 GLY B C 1
ATOM 3937 O O . GLY B 1 252 ? 24.923 88.204 13.962 1.00 16.28 266 GLY B O 1
ATOM 3938 N N . ARG B 1 253 ? 23.256 89.454 13.078 1.00 14.91 267 ARG B N 1
ATOM 3939 C CA . ARG B 1 253 ? 23.955 90.734 13.211 1.00 16.77 267 ARG B CA 1
ATOM 3940 C C . ARG B 1 253 ? 24.561 90.926 14.597 1.00 17.70 267 ARG B C 1
ATOM 3941 O O . ARG B 1 253 ? 25.750 91.241 14.731 1.00 21.62 267 ARG B O 1
ATOM 3949 N N . THR B 1 254 ? 23.750 90.774 15.640 1.00 15.84 268 THR B N 1
ATOM 3950 C CA . THR B 1 254 ? 24.195 91.173 16.973 1.00 17.39 268 THR B CA 1
ATOM 3951 C C . THR B 1 254 ? 25.229 90.227 17.555 1.00 24.08 268 THR B C 1
ATOM 3952 O O . THR B 1 254 ? 25.990 90.631 18.439 1.00 28.82 268 THR B O 1
ATOM 3956 N N . ILE B 1 255 ? 25.275 88.978 17.093 1.00 18.60 269 ILE B N 1
ATOM 3957 C CA . ILE B 1 255 ? 26.192 88.006 17.676 1.00 18.92 269 ILE B CA 1
ATOM 3958 C C . ILE B 1 255 ? 27.414 87.770 16.804 1.00 18.58 269 ILE B C 1
ATOM 3959 O O . ILE B 1 255 ? 28.323 87.031 17.215 1.00 23.81 269 ILE B O 1
ATOM 3964 N N . ASN B 1 256 ? 27.471 88.370 15.622 1.00 17.47 270 ASN B N 1
ATOM 3965 C CA . ASN B 1 256 ? 28.604 88.197 14.729 1.00 16.52 270 ASN B CA 1
ATOM 3966 C C . ASN B 1 256 ? 29.793 88.979 15.269 1.00 24.08 270 ASN B C 1
ATOM 3967 O O . ASN B 1 256 ? 29.670 90.168 15.577 1.00 30.86 270 ASN B O 1
ATOM 3972 N N . GLY B 1 257 ? 30.937 88.319 15.387 1.00 19.24 271 GLY B N 1
ATOM 3973 C CA . GLY B 1 257 ? 32.151 89.014 15.764 1.00 23.43 271 GLY B CA 1
ATOM 3974 C C . GLY B 1 257 ? 32.504 90.046 14.710 1.00 40.07 271 GLY B C 1
ATOM 3975 O O . GLY B 1 257 ? 33.209 91.007 15.006 1.00 42.55 271 GLY B O 1
#

Secondary structure (DSSP, 8-state):
--HHHHT--TT-EEEEES-SSHHHHHHHHHHHHTT-EEEEEES-HHHHHHHHHHHHHTT--EEEEE--TTSHHHHHHHHHHHHHHTTT--SEEEE---------GGG--HHHHHHHIIIIIIHHHHHHHHHHHHHHHTSSEEEEEE--GGGSS--TT-HHHHHHHHHHHHHHHHHHHHTGGGTEEEEEEEE-SB-SGGGHHHHH-HHHHHHHHTT-TTSS-B-HHHHHHHHHHHHSGGGTT--S-EEEESTTGGG--/--HHHHT--TT-EEEEES-SSHHHHHHHHHHHHTT-EEEEEES-HHHHHHHHHHHHHTT--EEEEE--TTSHHHHHHHHHHHHHHTTT--SEEEE---------GGG--HHHHHHHHIIIIIHHHHHHHHHHHHHHHHSS-EEEEE--GGGSS--TT-HHHHHHHHHHHHHHHHHHHHSGGGT-EEEEEEE--B--TTS--S--SHHHHHHHHHHSTTSS-B-HHHHHHHHHHHHSGGGTT--S-EEEESTTGGG--

CATH classification: 3.40.50.720

Sequence (514 aa):
MSLEKRWSLEGTTALVTGGTKGIGHAIVEELVGFGARVYTCSRNEAELRKCLQEWENLKYDVTTGSVCDVSSRTEREKLAEEVSSSVFNGKLNILIINNAGGYVNKPIDGFTAEDFSSFLVAVNLESAFHLCQLAHPMLKASGTGSIVHISSSCCAQIAIIPGHSIYSSTKGAINQLTRNLACEWAKDNIRTNSSIAPGAIRRTPGTESFVIDKDALDREVSSRVPFGRIGEPEEVASSLAAFLCMPSSASYITGQQVICVDGGRTINGMSLEKRWSLEGTTALVTGGTKGIGHAIVEELVVGFGARVYTCSRNEAELRKCLQEWENLKYDVTGSVCDVSSRTEREKLAEEVSSVFNGKLNILIINNAGGYVNKPIDGFTAEDFSSFLVAVNLESSSAFHLCQLAHPMLKASGTGSIVHISSCCAQIAIIPGHSIIYSSTKGAINQLTRNLACEWAKDNIRTNSSIAPGAIRRTPGTESFVIDKDALDREVSSRVPFGRIGEPEEVASSLAAFLCMPSSASYITGQVICCVDGGRTING